Protein AF-A0A8J4R8Z8-F1 (afdb_monomer)

Mean predicted aligned error: 16.89 Å

Secondary structure (DSSP, 8-state):
----------------------------PPPP-----EEEE---TT---HHHHHHHHHHH--SEEEE-S--SSS-HHHHHHHHT--S-EEE---SGGGSS----SSSSPPHHHHHHHHHGGGB-BTSEEEETTTTEEEEE--TT--SSSS-TTHHHHHHHH---SHHHHHHHHHHHHHHS-TTSEEEEE-SSPBTTS-SSTTSTTB--SSTT--B-SBHHHHHHHHHHHHTT-----EEEE-SS-SB-GGG--B---EEE-TT--EEEE---SS------------------------------PPTT---S--STT--TTTTGGGS-TT-------TTS-HHHHHHHHHHHHH-EEEE--HHHHHHHTS-SEEEEESS-SS-TTTTTTT--

Organism: NCBI:txid60419

Sequence (392 aa):
MLRTLLHAPTLCCLSGSSPSNSTSSNLSRPSMATSARIAVIGDIHNDWNLQEDTKALQFLQPDLVLFTGDFGEENVELVQSVASLEFAKAAILGNHDAWYTQQFSGKRKDGVQLQLECLGEEHVAYQHLDFPLIKVSIVGGRPFSCGGEQLFRKKLLSARYGVQDMDGSARRICNAALGAPEDHFVILLAHNGPTGLGSNLNDICGKDWVFGGGDHGDPDLEQAISLLKETGKSCIPLVVFGHMHKELAYRKGLRKMIVVGDDSTIYLNGAIVPRVKRLNNEQGTGNRSFMNDKTPVLTPESEVHGIFGFGKGRLGGLSYFAGAEKKDERVLVPDLGSLTSIYDRARKLFYYLKGGQVDYGEEHSKACGHPQFGRVYEQGSSSPALLRALYS

pLDDT: mean 77.64, std 25.8, range [25.31, 98.94]

Radius of gyration: 31.51 Å; Cα contacts (8 Å, |Δi|>4): 646; chains: 1; bounding box: 99×65×109 Å

Structure (mmCIF, N/CA/C/O backbone):
data_AF-A0A8J4R8Z8-F1
#
_entry.id   AF-A0A8J4R8Z8-F1
#
loop_
_atom_site.group_PDB
_atom_site.id
_atom_site.type_symbol
_atom_site.label_atom_id
_atom_site.label_alt_id
_atom_site.label_comp_id
_atom_site.label_asym_id
_atom_site.label_entity_id
_atom_site.label_seq_id
_atom_site.pdbx_PDB_ins_code
_atom_site.Cartn_x
_atom_site.Cartn_y
_atom_site.Cartn_z
_atom_site.occupancy
_atom_site.B_iso_or_equiv
_atom_site.auth_seq_id
_atom_site.auth_comp_id
_atom_site.auth_asym_id
_atom_site.auth_atom_id
_atom_site.pdbx_PDB_model_num
ATOM 1 N N . MET A 1 1 ? -28.841 31.602 65.130 1.00 35.97 1 MET A N 1
ATOM 2 C CA . MET A 1 1 ? -29.283 30.196 65.303 1.00 35.97 1 MET A CA 1
ATOM 3 C C . MET A 1 1 ? -30.688 30.183 65.897 1.00 35.97 1 MET A C 1
ATOM 5 O O . MET A 1 1 ? -31.063 31.190 66.477 1.00 35.97 1 MET A O 1
ATOM 9 N N . LEU A 1 2 ? -31.426 29.076 65.734 1.00 32.38 2 LEU A N 1
ATOM 10 C CA . LEU A 1 2 ? -32.794 28.818 66.226 1.00 32.38 2 LEU A CA 1
ATOM 11 C C . LEU A 1 2 ? -33.864 29.893 65.930 1.00 32.38 2 LEU A C 1
ATOM 13 O O . LEU A 1 2 ? -34.024 30.860 66.668 1.00 32.38 2 LEU A O 1
ATOM 17 N N . ARG A 1 3 ? -34.718 29.601 64.941 1.00 26.55 3 ARG A N 1
ATOM 18 C CA . ARG A 1 3 ? -36.174 29.824 65.027 1.00 26.55 3 ARG A CA 1
ATOM 19 C C . ARG A 1 3 ? -36.893 28.909 64.031 1.00 26.55 3 ARG A C 1
ATOM 21 O O . ARG A 1 3 ? -37.071 29.249 62.870 1.00 26.55 3 ARG A O 1
ATOM 28 N N . THR A 1 4 ? -37.284 27.729 64.499 1.00 34.19 4 THR A N 1
ATOM 29 C CA . THR A 1 4 ? -38.300 26.890 63.851 1.00 34.19 4 THR A CA 1
ATOM 30 C C . THR A 1 4 ? -39.682 27.321 64.326 1.00 34.19 4 THR A C 1
ATOM 32 O O . THR A 1 4 ? -39.870 27.509 65.526 1.00 34.19 4 THR A O 1
ATOM 35 N N . LEU A 1 5 ? -40.654 27.406 63.420 1.00 33.06 5 LEU A N 1
ATOM 36 C CA . LEU A 1 5 ? -42.080 27.411 63.754 1.00 33.06 5 LEU A CA 1
ATOM 37 C C . LEU A 1 5 ? -42.862 26.839 62.565 1.00 33.06 5 LEU A C 1
ATOM 39 O O . LEU A 1 5 ? -42.790 27.369 61.460 1.00 33.06 5 LEU A O 1
ATOM 43 N N . LEU A 1 6 ? -43.576 25.738 62.796 1.00 29.50 6 LEU A N 1
ATOM 44 C CA . LEU A 1 6 ? -44.511 25.144 61.840 1.00 29.50 6 LEU A CA 1
ATOM 45 C C . LEU A 1 6 ? -45.879 25.813 61.987 1.00 29.50 6 LEU A C 1
ATOM 47 O O . LEU A 1 6 ? -46.334 25.989 63.117 1.00 29.50 6 LEU A O 1
ATOM 51 N N . HIS A 1 7 ? -46.561 26.087 60.874 1.00 32.84 7 HIS A N 1
ATOM 52 C CA . HIS A 1 7 ? -48.012 26.290 60.831 1.00 32.84 7 HIS A CA 1
ATOM 53 C C . HIS A 1 7 ? -48.603 25.684 59.546 1.00 32.84 7 HIS A C 1
ATOM 55 O O . HIS A 1 7 ? -48.004 25.745 58.476 1.00 32.84 7 HIS A O 1
ATOM 61 N N . ALA A 1 8 ? -49.772 25.073 59.710 1.00 26.75 8 ALA A N 1
ATOM 62 C CA . ALA A 1 8 ? -50.651 24.410 58.741 1.00 26.75 8 ALA A CA 1
ATOM 63 C C . ALA A 1 8 ? -52.034 24.279 59.439 1.00 26.75 8 ALA A C 1
ATOM 65 O O . ALA A 1 8 ? -52.110 24.633 60.622 1.00 26.75 8 ALA A O 1
ATOM 66 N N . PRO A 1 9 ? -53.101 23.706 58.840 1.00 45.72 9 PRO A N 1
ATOM 67 C CA . PRO A 1 9 ? -53.344 23.323 57.441 1.00 45.72 9 PRO A CA 1
ATOM 68 C C . PRO A 1 9 ? -54.359 24.324 56.796 1.00 45.72 9 PRO A C 1
ATOM 70 O O . PRO A 1 9 ? -54.106 25.512 56.946 1.00 45.72 9 PRO A O 1
ATOM 73 N N . THR A 1 10 ? -55.461 24.066 56.059 1.00 30.16 10 THR A N 1
ATOM 74 C CA . THR A 1 10 ? -56.236 22.864 55.646 1.00 30.16 10 THR A CA 1
ATOM 75 C C . THR A 1 10 ? -57.195 23.209 54.481 1.00 30.16 10 THR A C 1
ATOM 77 O O . THR A 1 10 ? -57.479 24.383 54.276 1.00 30.16 10 THR A O 1
ATOM 80 N N . LEU A 1 11 ? -57.798 22.177 53.856 1.00 29.11 11 LEU A N 1
ATOM 81 C CA . LEU A 1 11 ? -58.959 22.204 52.930 1.00 29.11 11 LEU A CA 1
ATOM 82 C C . LEU A 1 11 ? -58.725 22.820 51.519 1.00 29.11 11 LEU A C 1
ATOM 84 O O . LEU A 1 11 ? -58.063 23.837 51.382 1.00 29.11 11 LEU A O 1
ATOM 88 N N . CYS A 1 12 ? -59.276 22.272 50.420 1.00 27.45 12 CYS A N 1
ATOM 89 C CA . CYS A 1 12 ? -60.034 21.018 50.249 1.00 27.45 12 CYS A CA 1
ATOM 90 C C . CYS A 1 12 ? -60.020 20.521 48.780 1.00 27.45 12 CYS A C 1
ATOM 92 O O . CYS A 1 12 ? -60.129 21.359 47.899 1.00 27.45 12 CYS A O 1
ATOM 94 N N . CYS A 1 13 ? -59.976 19.189 48.574 1.00 29.30 13 CYS A N 1
ATOM 95 C CA . CYS A 1 13 ? -60.616 18.355 47.518 1.00 29.30 13 CYS A CA 1
ATOM 96 C C . CYS A 1 13 ? -60.661 18.802 46.021 1.00 29.30 13 CYS A C 1
ATOM 98 O O . CYS A 1 13 ? -60.892 19.957 45.710 1.00 29.30 13 CYS A O 1
ATOM 100 N N . LEU A 1 14 ? -60.610 17.923 45.003 1.00 30.80 14 LEU A N 1
ATOM 101 C CA . LEU A 1 14 ? -60.426 16.457 44.900 1.00 30.80 14 LEU A CA 1
ATOM 102 C C . LEU A 1 14 ? -60.073 16.074 43.431 1.00 30.80 14 LEU A C 1
ATOM 104 O O . LEU A 1 14 ? -60.176 16.913 42.540 1.00 30.80 14 LEU A O 1
ATOM 108 N N . SER A 1 15 ? -59.779 14.786 43.182 1.00 33.66 15 SER A N 1
ATOM 109 C CA . SER A 1 15 ? -59.343 14.149 41.909 1.00 33.66 15 SER A CA 1
ATOM 110 C C . SER A 1 15 ? -57.863 14.372 41.523 1.00 33.66 15 SER A C 1
ATOM 112 O O . SER A 1 15 ? -57.302 15.416 41.826 1.00 33.66 15 SER A O 1
ATOM 114 N N . GLY A 1 16 ? -57.149 13.423 40.896 1.00 32.06 16 GLY A N 1
ATOM 115 C CA . GLY A 1 16 ? -57.512 12.059 40.461 1.00 32.06 16 GLY A CA 1
ATOM 116 C C . GLY A 1 16 ? -56.564 10.963 40.991 1.00 32.06 16 GLY A C 1
ATOM 117 O O . GLY A 1 16 ? -55.666 11.230 41.783 1.00 32.06 16 GLY A O 1
ATOM 118 N N . SER A 1 17 ? -56.792 9.711 40.586 1.00 34.62 17 SER A N 1
ATOM 119 C CA . SER A 1 17 ? -56.136 8.506 41.125 1.00 34.62 17 SER A CA 1
ATOM 120 C C . SER A 1 17 ? -54.747 8.196 40.545 1.00 34.62 17 SER A C 1
ATOM 122 O O . SER A 1 17 ? -54.577 8.167 39.327 1.00 34.62 17 SER A O 1
ATOM 124 N N . SER A 1 18 ? -53.806 7.811 41.412 1.00 34.03 18 SER A N 1
ATOM 125 C CA . SER A 1 18 ? -52.598 7.036 41.062 1.00 34.03 18 SER A CA 1
ATOM 126 C C . SER A 1 18 ? -52.972 5.589 40.643 1.00 34.03 18 SER A C 1
ATOM 128 O O . SER A 1 18 ? -54.089 5.158 40.940 1.00 34.03 18 SER A O 1
ATOM 130 N N . PRO A 1 19 ? -52.086 4.818 39.972 1.00 46.25 19 PRO A N 1
ATOM 131 C CA . PRO A 1 19 ? -50.863 4.325 40.613 1.00 46.25 19 PRO A CA 1
ATOM 132 C C . PRO A 1 19 ? -49.568 4.579 39.822 1.00 46.25 19 PRO A C 1
ATOM 134 O O . PRO A 1 19 ? -49.558 4.785 38.613 1.00 46.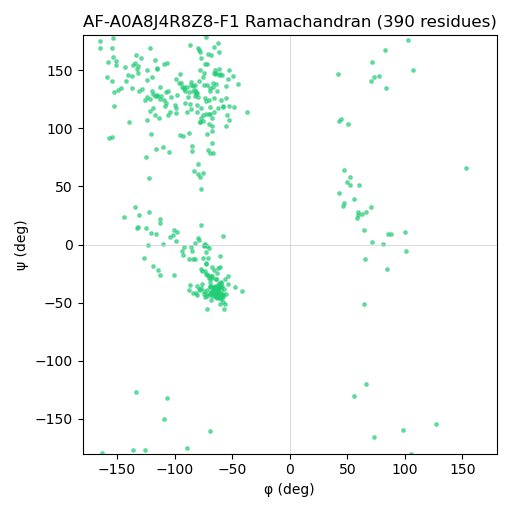25 19 PRO A O 1
ATOM 137 N N . SER A 1 20 ? -48.450 4.513 40.540 1.00 42.31 20 SER A N 1
ATOM 138 C CA . SER A 1 20 ? -47.091 4.462 39.996 1.00 42.31 20 SER A CA 1
ATOM 139 C C . SER A 1 20 ? -46.824 3.172 39.220 1.00 42.31 20 SER A C 1
ATOM 141 O O . SER A 1 20 ? -47.237 2.109 39.689 1.00 42.31 20 SER A O 1
ATOM 143 N N . ASN A 1 21 ? -45.990 3.213 38.173 1.00 32.03 21 ASN A N 1
ATOM 144 C CA . ASN A 1 21 ? -45.109 2.075 37.903 1.00 32.03 21 ASN A CA 1
ATOM 145 C C . ASN A 1 21 ? -43.860 2.398 37.068 1.00 32.03 21 ASN A C 1
ATOM 147 O O . ASN A 1 21 ? -43.839 3.357 36.305 1.00 32.03 21 ASN A O 1
ATOM 151 N N . SER A 1 22 ? -42.856 1.530 37.235 1.00 35.03 22 SER A N 1
ATOM 152 C CA . SER A 1 22 ? -41.712 1.268 36.345 1.00 35.03 22 SER A CA 1
ATOM 153 C C . SER A 1 22 ? -40.965 2.455 35.719 1.00 35.03 22 SER A C 1
ATOM 155 O O . SER A 1 22 ? -41.356 3.020 34.700 1.00 35.03 22 SER A O 1
ATOM 157 N N . THR A 1 23 ? -39.755 2.660 36.232 1.00 44.09 23 THR A N 1
ATOM 158 C CA . THR A 1 23 ? -38.582 3.113 35.475 1.00 44.09 23 THR A CA 1
ATOM 159 C C . THR A 1 23 ? -38.515 2.518 34.060 1.00 44.09 23 THR A C 1
ATOM 161 O O . THR A 1 23 ? -38.243 1.326 33.907 1.00 44.09 23 THR A O 1
ATOM 164 N N . SER A 1 24 ? -38.638 3.347 33.022 1.00 35.88 24 SER A N 1
ATOM 165 C CA . SER A 1 24 ? -38.078 3.027 31.707 1.00 35.88 24 SER A CA 1
ATOM 166 C C . SER A 1 24 ? -36.612 3.462 31.684 1.00 35.88 24 SER A C 1
ATOM 168 O O . SER A 1 24 ? -36.279 4.568 31.250 1.00 35.88 24 SER A O 1
ATOM 170 N N . SER A 1 25 ? -35.716 2.602 32.170 1.00 38.50 25 SER A N 1
ATOM 171 C CA . SER A 1 25 ? -34.323 2.699 31.746 1.00 38.50 25 SER A CA 1
ATOM 172 C C . SER A 1 25 ? -34.307 2.548 30.226 1.00 38.50 25 SER A C 1
ATOM 174 O O . SER A 1 25 ? -34.717 1.515 29.695 1.00 38.50 25 SER A O 1
ATOM 176 N N . ASN A 1 26 ? -33.837 3.576 29.516 1.00 39.06 26 ASN A N 1
ATOM 177 C CA . ASN A 1 26 ? -33.455 3.429 28.117 1.00 39.06 26 ASN A CA 1
ATOM 178 C C . ASN A 1 26 ? -32.197 2.558 28.080 1.00 39.06 26 ASN A C 1
ATOM 180 O O . ASN A 1 26 ? -31.079 3.056 27.977 1.00 39.06 26 ASN A O 1
ATOM 184 N N . LEU A 1 27 ? -32.405 1.246 28.217 1.00 41.94 27 LEU A N 1
ATOM 185 C CA . LEU A 1 27 ? -31.447 0.223 27.845 1.00 41.94 27 LEU A CA 1
ATOM 186 C C . LEU A 1 27 ? -31.055 0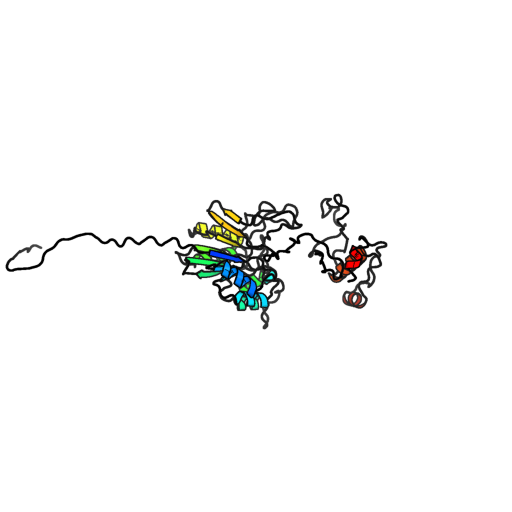.519 26.404 1.00 41.94 27 LEU A C 1
ATOM 188 O O . LEU A 1 27 ? -31.857 0.347 25.484 1.00 41.94 27 LEU A O 1
ATOM 192 N N . SER A 1 28 ? -29.834 1.020 26.233 1.00 47.41 28 SER A N 1
ATOM 193 C CA . SER A 1 28 ? -29.206 1.204 24.939 1.00 47.41 28 SER A CA 1
ATOM 194 C C . SER A 1 28 ? -29.227 -0.145 24.237 1.00 47.41 28 SER A C 1
ATOM 196 O O . SER A 1 28 ? -28.456 -1.049 24.558 1.00 47.41 28 SER A O 1
ATOM 198 N N . ARG A 1 29 ? -30.177 -0.294 23.304 1.00 39.84 29 ARG A N 1
ATOM 199 C CA . ARG A 1 29 ? -30.284 -1.453 22.420 1.00 39.84 29 ARG A CA 1
ATOM 200 C C . ARG A 1 29 ? -28.882 -1.666 21.847 1.00 39.84 29 ARG A C 1
ATOM 202 O O . ARG A 1 29 ? -28.387 -0.722 21.228 1.00 39.84 29 ARG A O 1
ATOM 209 N N . PRO A 1 30 ? -28.225 -2.814 22.102 1.00 40.72 30 PRO A N 1
ATOM 210 C CA . PRO A 1 30 ? -26.823 -2.978 21.752 1.00 40.72 30 PRO A CA 1
ATOM 211 C C . PRO A 1 30 ? -26.676 -2.680 20.266 1.00 40.72 30 PRO A C 1
ATOM 213 O O . PRO A 1 30 ? -27.431 -3.222 19.452 1.00 40.72 30 PRO A O 1
ATOM 216 N N . SER A 1 31 ? -25.768 -1.761 19.931 1.00 52.41 31 SER A N 1
ATOM 217 C CA . SER A 1 31 ? -25.469 -1.424 18.544 1.00 52.41 31 SER A CA 1
ATOM 218 C C . SER A 1 31 ? -25.148 -2.725 17.825 1.00 52.41 31 SER A C 1
ATOM 220 O O . SER A 1 31 ? -24.230 -3.435 18.245 1.00 52.41 31 SER A O 1
ATOM 222 N N . MET A 1 32 ? -25.930 -3.072 16.797 1.00 47.62 32 MET A N 1
ATOM 223 C CA . MET A 1 32 ? -25.655 -4.287 16.034 1.00 47.62 32 MET A CA 1
ATOM 224 C C . MET A 1 32 ? -24.218 -4.213 15.528 1.00 47.62 32 MET A C 1
ATOM 226 O O . MET A 1 32 ? -23.793 -3.142 15.096 1.00 47.62 32 MET A O 1
ATOM 230 N N . ALA A 1 33 ? -23.483 -5.321 15.623 1.00 53.00 33 ALA A N 1
ATOM 231 C CA . ALA A 1 33 ? -22.078 -5.358 15.246 1.00 53.00 33 ALA A CA 1
ATOM 232 C C . ALA A 1 33 ? -21.917 -4.847 13.806 1.00 53.00 33 ALA A C 1
ATOM 234 O O . ALA A 1 33 ? -22.383 -5.482 12.857 1.00 53.00 33 ALA A O 1
ATOM 235 N N . THR A 1 34 ? -21.300 -3.675 13.662 1.00 71.06 34 THR A N 1
ATOM 236 C CA . THR A 1 34 ? -21.057 -3.025 12.376 1.00 71.06 34 THR A CA 1
ATOM 237 C C . THR A 1 34 ? -19.969 -3.799 11.649 1.00 71.06 34 THR A C 1
ATOM 239 O O . THR A 1 34 ? -18.782 -3.614 11.903 1.00 71.06 34 THR A O 1
ATOM 242 N N . SER A 1 35 ? -20.385 -4.717 10.782 1.00 85.56 35 SER A N 1
ATOM 243 C CA . SER A 1 35 ? -19.488 -5.398 9.855 1.00 85.56 35 SER A CA 1
ATOM 244 C C . SER A 1 35 ? -19.228 -4.482 8.664 1.00 85.56 35 SER A C 1
ATOM 246 O O . SER A 1 35 ? -20.179 -3.966 8.084 1.00 85.56 35 SER A O 1
ATOM 248 N N . ALA A 1 36 ? -17.955 -4.303 8.314 1.00 90.88 36 ALA A N 1
ATOM 249 C CA . ALA A 1 36 ? -17.526 -3.620 7.100 1.00 90.88 36 ALA A CA 1
ATOM 250 C C . ALA A 1 36 ? -16.859 -4.631 6.160 1.00 90.88 36 ALA A C 1
ATOM 252 O O . ALA A 1 36 ? -16.036 -5.447 6.589 1.00 90.88 36 ALA A O 1
ATOM 253 N N . ARG A 1 37 ? -17.200 -4.581 4.874 1.00 95.50 37 ARG A N 1
ATOM 254 C CA . ARG A 1 37 ? -16.584 -5.376 3.814 1.00 95.50 37 ARG A CA 1
ATOM 255 C C . ARG A 1 37 ? -15.550 -4.534 3.082 1.00 95.50 37 ARG A C 1
ATOM 257 O O . ARG A 1 37 ? -15.894 -3.607 2.357 1.00 95.50 37 ARG A O 1
ATOM 264 N N . ILE A 1 38 ? -14.286 -4.909 3.225 1.00 97.31 38 ILE A N 1
ATOM 265 C CA . ILE A 1 38 ? -13.170 -4.233 2.566 1.00 97.31 38 ILE A CA 1
ATOM 266 C C . ILE A 1 38 ? -12.706 -5.077 1.376 1.00 97.31 38 ILE A C 1
ATOM 268 O O . ILE A 1 38 ? -12.417 -6.264 1.531 1.00 97.31 38 ILE A O 1
ATOM 272 N N . ALA A 1 39 ? -12.629 -4.470 0.194 1.00 98.06 39 ALA A N 1
ATOM 273 C CA . ALA A 1 39 ? -11.936 -5.042 -0.957 1.00 98.06 39 ALA A CA 1
ATOM 274 C C . ALA A 1 39 ? -10.483 -4.549 -0.973 1.00 98.06 39 ALA A C 1
ATOM 276 O O . ALA A 1 39 ? -10.233 -3.363 -0.782 1.00 98.06 39 ALA A O 1
ATOM 277 N N . VAL A 1 40 ? -9.526 -5.444 -1.223 1.00 98.19 40 VAL A N 1
ATOM 278 C CA . VAL A 1 40 ? -8.104 -5.098 -1.368 1.00 98.19 40 VAL A CA 1
ATOM 279 C C . VAL A 1 40 ? -7.666 -5.411 -2.793 1.00 98.19 40 VAL A C 1
ATOM 281 O O . VAL A 1 40 ? -7.896 -6.518 -3.283 1.00 98.19 40 VAL A O 1
ATOM 284 N N . ILE A 1 41 ? -7.039 -4.436 -3.445 1.00 97.75 41 ILE A N 1
ATOM 285 C CA . ILE A 1 41 ? -6.492 -4.536 -4.797 1.00 97.75 41 ILE A CA 1
ATOM 286 C C . ILE A 1 41 ? -5.014 -4.162 -4.705 1.00 97.75 41 ILE A C 1
ATOM 288 O O . ILE A 1 41 ? -4.676 -2.999 -4.489 1.00 97.75 41 ILE A O 1
ATOM 292 N N . GLY A 1 42 ? -4.136 -5.157 -4.820 1.00 95.19 42 GLY A N 1
ATOM 293 C CA . GLY A 1 42 ? -2.694 -4.943 -4.770 1.00 95.19 42 GLY A CA 1
ATOM 294 C C . GLY A 1 42 ? -2.002 -5.145 -6.107 1.00 95.19 42 GLY A C 1
ATOM 295 O O . GLY A 1 42 ? -2.497 -5.886 -6.955 1.00 95.19 42 GLY A O 1
ATOM 296 N N . ASP A 1 43 ? -0.854 -4.481 -6.233 1.00 96.56 43 ASP A N 1
ATOM 297 C CA . ASP A 1 43 ? 0.190 -4.682 -7.239 1.00 96.56 43 ASP A CA 1
ATOM 298 C C . ASP A 1 43 ? -0.373 -4.781 -8.661 1.00 96.56 43 ASP A C 1
ATOM 300 O O . ASP A 1 43 ? -0.331 -5.819 -9.321 1.00 96.56 43 ASP A O 1
ATOM 304 N N . ILE A 1 44 ? -0.976 -3.682 -9.113 1.00 96.25 44 ILE A N 1
ATOM 305 C CA . ILE A 1 44 ? -1.781 -3.662 -10.336 1.00 96.25 44 ILE A CA 1
ATOM 306 C C . ILE A 1 44 ? -0.933 -3.927 -11.588 1.00 96.25 44 ILE A C 1
ATOM 308 O O . ILE A 1 44 ? -1.382 -4.655 -12.467 1.00 96.25 44 ILE A O 1
ATOM 312 N N . HIS A 1 45 ? 0.270 -3.357 -11.697 1.00 95.88 45 HIS A N 1
ATOM 313 C CA . HIS A 1 45 ? 1.201 -3.504 -12.828 1.00 95.88 45 HIS A CA 1
ATOM 314 C C . HIS A 1 45 ? 0.533 -3.423 -14.220 1.00 95.88 45 HIS A C 1
ATOM 316 O O . HIS A 1 45 ? 0.853 -4.187 -15.131 1.00 95.88 45 HIS A O 1
ATOM 322 N N . ASN A 1 46 ? -0.370 -2.456 -14.408 1.00 95.06 46 ASN A N 1
ATOM 323 C CA . ASN A 1 46 ? -1.224 -2.267 -15.590 1.00 95.06 46 ASN A CA 1
ATOM 324 C C . ASN A 1 46 ? -2.383 -3.280 -15.811 1.00 95.06 46 ASN A C 1
ATOM 326 O O . ASN A 1 46 ? -3.141 -3.110 -16.765 1.00 95.06 46 ASN A O 1
ATOM 330 N N . ASP A 1 47 ? -2.612 -4.263 -14.929 1.00 93.94 47 ASP A N 1
ATOM 331 C CA . ASP A 1 47 ? -3.804 -5.143 -14.904 1.00 93.94 47 ASP A CA 1
ATOM 332 C C . ASP A 1 47 ? -5.010 -4.433 -14.244 1.00 93.94 47 ASP A C 1
ATOM 334 O O . ASP A 1 47 ? -5.531 -4.848 -13.203 1.00 93.94 47 ASP A O 1
ATOM 338 N N . TRP A 1 48 ? -5.432 -3.309 -14.836 1.00 95.00 48 TRP A N 1
ATOM 339 C CA . TRP A 1 48 ? -6.614 -2.530 -14.441 1.00 95.00 48 TRP A CA 1
ATOM 340 C C . TRP A 1 48 ? -7.517 -2.269 -15.642 1.00 95.00 48 TRP A C 1
ATOM 342 O O . TRP A 1 48 ? -7.072 -1.815 -16.698 1.00 95.00 48 TRP A O 1
ATOM 352 N N . ASN A 1 49 ? -8.816 -2.489 -15.465 1.00 95.38 49 ASN A N 1
ATOM 353 C CA . ASN A 1 49 ? -9.830 -2.037 -16.400 1.00 95.38 49 ASN A CA 1
ATOM 354 C C . ASN A 1 49 ? -11.039 -1.525 -15.620 1.00 95.38 49 ASN A C 1
ATOM 356 O O . ASN A 1 49 ? -11.838 -2.319 -15.132 1.00 95.38 49 ASN A O 1
ATOM 360 N N . LEU A 1 50 ? -11.213 -0.201 -15.565 1.00 96.12 50 LEU A N 1
ATOM 361 C CA . LEU A 1 50 ? -12.294 0.445 -14.814 1.00 96.12 50 LEU A CA 1
ATOM 362 C C . LEU A 1 50 ? -13.677 -0.176 -15.062 1.00 96.12 50 LEU A C 1
ATOM 364 O O . LEU A 1 50 ? -14.456 -0.275 -14.121 1.00 96.12 50 LEU A O 1
ATOM 368 N N . GLN A 1 51 ? -13.999 -0.619 -16.283 1.00 96.25 51 GLN A N 1
ATOM 369 C CA . GLN A 1 51 ? -15.312 -1.195 -16.581 1.00 96.25 51 GLN A CA 1
ATOM 370 C C . GLN A 1 51 ? -15.484 -2.607 -16.000 1.00 96.25 51 GLN A C 1
ATOM 372 O O . GLN A 1 51 ? -16.532 -2.897 -15.425 1.00 96.25 51 GLN A O 1
ATOM 377 N N . GLU A 1 52 ? -14.494 -3.491 -16.137 1.00 94.19 52 GLU A N 1
ATOM 378 C CA . GLU A 1 52 ? -14.574 -4.852 -15.586 1.00 94.19 52 GLU A CA 1
ATOM 379 C C . GLU A 1 52 ? -14.339 -4.878 -14.069 1.00 94.19 52 GLU A C 1
ATOM 381 O O . GLU A 1 52 ? -15.046 -5.581 -13.347 1.00 94.19 52 GLU A O 1
ATOM 386 N N . ASP A 1 53 ? -13.424 -4.052 -13.562 1.00 95.94 53 ASP A N 1
ATOM 387 C CA . ASP A 1 53 ? -13.148 -3.935 -12.130 1.00 95.94 53 ASP A CA 1
ATOM 388 C C . ASP A 1 53 ? -14.307 -3.269 -11.374 1.00 95.94 53 ASP A C 1
ATOM 390 O O . ASP A 1 53 ? -14.670 -3.729 -10.291 1.00 95.94 53 ASP A O 1
ATOM 394 N N . THR A 1 54 ? -15.000 -2.293 -11.977 1.00 97.50 54 THR A N 1
ATOM 395 C CA . THR A 1 54 ? -16.267 -1.772 -11.427 1.00 97.50 54 THR A CA 1
ATOM 396 C C . THR A 1 54 ? -17.329 -2.868 -11.330 1.00 97.50 54 THR A C 1
ATOM 398 O O . THR A 1 54 ? -17.987 -2.966 -10.298 1.00 97.50 54 THR A O 1
ATOM 401 N N . LYS A 1 55 ? -17.490 -3.741 -12.340 1.00 96.44 55 LYS A N 1
ATOM 402 C CA . LYS A 1 55 ? -18.440 -4.874 -12.254 1.00 96.44 55 LYS A CA 1
ATOM 403 C C . LYS A 1 55 ? -18.059 -5.848 -11.139 1.00 96.44 55 LYS A C 1
ATOM 405 O O . LYS A 1 55 ? -18.934 -6.311 -10.409 1.00 96.44 55 LYS A O 1
ATOM 410 N N . ALA A 1 56 ? -16.768 -6.154 -10.996 1.00 94.94 56 ALA A N 1
ATOM 411 C CA . ALA A 1 56 ? -16.272 -7.027 -9.936 1.00 94.94 56 ALA A CA 1
ATOM 412 C C . ALA A 1 56 ? -16.550 -6.434 -8.544 1.00 94.94 56 ALA A C 1
ATOM 414 O O . ALA A 1 56 ? -17.056 -7.134 -7.668 1.00 94.94 56 ALA A O 1
ATOM 415 N N . LEU A 1 57 ? -16.308 -5.135 -8.354 1.00 97.25 57 LEU A N 1
ATOM 416 C CA . LEU A 1 57 ? -16.600 -4.428 -7.106 1.00 97.25 57 LEU A CA 1
ATOM 417 C C . LEU A 1 57 ? -18.111 -4.310 -6.840 1.00 97.25 57 LEU A C 1
ATOM 419 O O . LEU A 1 57 ? -18.547 -4.565 -5.722 1.00 97.25 57 LEU A O 1
ATOM 423 N N . GLN A 1 58 ? -18.933 -4.040 -7.859 1.00 97.69 58 GLN A N 1
ATOM 424 C CA . GLN A 1 58 ? -20.402 -4.042 -7.751 1.00 97.69 58 GLN A CA 1
ATOM 425 C C . GLN A 1 58 ? -20.968 -5.419 -7.364 1.00 97.69 58 GLN A C 1
ATOM 427 O O . GLN A 1 58 ? -21.962 -5.490 -6.643 1.00 97.69 58 GLN A O 1
ATOM 432 N N . PHE A 1 59 ? -20.335 -6.512 -7.802 1.00 96.62 59 PHE A N 1
ATOM 433 C CA . PHE A 1 59 ? -20.678 -7.871 -7.373 1.00 96.62 59 PHE A CA 1
ATOM 434 C C . PHE A 1 59 ? -20.200 -8.174 -5.943 1.00 96.62 59 PHE A C 1
ATOM 436 O O . PHE A 1 59 ? -20.921 -8.803 -5.169 1.00 96.62 59 PHE A O 1
ATOM 443 N N . LEU A 1 60 ? -18.999 -7.717 -5.572 1.00 96.19 60 LEU A N 1
ATOM 444 C CA . LEU A 1 60 ? -18.440 -7.911 -4.231 1.00 96.19 60 LEU A CA 1
ATOM 445 C C . LEU A 1 60 ? -19.121 -7.052 -3.158 1.00 96.19 60 LEU A C 1
ATOM 447 O O . LEU A 1 60 ? -19.101 -7.453 -1.997 1.00 96.19 60 LEU A O 1
ATOM 451 N N . GLN A 1 61 ? -19.720 -5.916 -3.525 1.00 97.06 61 GLN A N 1
ATOM 452 C CA . GLN A 1 61 ? -20.399 -4.963 -2.633 1.00 97.06 61 GLN A CA 1
ATOM 453 C C . GLN A 1 61 ? -19.561 -4.543 -1.402 1.00 97.06 61 GLN A C 1
ATOM 455 O O . GLN A 1 61 ? -20.019 -4.725 -0.273 1.00 97.06 61 GLN A O 1
ATOM 460 N N . PRO A 1 62 ? -18.319 -4.046 -1.576 1.00 97.62 62 PRO A N 1
ATOM 461 C CA . PRO A 1 62 ? -17.522 -3.534 -0.469 1.00 97.62 62 PRO A CA 1
ATOM 462 C C . PRO A 1 62 ? -18.018 -2.160 0.002 1.00 97.62 62 PRO A C 1
ATOM 464 O O . PRO A 1 62 ? -18.432 -1.330 -0.805 1.00 97.62 62 PRO A O 1
ATOM 467 N N . ASP A 1 63 ? -17.882 -1.902 1.301 1.00 97.50 63 ASP A N 1
ATOM 468 C CA . ASP A 1 63 ? -18.044 -0.574 1.902 1.00 97.50 63 ASP A CA 1
ATOM 469 C C . ASP A 1 63 ? -16.809 0.316 1.661 1.00 97.50 63 ASP A C 1
ATOM 471 O O . ASP A 1 63 ? -16.896 1.538 1.759 1.00 97.50 63 ASP A O 1
ATOM 475 N N . LEU A 1 64 ? -15.651 -0.296 1.368 1.00 98.19 64 LEU A N 1
ATOM 476 C CA . LEU A 1 64 ? -14.361 0.376 1.186 1.00 98.19 64 LEU A CA 1
ATOM 477 C C . LEU A 1 64 ? -13.414 -0.431 0.276 1.00 98.19 64 LEU A C 1
ATOM 479 O O . LEU A 1 64 ? -13.325 -1.655 0.395 1.00 98.19 64 LEU A O 1
ATOM 483 N N . VAL A 1 65 ? -12.668 0.249 -0.600 1.00 98.75 65 VAL A N 1
ATOM 484 C CA . VAL A 1 65 ? -11.643 -0.345 -1.481 1.00 98.75 65 VAL A CA 1
ATOM 485 C C . VAL A 1 65 ? -10.249 0.184 -1.126 1.00 98.75 65 VAL A C 1
ATOM 487 O O . VAL A 1 65 ? -10.039 1.392 -1.067 1.00 98.75 65 VAL A O 1
ATOM 490 N N . LEU A 1 66 ? -9.280 -0.706 -0.906 1.00 98.88 66 LEU A N 1
ATOM 491 C CA . LEU A 1 66 ? -7.894 -0.351 -0.582 1.00 98.88 66 LEU A CA 1
ATOM 492 C C . LEU A 1 66 ? -6.946 -0.729 -1.722 1.00 98.88 66 LEU A C 1
ATOM 494 O O . LEU A 1 66 ? -6.923 -1.886 -2.145 1.00 98.88 66 LEU A O 1
ATOM 498 N N . PHE A 1 67 ? -6.138 0.232 -2.168 1.00 98.81 67 PHE A N 1
ATOM 499 C CA . PHE A 1 67 ? -5.126 0.052 -3.209 1.00 98.81 67 PHE A CA 1
ATOM 500 C C . PHE A 1 67 ? -3.715 0.092 -2.614 1.00 98.81 67 PHE A C 1
ATOM 502 O O . PHE A 1 67 ? -3.316 1.111 -2.051 1.00 98.81 67 PHE A O 1
ATOM 509 N N . THR A 1 68 ? -2.939 -0.990 -2.745 1.00 98.56 68 THR A N 1
ATOM 510 C CA . THR A 1 68 ? -1.579 -1.072 -2.159 1.00 98.56 68 THR A CA 1
ATOM 511 C C . THR A 1 68 ? -0.484 -0.488 -3.057 1.00 98.56 68 THR A C 1
ATOM 513 O O . THR A 1 68 ? 0.675 -0.452 -2.652 1.00 98.56 68 THR A O 1
ATOM 516 N N . GLY A 1 69 ? -0.833 -0.018 -4.257 1.00 97.75 69 GLY A N 1
ATOM 517 C CA . GLY A 1 69 ? 0.079 0.639 -5.195 1.00 97.75 69 GLY A CA 1
ATOM 518 C C . GLY A 1 69 ? 0.623 -0.272 -6.291 1.00 97.75 69 GLY A C 1
ATOM 519 O O . GLY A 1 69 ? 0.029 -1.300 -6.619 1.00 97.75 69 GLY A O 1
ATOM 520 N N . ASP A 1 70 ? 1.742 0.159 -6.873 1.00 98.12 70 ASP A N 1
ATOM 521 C CA . ASP A 1 70 ? 2.321 -0.358 -8.113 1.00 98.12 70 ASP A CA 1
ATOM 522 C C . ASP A 1 70 ? 1.289 -0.379 -9.246 1.00 98.12 70 ASP A C 1
ATOM 524 O O . ASP A 1 70 ? 0.988 -1.399 -9.860 1.00 98.12 70 ASP A O 1
ATOM 528 N N . PHE A 1 71 ? 0.741 0.801 -9.533 1.00 96.75 71 PHE A N 1
ATOM 529 C CA . PHE A 1 71 ? -0.234 1.037 -10.593 1.00 96.75 71 PHE A CA 1
ATOM 530 C C . PHE A 1 71 ? 0.341 0.723 -11.982 1.00 96.75 71 PHE A C 1
ATOM 532 O O . PHE A 1 71 ? -0.336 0.085 -12.793 1.00 96.75 71 PHE A O 1
ATOM 539 N N . GLY A 1 72 ? 1.605 1.085 -12.241 1.00 87.19 72 GLY A N 1
ATOM 540 C CA . GLY A 1 72 ? 2.312 0.638 -13.449 1.00 87.19 72 GLY A CA 1
ATOM 541 C C . GLY A 1 72 ? 3.418 1.560 -13.958 1.00 87.19 72 GLY A C 1
ATOM 542 O O . GLY A 1 72 ? 3.300 2.094 -15.051 1.00 87.19 72 GLY A O 1
ATOM 543 N N . GLU A 1 73 ? 4.505 1.724 -13.204 1.00 93.62 73 GLU A N 1
ATOM 544 C CA . GLU A 1 73 ? 5.676 2.534 -13.602 1.00 93.62 73 GLU A CA 1
ATOM 545 C C . GLU A 1 73 ? 5.377 4.026 -13.870 1.00 93.62 73 GLU A C 1
ATOM 547 O O . GLU A 1 73 ? 5.749 4.585 -14.900 1.00 93.62 73 GLU A O 1
ATOM 552 N N . GLU A 1 74 ? 4.716 4.689 -12.915 1.00 95.44 74 GLU A N 1
ATOM 553 C CA . GLU A 1 74 ? 4.233 6.081 -13.016 1.00 95.44 74 GLU A CA 1
ATOM 554 C C . GLU A 1 74 ? 3.126 6.309 -14.068 1.00 95.44 74 GLU A C 1
ATOM 556 O O . GLU A 1 74 ? 2.986 7.413 -14.602 1.00 95.44 74 GLU A O 1
ATOM 561 N N . ASN A 1 75 ? 2.310 5.288 -14.362 1.00 97.38 75 ASN A N 1
ATOM 562 C CA . ASN A 1 75 ? 1.174 5.391 -15.285 1.00 97.38 75 ASN A CA 1
ATOM 563 C C . ASN A 1 75 ? 0.048 6.296 -14.734 1.00 97.38 75 ASN A C 1
ATOM 565 O O . ASN A 1 75 ? -0.915 5.841 -14.115 1.00 97.38 75 ASN A O 1
ATOM 569 N N . VAL A 1 76 ? 0.169 7.598 -15.011 1.00 98.00 76 VAL A N 1
ATOM 570 C CA . VAL A 1 76 ? -0.798 8.642 -14.634 1.00 98.00 76 VAL A CA 1
ATOM 571 C C . VAL A 1 76 ? -2.205 8.358 -15.173 1.00 98.00 76 VAL A C 1
ATOM 573 O O . VAL A 1 76 ? -3.172 8.592 -14.457 1.00 98.00 76 VAL A O 1
ATOM 576 N N . GLU A 1 77 ? -2.345 7.834 -16.396 1.00 98.19 77 GLU A N 1
ATOM 577 C CA . GLU A 1 77 ? -3.661 7.552 -16.996 1.00 98.19 77 GLU A CA 1
ATOM 578 C C . GLU A 1 77 ? -4.395 6.433 -16.239 1.00 98.19 77 GLU A C 1
ATOM 580 O O . GLU A 1 77 ? -5.601 6.521 -16.001 1.00 98.19 77 GLU A O 1
ATOM 585 N N . LEU A 1 78 ? -3.662 5.413 -15.780 1.00 98.00 78 LEU A N 1
ATOM 586 C CA . LEU A 1 78 ? -4.213 4.355 -14.936 1.00 98.00 78 LEU A CA 1
ATOM 587 C C . LEU A 1 78 ? -4.569 4.874 -13.541 1.00 98.00 78 LEU A C 1
ATOM 589 O O . LEU A 1 78 ? -5.652 4.569 -13.049 1.00 98.00 78 LEU A O 1
ATOM 593 N N . VAL A 1 79 ? -3.720 5.695 -12.917 1.00 98.50 79 VAL A N 1
ATOM 594 C CA . VAL A 1 79 ? -4.031 6.292 -11.604 1.00 98.50 79 VAL A CA 1
ATOM 595 C C . VAL A 1 79 ? -5.233 7.241 -11.691 1.00 98.50 79 VAL A C 1
ATOM 597 O O . VAL A 1 79 ? -6.093 7.214 -10.814 1.00 98.50 79 VAL A O 1
ATOM 600 N N . GLN A 1 80 ? -5.375 8.005 -12.777 1.00 98.56 80 GLN A N 1
ATOM 601 C CA . GLN A 1 80 ? -6.579 8.792 -13.058 1.00 98.56 80 GLN A CA 1
ATOM 602 C C . GLN A 1 80 ? -7.816 7.894 -13.238 1.00 98.56 80 GLN A C 1
ATOM 604 O O . GLN A 1 80 ? -8.897 8.219 -12.745 1.00 98.56 80 GLN A O 1
ATOM 609 N N . SER A 1 81 ? -7.661 6.741 -13.898 1.00 98.38 81 SER A N 1
ATOM 610 C CA . SER A 1 81 ? -8.723 5.742 -14.035 1.00 98.38 81 SER A CA 1
ATOM 611 C C . SER A 1 81 ? -9.141 5.152 -12.681 1.00 98.38 81 SER A C 1
ATOM 613 O O . SER A 1 81 ? -10.338 5.042 -12.416 1.00 98.38 81 SER A O 1
ATOM 615 N N . VAL A 1 82 ? -8.191 4.844 -11.793 1.00 98.25 82 VAL A N 1
ATOM 616 C CA . VAL A 1 82 ? -8.468 4.390 -10.419 1.00 98.25 82 VAL A CA 1
ATOM 617 C C . VAL A 1 82 ? -9.156 5.483 -9.601 1.00 98.25 82 VAL A C 1
ATOM 619 O O . VAL A 1 82 ? -10.162 5.199 -8.960 1.00 98.25 82 VAL A O 1
ATOM 622 N N . ALA A 1 83 ? -8.697 6.736 -9.669 1.00 98.25 83 ALA A N 1
ATOM 623 C CA . ALA A 1 83 ? -9.335 7.862 -8.980 1.00 98.25 83 ALA A CA 1
ATOM 624 C C . ALA A 1 83 ? -10.802 8.066 -9.413 1.00 98.25 83 ALA A C 1
ATOM 626 O O . ALA A 1 83 ? -11.663 8.353 -8.580 1.00 98.25 83 ALA A O 1
ATOM 627 N N . SER A 1 84 ? -11.112 7.834 -10.697 1.00 98.12 84 SER A N 1
ATOM 628 C CA . SER A 1 84 ? -12.476 7.927 -11.248 1.00 98.12 84 SER A CA 1
ATOM 629 C C . SER A 1 84 ? -13.442 6.806 -10.822 1.00 98.12 84 SER A C 1
ATOM 631 O O . SER A 1 84 ? -14.609 6.825 -11.208 1.00 98.12 84 SER A O 1
ATOM 633 N N . LEU A 1 85 ? -12.990 5.832 -10.024 1.00 98.19 85 LEU A N 1
ATOM 634 C CA . LEU A 1 85 ? -13.836 4.778 -9.466 1.00 98.19 85 LEU A CA 1
ATOM 635 C C . LEU A 1 85 ? -14.807 5.343 -8.409 1.00 98.19 85 LEU A C 1
ATOM 637 O O . LEU A 1 85 ? -14.380 5.814 -7.353 1.00 98.19 85 LEU A O 1
ATOM 641 N N . GLU A 1 86 ? -16.114 5.219 -8.653 1.00 96.88 86 GLU A N 1
ATOM 642 C CA . GLU A 1 86 ? -17.200 5.695 -7.772 1.00 96.88 86 GLU A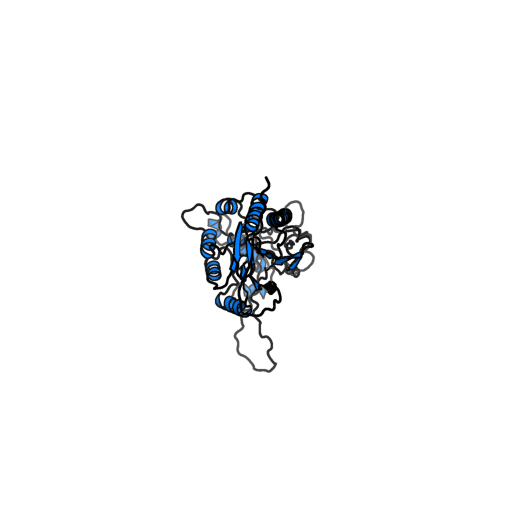 CA 1
ATOM 643 C C . GLU A 1 86 ? -17.444 4.785 -6.543 1.00 96.88 86 GLU A C 1
ATOM 645 O O . GLU A 1 86 ? -18.571 4.410 -6.226 1.00 96.88 86 GLU A O 1
ATOM 650 N N . PHE A 1 87 ? -16.373 4.418 -5.839 1.00 98.12 87 PHE A N 1
ATOM 651 C CA . PHE A 1 87 ? -16.406 3.718 -4.552 1.00 98.12 87 PHE A CA 1
ATOM 652 C C . PHE A 1 87 ? -15.626 4.518 -3.506 1.00 98.12 87 PHE A C 1
ATOM 654 O O . PHE A 1 87 ? -14.644 5.184 -3.835 1.00 98.12 87 PHE A O 1
ATOM 661 N N . ALA A 1 88 ? -16.024 4.402 -2.235 1.00 98.31 88 ALA A N 1
ATOM 662 C CA . ALA A 1 88 ? -15.196 4.843 -1.118 1.00 98.31 88 ALA A CA 1
ATOM 663 C C . ALA A 1 88 ? -13.868 4.072 -1.149 1.00 98.31 88 ALA A C 1
ATOM 665 O O . ALA A 1 88 ? -13.871 2.836 -1.200 1.00 98.31 88 ALA A O 1
ATOM 666 N N . LYS A 1 89 ? -12.740 4.787 -1.175 1.00 98.62 89 LYS A N 1
ATOM 667 C CA . LYS A 1 89 ? -11.429 4.180 -1.406 1.00 98.62 89 LYS A CA 1
ATOM 668 C C . LYS A 1 89 ? -10.279 4.933 -0.746 1.00 98.62 89 LYS A C 1
ATOM 670 O O . LYS A 1 89 ? -10.390 6.114 -0.439 1.00 98.62 89 LYS A O 1
ATOM 675 N N . ALA A 1 90 ? -9.182 4.214 -0.533 1.00 98.81 90 ALA A N 1
ATOM 676 C CA . ALA A 1 90 ? -7.899 4.753 -0.101 1.00 98.81 90 ALA A CA 1
ATOM 677 C C . ALA A 1 90 ? -6.764 4.039 -0.849 1.00 98.81 90 ALA A C 1
ATOM 679 O O . ALA A 1 90 ? -6.861 2.848 -1.157 1.00 98.81 90 ALA A O 1
ATOM 680 N N . ALA A 1 91 ? -5.689 4.761 -1.137 1.00 98.81 91 ALA A N 1
ATOM 681 C CA . ALA A 1 91 ? -4.574 4.302 -1.948 1.00 98.81 91 ALA A CA 1
ATOM 682 C C . ALA A 1 91 ? -3.223 4.678 -1.330 1.00 98.81 91 ALA A C 1
ATOM 684 O O . ALA A 1 91 ? -3.090 5.668 -0.610 1.00 98.81 91 ALA A O 1
ATOM 685 N N . ILE A 1 92 ? -2.196 3.904 -1.669 1.00 98.75 92 ILE A N 1
ATOM 686 C CA . ILE A 1 92 ? -0.795 4.282 -1.496 1.00 98.75 92 ILE A CA 1
ATOM 687 C C . ILE A 1 92 ? -0.026 3.979 -2.787 1.00 98.75 92 ILE A C 1
ATOM 689 O O . ILE A 1 92 ? -0.400 3.090 -3.544 1.00 98.75 92 ILE A O 1
ATOM 693 N N . LEU A 1 93 ? 1.034 4.742 -3.054 1.00 98.75 93 LEU A N 1
ATOM 694 C CA . LEU A 1 93 ? 1.909 4.577 -4.220 1.00 98.75 93 LEU A CA 1
ATOM 695 C C . LEU A 1 93 ? 3.077 3.634 -3.880 1.00 98.75 93 LEU A C 1
ATOM 697 O O . LEU A 1 93 ? 3.733 3.818 -2.849 1.00 98.75 93 LEU A O 1
ATOM 701 N N . GLY A 1 94 ? 3.344 2.660 -4.749 1.00 98.44 94 GLY A N 1
ATOM 702 C CA . GLY A 1 94 ? 4.415 1.660 -4.640 1.00 98.44 94 GLY A CA 1
ATOM 703 C C . GLY A 1 94 ? 5.744 2.086 -5.273 1.00 98.44 94 GLY A C 1
ATOM 704 O O . GLY A 1 94 ? 5.910 3.243 -5.674 1.00 98.44 94 GLY A O 1
ATOM 705 N N . ASN A 1 95 ? 6.749 1.202 -5.321 1.00 97.94 95 ASN A N 1
ATOM 706 C CA . ASN A 1 95 ? 8.061 1.570 -5.877 1.00 97.94 95 ASN A CA 1
ATOM 707 C C . ASN A 1 95 ? 8.065 1.770 -7.397 1.00 97.94 95 ASN A C 1
ATOM 709 O O . ASN A 1 95 ? 8.867 2.573 -7.885 1.00 97.94 95 ASN A O 1
ATOM 713 N N . HIS A 1 96 ? 7.198 1.088 -8.149 1.00 97.56 96 HIS A N 1
ATOM 714 C CA . HIS A 1 96 ? 7.018 1.373 -9.571 1.00 97.56 96 HIS A CA 1
ATOM 715 C C . HIS A 1 96 ? 6.329 2.736 -9.765 1.00 97.56 96 HIS A C 1
ATOM 717 O O . HIS A 1 96 ? 6.640 3.462 -10.705 1.00 97.56 96 HIS A O 1
ATOM 723 N N . ASP A 1 97 ? 5.507 3.190 -8.823 1.00 98.06 97 ASP A N 1
ATOM 724 C CA . ASP A 1 97 ? 4.839 4.498 -8.912 1.00 98.06 97 ASP A CA 1
ATOM 725 C C . ASP A 1 97 ? 5.773 5.701 -8.670 1.00 98.06 97 ASP A C 1
ATOM 727 O O . ASP A 1 97 ? 5.339 6.850 -8.757 1.00 98.06 97 ASP A O 1
ATOM 731 N N . ALA A 1 98 ? 7.064 5.447 -8.418 1.00 96.69 98 ALA A N 1
ATOM 732 C CA . ALA A 1 98 ? 8.154 6.425 -8.456 1.00 96.69 98 ALA A CA 1
ATOM 733 C C . ALA A 1 98 ? 9.399 5.900 -9.214 1.00 96.69 98 ALA A C 1
ATOM 735 O O . ALA A 1 98 ? 10.539 6.218 -8.851 1.00 96.69 98 ALA A O 1
ATOM 736 N N . TRP A 1 99 ? 9.211 5.056 -10.236 1.00 93.00 99 TRP A N 1
ATOM 737 C CA . TRP A 1 99 ? 10.289 4.380 -10.972 1.00 93.00 99 TRP A CA 1
ATOM 738 C C . TRP A 1 99 ? 11.190 5.325 -11.785 1.00 93.00 99 TRP A C 1
ATOM 740 O O . TRP A 1 99 ? 12.421 5.198 -11.772 1.00 93.00 99 TRP A O 1
ATOM 750 N N . TYR A 1 100 ? 10.617 6.336 -12.433 1.00 92.00 100 TYR A N 1
ATOM 751 C CA . TYR A 1 100 ? 11.306 7.234 -13.365 1.00 92.00 100 TYR A CA 1
ATOM 752 C C . TYR A 1 100 ? 11.682 8.586 -12.739 1.00 92.00 100 TYR A C 1
ATOM 754 O O . TYR A 1 100 ? 12.684 9.196 -13.120 1.00 92.00 100 TYR A O 1
ATOM 762 N N . THR A 1 101 ? 10.946 9.034 -11.724 1.00 92.69 101 THR A N 1
ATOM 763 C CA . THR A 1 101 ? 11.078 10.344 -11.087 1.00 92.69 101 THR A CA 1
ATOM 764 C C . THR A 1 101 ? 12.406 10.463 -10.327 1.00 92.69 101 THR A C 1
ATOM 766 O O . THR A 1 101 ? 12.598 9.938 -9.226 1.00 92.69 101 THR A O 1
ATOM 769 N N . GLN A 1 102 ? 13.355 11.170 -10.951 1.00 88.38 102 GLN A N 1
ATOM 770 C CA . GLN A 1 102 ? 14.663 11.540 -10.387 1.00 88.38 102 GLN A CA 1
ATOM 771 C C . GLN A 1 102 ? 14.828 13.058 -10.194 1.00 88.38 102 GLN A C 1
ATOM 773 O O . GLN A 1 102 ? 15.652 13.486 -9.385 1.00 88.38 102 GLN A O 1
ATOM 778 N N . GLN A 1 103 ? 14.051 13.873 -10.917 1.00 86.75 103 GLN A N 1
ATOM 779 C CA . GLN A 1 103 ? 14.049 15.335 -10.837 1.00 86.75 103 GLN A CA 1
ATOM 780 C C . GLN A 1 103 ? 12.623 15.826 -10.571 1.00 86.75 103 GLN A C 1
ATOM 782 O O . GLN A 1 103 ? 11.712 15.508 -11.323 1.00 86.75 103 GLN A O 1
ATOM 787 N N . PHE A 1 104 ? 12.451 16.595 -9.496 1.00 90.50 104 PHE A N 1
ATOM 788 C CA . PHE A 1 104 ? 11.151 17.012 -8.939 1.00 90.50 104 PHE A CA 1
ATOM 789 C C . PHE A 1 104 ? 11.217 18.449 -8.370 1.00 90.50 104 PHE A C 1
ATOM 791 O O . PHE A 1 104 ? 10.465 18.835 -7.482 1.00 90.50 104 PHE A O 1
ATOM 798 N N . SER A 1 105 ? 12.170 19.248 -8.863 1.00 82.56 105 SER A N 1
ATOM 799 C CA . SER A 1 105 ? 12.390 20.662 -8.507 1.00 82.56 105 SER A CA 1
ATOM 800 C C . SER A 1 105 ? 12.190 21.619 -9.694 1.00 82.56 105 SER A C 1
ATOM 802 O O . SER A 1 105 ? 12.532 22.800 -9.620 1.00 82.56 105 SER A O 1
ATOM 804 N N . GLY A 1 106 ? 11.675 21.108 -10.816 1.00 83.06 106 GLY A N 1
ATOM 805 C CA . GLY A 1 106 ? 11.417 21.875 -12.033 1.00 83.06 106 GLY A CA 1
ATOM 806 C C . GLY A 1 106 ? 10.040 22.548 -12.046 1.00 83.06 106 GLY A C 1
ATOM 807 O O . GLY A 1 106 ? 9.178 22.272 -11.221 1.00 83.06 106 GLY A O 1
ATOM 808 N N . LYS A 1 107 ? 9.801 23.408 -13.047 1.00 85.88 107 LYS A N 1
ATOM 809 C CA . LYS A 1 107 ? 8.478 24.026 -13.286 1.00 85.88 107 LYS A CA 1
ATOM 810 C C . LYS A 1 107 ? 7.447 23.079 -13.921 1.00 85.88 107 LYS A C 1
ATOM 812 O O . LYS A 1 107 ? 6.280 23.442 -14.026 1.00 85.88 107 LYS A O 1
ATOM 817 N N . ARG A 1 108 ? 7.877 21.911 -14.408 1.00 91.50 108 ARG A N 1
ATOM 818 C CA . ARG A 1 108 ? 6.995 20.848 -14.910 1.00 91.50 108 ARG A CA 1
ATOM 819 C C . ARG A 1 108 ? 6.775 19.834 -13.794 1.00 91.50 108 ARG A C 1
ATOM 821 O O . ARG A 1 108 ? 7.730 19.497 -13.101 1.00 91.50 108 ARG A O 1
ATOM 828 N N . LYS A 1 109 ? 5.538 19.360 -13.668 1.00 94.06 109 LYS A N 1
ATOM 829 C CA . LYS A 1 109 ? 5.150 18.292 -12.745 1.00 94.06 109 LYS A CA 1
ATOM 830 C C . LYS A 1 109 ? 5.760 16.968 -13.215 1.00 94.06 109 LYS A C 1
ATOM 832 O O . LYS A 1 109 ? 5.703 16.661 -14.404 1.00 94.06 109 LYS A O 1
ATOM 837 N N . ASP A 1 110 ? 6.371 16.236 -12.294 1.00 95.94 110 ASP A N 1
ATOM 838 C CA . ASP A 1 110 ? 6.849 14.862 -12.475 1.00 95.94 110 ASP A CA 1
ATOM 839 C C . ASP A 1 110 ? 5.699 13.838 -12.381 1.00 95.94 110 ASP A C 1
ATOM 841 O O . ASP A 1 110 ? 4.593 14.180 -11.958 1.00 95.94 110 ASP A O 1
ATOM 845 N N . GLY A 1 111 ? 5.944 12.582 -12.772 1.00 96.00 111 GLY A N 1
ATOM 846 C CA . GLY A 1 111 ? 4.913 11.535 -12.776 1.00 96.00 111 GLY A CA 1
ATOM 847 C C . GLY A 1 111 ? 4.345 11.265 -11.383 1.00 96.00 111 GLY A C 1
ATOM 848 O O . GLY A 1 111 ? 3.137 11.096 -11.226 1.00 96.00 111 GLY A O 1
ATOM 849 N N . VAL A 1 112 ? 5.175 11.338 -10.338 1.00 97.75 112 VAL A N 1
ATOM 850 C CA . VAL A 1 112 ? 4.715 11.253 -8.942 1.00 97.75 112 VAL A CA 1
ATOM 851 C C . VAL A 1 112 ? 3.808 12.436 -8.583 1.00 97.75 112 VAL A C 1
ATOM 853 O O . VAL A 1 112 ? 2.759 12.222 -7.984 1.00 97.75 112 VAL A O 1
ATOM 856 N N . GLN A 1 113 ? 4.144 13.674 -8.972 1.00 97.69 113 GLN A N 1
ATOM 857 C CA . GLN A 1 113 ? 3.254 14.828 -8.750 1.00 97.69 113 GLN A CA 1
ATOM 858 C C . GLN A 1 113 ? 1.883 14.636 -9.409 1.00 97.69 113 GLN A C 1
ATOM 860 O O . GLN A 1 113 ? 0.870 14.968 -8.803 1.00 97.69 113 GLN A O 1
ATOM 865 N N . LEU A 1 114 ? 1.851 14.125 -10.641 1.00 98.00 114 LEU A N 1
ATOM 866 C CA . LEU A 1 114 ? 0.608 13.951 -11.392 1.00 98.00 114 LEU A CA 1
ATOM 867 C C . LEU A 1 114 ? -0.273 12.844 -10.795 1.00 98.00 114 LEU A C 1
ATOM 869 O O . LEU A 1 114 ? -1.466 13.062 -10.621 1.00 98.00 114 LEU A O 1
ATOM 873 N N . GLN A 1 115 ? 0.307 11.709 -10.393 1.00 98.50 115 GLN A N 1
ATOM 874 C CA . GLN A 1 115 ? -0.424 10.640 -9.692 1.00 98.50 115 GLN A CA 1
ATOM 875 C C . GLN A 1 115 ? -1.023 11.129 -8.360 1.00 98.50 115 GLN A C 1
ATOM 877 O O . GLN A 1 115 ? -2.186 10.858 -8.069 1.00 98.50 115 GLN A O 1
ATOM 882 N N . LEU A 1 116 ? -0.258 11.904 -7.579 1.00 98.25 116 LEU A N 1
ATOM 883 C CA . LEU A 1 116 ? -0.736 12.511 -6.329 1.00 98.25 116 LEU A CA 1
ATOM 884 C C . LEU A 1 116 ? -1.889 13.499 -6.558 1.00 98.25 116 LEU A C 1
ATOM 886 O O . LEU A 1 116 ? -2.799 13.575 -5.742 1.00 98.25 116 LEU A O 1
ATOM 890 N N . GLU A 1 117 ? -1.880 14.237 -7.669 1.00 98.25 117 GLU A N 1
ATOM 891 C CA . GLU A 1 117 ? -2.973 15.145 -8.039 1.00 98.25 117 GLU A CA 1
ATOM 892 C C . GLU A 1 117 ? -4.212 14.428 -8.586 1.00 98.25 117 GLU A C 1
ATOM 894 O O . GLU A 1 117 ? -5.303 14.988 -8.517 1.00 98.25 117 GLU A O 1
ATOM 899 N N . CYS A 1 118 ? -4.070 13.206 -9.107 1.00 98.31 118 CYS A N 1
ATOM 900 C CA . CYS A 1 118 ? -5.208 12.364 -9.473 1.00 98.31 118 CYS A CA 1
ATOM 901 C C . CYS A 1 118 ? -5.904 11.768 -8.242 1.00 98.31 118 CYS A C 1
ATOM 903 O O . CYS A 1 118 ? -7.129 11.760 -8.202 1.00 98.31 118 CYS A O 1
ATOM 905 N N . LEU A 1 119 ? -5.141 11.287 -7.252 1.00 98.44 119 LEU A N 1
ATOM 906 C CA . LEU A 1 119 ? -5.683 10.664 -6.034 1.00 98.44 119 LEU A CA 1
ATOM 907 C C . LEU A 1 119 ? -6.152 11.690 -4.986 1.00 98.44 119 LEU A C 1
ATOM 909 O O . LEU A 1 119 ? -7.130 11.452 -4.283 1.00 98.44 119 LEU A O 1
ATOM 913 N N . GLY A 1 120 ? -5.465 12.829 -4.859 1.00 98.38 120 GLY A N 1
ATOM 914 C CA . GLY A 1 120 ? -5.779 13.841 -3.847 1.00 98.38 120 GLY A CA 1
ATOM 915 C C . GLY A 1 120 ? -5.765 13.271 -2.423 1.00 98.38 120 GLY A C 1
ATOM 916 O O . GLY A 1 120 ? -4.825 12.576 -2.038 1.00 98.38 120 GLY A O 1
ATOM 917 N N . GLU A 1 121 ? -6.829 13.546 -1.664 1.00 97.44 121 GLU A N 1
ATOM 918 C CA . GLU A 1 121 ? -7.042 13.060 -0.287 1.00 97.44 121 GLU A CA 1
ATOM 919 C C . GLU A 1 121 ? -7.102 11.519 -0.186 1.00 97.44 121 GLU A C 1
ATOM 921 O O . GLU A 1 121 ? -6.909 10.966 0.893 1.00 97.44 121 GLU A O 1
ATOM 926 N N . GLU A 1 122 ? -7.349 10.800 -1.291 1.00 98.56 122 GLU A N 1
ATOM 927 C CA . GLU A 1 122 ? -7.395 9.330 -1.288 1.00 98.56 122 GLU A CA 1
ATOM 928 C C . GLU A 1 122 ? -6.000 8.696 -1.146 1.00 98.56 122 GLU A C 1
ATOM 930 O O . GLU A 1 122 ? -5.899 7.516 -0.806 1.00 98.56 122 GLU A O 1
ATOM 935 N N . HIS A 1 123 ? -4.915 9.449 -1.373 1.00 98.75 123 HIS A N 1
ATOM 936 C CA . HIS A 1 123 ? -3.544 8.969 -1.179 1.00 98.75 123 HIS A CA 1
ATOM 937 C C . HIS A 1 123 ? -3.068 9.182 0.265 1.00 98.75 123 HIS A C 1
ATOM 939 O O . HIS A 1 123 ? -2.542 10.234 0.630 1.00 98.75 123 HIS A O 1
ATOM 945 N N . VAL A 1 124 ? -3.198 8.146 1.093 1.00 98.62 124 VAL A N 1
ATOM 946 C CA . VAL A 1 124 ? -3.092 8.247 2.562 1.00 98.62 124 VAL A CA 1
ATOM 947 C C . VAL A 1 124 ? -1.665 8.329 3.130 1.00 98.62 124 VAL A C 1
ATOM 949 O O . VAL A 1 124 ? -1.495 8.309 4.345 1.00 98.62 124 VAL A O 1
ATOM 952 N N . ALA A 1 125 ? -0.611 8.379 2.311 1.00 98.62 125 ALA A N 1
ATOM 953 C CA . ALA A 1 125 ? 0.773 8.204 2.779 1.00 98.62 125 ALA A CA 1
ATOM 954 C C . ALA A 1 125 ? 1.208 9.214 3.865 1.00 98.62 125 ALA A C 1
ATOM 956 O O . ALA A 1 125 ? 1.280 10.419 3.613 1.00 98.62 125 ALA A O 1
ATOM 957 N N . TYR A 1 126 ? 1.574 8.709 5.052 1.00 98.69 126 TYR A N 1
ATOM 958 C CA . TYR A 1 126 ? 1.856 9.497 6.265 1.00 98.69 126 TYR A CA 1
ATOM 959 C C . TYR A 1 126 ? 0.692 10.380 6.758 1.00 98.69 126 TYR A C 1
ATOM 961 O O . TYR A 1 126 ? 0.916 11.374 7.455 1.00 98.69 126 TYR A O 1
ATOM 969 N N . GLN A 1 127 ? -0.535 10.025 6.389 1.00 97.81 127 GLN A N 1
ATOM 970 C CA . GLN A 1 127 ? -1.791 10.677 6.754 1.00 97.81 127 GLN A CA 1
ATOM 971 C C . GLN A 1 127 ? -2.829 9.603 7.129 1.00 97.81 127 GLN A C 1
ATOM 973 O O . GLN A 1 127 ? -2.515 8.409 7.168 1.00 97.81 127 GLN A O 1
ATOM 978 N N . HIS A 1 128 ? -4.059 10.017 7.430 1.00 97.50 128 HIS A N 1
ATOM 979 C CA . HIS A 1 128 ? -5.192 9.105 7.549 1.00 97.50 128 HIS A CA 1
ATOM 980 C C . HIS A 1 128 ? -6.397 9.625 6.767 1.00 97.50 128 HIS A C 1
ATOM 982 O O . HIS A 1 128 ? -6.544 10.832 6.592 1.00 97.50 128 HIS A O 1
ATOM 988 N N . LEU A 1 129 ? -7.264 8.709 6.336 1.00 98.44 129 LEU A N 1
ATOM 989 C CA . LEU A 1 129 ? -8.564 9.012 5.747 1.00 98.44 129 LEU A CA 1
ATOM 990 C C . LEU A 1 129 ? -9.661 8.288 6.536 1.00 98.44 129 LEU A C 1
ATOM 992 O O . LEU A 1 129 ? -9.589 7.074 6.752 1.00 98.44 129 LEU A O 1
ATOM 996 N N . ASP A 1 130 ? -10.655 9.054 6.979 1.00 97.62 130 ASP A N 1
ATOM 997 C CA . ASP A 1 130 ? -11.721 8.598 7.868 1.00 97.62 130 ASP A CA 1
ATOM 998 C C . ASP A 1 130 ? -12.976 8.161 7.106 1.00 97.62 130 ASP A C 1
ATOM 1000 O O . ASP A 1 130 ? -13.465 8.852 6.212 1.00 97.62 130 ASP A O 1
ATOM 1004 N N . PHE A 1 131 ? -13.575 7.059 7.557 1.00 96.69 131 PHE A N 1
ATOM 1005 C CA . PHE A 1 131 ? -14.835 6.513 7.054 1.00 96.69 131 PHE A CA 1
ATOM 1006 C C . PHE A 1 131 ? -15.843 6.348 8.213 1.00 96.69 131 PHE A C 1
ATOM 1008 O O . PHE A 1 131 ? -16.093 5.227 8.671 1.00 96.69 131 PHE A O 1
ATOM 1015 N N . PRO A 1 132 ? -16.456 7.445 8.718 1.00 94.44 132 PRO A N 1
ATOM 1016 C CA . PRO A 1 132 ? -17.232 7.424 9.966 1.00 94.44 132 PRO A CA 1
ATOM 1017 C C . PRO A 1 132 ? -18.473 6.523 9.950 1.00 94.44 132 PRO A C 1
ATOM 1019 O O . PRO A 1 132 ? -18.897 6.042 10.998 1.00 94.44 132 PRO A O 1
ATOM 1022 N N . LEU A 1 133 ? -19.043 6.248 8.770 1.00 92.62 133 LEU A N 1
ATOM 1023 C CA . LEU A 1 133 ? -20.201 5.354 8.619 1.00 92.62 133 LEU A CA 1
ATOM 1024 C C . LEU A 1 133 ? -19.895 3.903 9.028 1.00 92.62 133 LEU A C 1
ATOM 1026 O O . LEU A 1 133 ? -20.788 3.207 9.506 1.00 92.62 133 LEU A O 1
ATOM 1030 N N . ILE A 1 134 ? -18.640 3.470 8.868 1.00 93.00 134 ILE A N 1
ATOM 1031 C CA . ILE A 1 134 ? -18.150 2.138 9.255 1.00 93.00 134 ILE A CA 1
ATOM 1032 C C . ILE A 1 134 ? -17.189 2.175 10.454 1.00 93.00 134 ILE A C 1
ATOM 1034 O O . ILE A 1 134 ? -16.727 1.121 10.883 1.00 93.00 134 ILE A O 1
ATOM 1038 N N . LYS A 1 135 ? -16.908 3.367 11.011 1.00 93.69 135 LYS A N 1
ATOM 1039 C CA . LYS A 1 135 ? -15.933 3.603 12.094 1.00 93.69 135 LYS A CA 1
ATOM 1040 C C . LYS A 1 135 ? -14.549 3.023 11.782 1.00 93.69 135 LYS A C 1
ATOM 1042 O O . LYS A 1 135 ? -13.976 2.277 12.575 1.00 93.69 135 LYS A O 1
ATOM 1047 N N . VAL A 1 136 ? -14.018 3.352 10.608 1.00 94.81 136 VAL A N 1
ATOM 1048 C CA . VAL A 1 136 ? -12.675 2.945 10.166 1.00 94.81 136 VAL A CA 1
ATOM 1049 C C . VAL A 1 136 ? -11.866 4.181 9.798 1.00 94.81 136 VAL A C 1
ATOM 1051 O O . VAL A 1 136 ? -12.392 5.093 9.164 1.00 94.81 136 VAL A O 1
ATOM 1054 N N . SER A 1 137 ? -10.580 4.178 10.137 1.00 97.19 137 SER A N 1
ATOM 1055 C CA . SER A 1 137 ? -9.590 5.119 9.609 1.00 97.19 137 SER A CA 1
ATOM 1056 C C . SER A 1 137 ? -8.477 4.343 8.919 1.00 97.19 137 SER A C 1
ATOM 1058 O O . SER A 1 137 ? -7.858 3.463 9.525 1.00 97.19 137 SER A O 1
ATOM 1060 N N . ILE A 1 138 ? -8.215 4.667 7.654 1.00 98.56 138 ILE A N 1
ATOM 1061 C CA . ILE A 1 138 ? -7.100 4.094 6.896 1.00 98.56 138 ILE A CA 1
ATOM 1062 C C . ILE A 1 138 ? -5.887 4.995 7.070 1.00 98.56 138 ILE A C 1
ATOM 1064 O O . ILE A 1 138 ? -5.951 6.166 6.716 1.00 98.56 138 ILE A O 1
ATOM 1068 N N . VAL A 1 139 ? -4.787 4.454 7.587 1.00 98.62 139 VAL A N 1
ATOM 1069 C CA . VAL A 1 139 ? -3.539 5.191 7.831 1.00 98.62 139 VAL A CA 1
ATOM 1070 C C . VAL A 1 139 ? -2.480 4.734 6.839 1.00 98.62 139 VAL A C 1
ATOM 1072 O O . VAL A 1 139 ? -2.166 3.545 6.779 1.00 98.62 139 VAL A O 1
ATOM 1075 N N . GLY A 1 140 ? -1.899 5.660 6.079 1.00 98.75 140 GLY A N 1
ATOM 1076 C CA . GLY A 1 140 ? -0.884 5.310 5.092 1.00 98.75 140 GLY A CA 1
ATOM 1077 C C . GLY A 1 140 ? 0.507 5.129 5.688 1.00 98.75 140 GLY A C 1
ATOM 1078 O O . GLY A 1 140 ? 1.032 6.012 6.372 1.00 98.75 140 GLY A O 1
ATOM 1079 N N . GLY A 1 141 ? 1.133 4.003 5.350 1.00 98.69 141 GLY A N 1
ATOM 1080 C CA . GLY A 1 141 ? 2.547 3.734 5.588 1.00 98.69 141 GLY A CA 1
ATOM 1081 C C . GLY A 1 141 ? 3.482 4.592 4.722 1.00 98.69 141 GLY A C 1
ATOM 1082 O O . GLY A 1 141 ? 3.100 5.619 4.153 1.00 98.69 141 GLY A O 1
ATOM 1083 N N . ARG A 1 142 ? 4.732 4.139 4.583 1.00 98.62 142 ARG A N 1
ATOM 1084 C CA . ARG A 1 142 ? 5.714 4.756 3.685 1.00 98.62 142 ARG A CA 1
ATOM 1085 C C . ARG A 1 142 ? 5.351 4.507 2.210 1.00 98.62 142 ARG A C 1
ATOM 1087 O O . ARG A 1 142 ? 5.255 3.348 1.804 1.00 98.62 142 ARG A O 1
ATOM 1094 N N . PRO A 1 143 ? 5.212 5.558 1.378 1.00 98.44 143 PRO A N 1
ATOM 1095 C CA . PRO A 1 143 ? 5.031 5.406 -0.057 1.00 98.44 143 PRO A CA 1
ATOM 1096 C C . PRO A 1 143 ? 6.368 5.069 -0.724 1.00 98.44 143 PRO A C 1
ATOM 1098 O O . PRO A 1 143 ? 7.445 5.341 -0.181 1.00 98.44 143 PRO A O 1
ATOM 1101 N N . PHE A 1 144 ? 6.296 4.523 -1.933 1.00 98.25 144 PHE A N 1
ATOM 1102 C CA . PHE A 1 144 ? 7.442 4.122 -2.748 1.00 98.25 144 PHE A CA 1
ATOM 1103 C C . PHE A 1 144 ? 8.338 3.068 -2.084 1.00 98.25 144 PHE A C 1
ATOM 1105 O O . PHE A 1 144 ? 9.532 3.015 -2.370 1.00 98.25 144 PHE A O 1
ATOM 1112 N N . SER A 1 145 ? 7.815 2.257 -1.162 1.00 97.94 145 SER A N 1
ATOM 1113 C CA . SER A 1 145 ? 8.638 1.228 -0.523 1.00 97.94 145 SER A CA 1
ATOM 1114 C C . SER A 1 145 ? 9.106 0.180 -1.529 1.00 97.94 145 SER A C 1
ATOM 1116 O O . SER A 1 145 ? 8.316 -0.244 -2.354 1.00 97.94 145 SER A O 1
ATOM 1118 N N . CYS A 1 146 ? 10.369 -0.244 -1.445 1.00 96.06 146 CYS A N 1
ATOM 1119 C CA . CYS A 1 146 ? 10.894 -1.416 -2.157 1.00 96.06 146 CYS A CA 1
ATOM 1120 C C . CYS A 1 146 ? 11.492 -2.446 -1.177 1.00 96.06 146 CYS A C 1
ATOM 1122 O O . CYS A 1 146 ? 12.475 -3.111 -1.500 1.00 96.06 146 CYS A O 1
ATOM 1124 N N . GLY A 1 147 ? 10.968 -2.463 0.053 1.00 96.31 147 GLY A N 1
ATOM 1125 C CA . GLY A 1 147 ? 11.336 -3.379 1.127 1.00 96.31 147 GLY A CA 1
ATOM 1126 C C . GLY A 1 147 ? 12.703 -3.198 1.794 1.00 96.31 147 GLY A C 1
ATOM 1127 O O . GLY A 1 147 ? 13.673 -2.673 1.236 1.00 96.31 147 GLY A O 1
ATOM 1128 N N . GLY A 1 148 ? 12.793 -3.707 3.023 1.00 94.25 148 GLY A N 1
ATOM 1129 C CA . GLY A 1 148 ? 14.014 -3.758 3.820 1.00 94.25 148 GLY A CA 1
ATOM 1130 C C . GLY A 1 148 ? 14.489 -2.418 4.390 1.00 94.25 148 GLY A C 1
ATOM 1131 O O . GLY A 1 148 ? 13.792 -1.409 4.431 1.00 94.25 148 GLY A O 1
ATOM 1132 N N . GLU A 1 149 ? 15.738 -2.423 4.852 1.00 94.06 149 GLU A N 1
ATOM 1133 C CA . GLU A 1 149 ? 16.336 -1.387 5.709 1.00 94.06 149 GLU A CA 1
ATOM 1134 C C . GLU A 1 149 ? 16.601 -0.023 5.038 1.00 94.06 149 GLU A C 1
ATOM 1136 O O . GLU A 1 149 ? 17.081 0.900 5.699 1.00 94.06 149 GLU A O 1
ATOM 1141 N N . GLN A 1 150 ? 16.341 0.141 3.735 1.00 94.44 150 GLN A N 1
ATOM 1142 C CA . GLN A 1 150 ? 16.766 1.327 2.980 1.00 94.44 150 GLN A CA 1
ATOM 1143 C C . GLN A 1 150 ? 15.599 2.127 2.394 1.00 94.44 150 GLN A C 1
ATOM 1145 O O . GLN A 1 150 ? 14.762 1.612 1.660 1.00 94.44 150 GLN A O 1
ATOM 1150 N N . LEU A 1 151 ? 1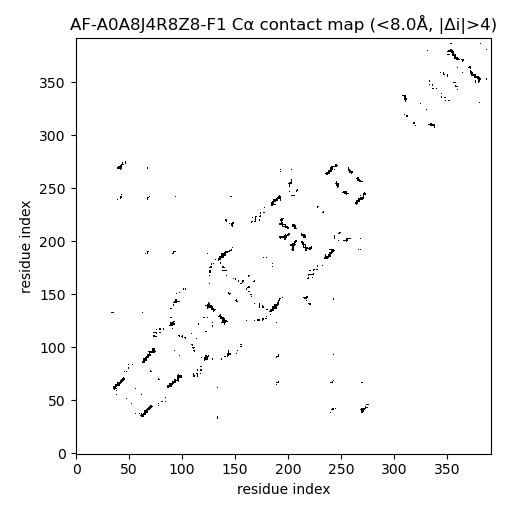5.605 3.441 2.643 1.00 96.19 151 LEU A N 1
ATOM 1151 C CA . LEU A 1 151 ? 14.651 4.377 2.046 1.00 96.19 151 LEU A CA 1
ATOM 1152 C C . LEU A 1 151 ? 14.868 4.520 0.529 1.00 96.19 151 LEU A C 1
ATOM 1154 O O . LEU A 1 151 ? 15.688 5.334 0.076 1.00 96.19 151 LEU A O 1
ATOM 1158 N N . PHE A 1 152 ? 14.076 3.794 -0.263 1.00 95.44 152 PHE A N 1
ATOM 1159 C CA . PHE A 1 152 ? 13.936 4.060 -1.695 1.00 95.44 152 PHE A CA 1
ATOM 1160 C C . PHE A 1 152 ? 13.552 5.526 -1.928 1.00 95.44 152 PHE A C 1
ATOM 1162 O O . PHE A 1 152 ? 12.822 6.137 -1.148 1.00 95.44 152 PHE A O 1
ATOM 1169 N N . ARG A 1 153 ? 14.100 6.125 -2.992 1.00 95.19 153 ARG A N 1
ATOM 1170 C CA . ARG A 1 153 ? 13.878 7.536 -3.362 1.00 95.19 153 ARG A CA 1
ATOM 1171 C C . ARG A 1 153 ? 14.015 8.518 -2.177 1.00 95.19 153 ARG A C 1
ATOM 1173 O O . ARG A 1 153 ? 13.335 9.536 -2.167 1.00 95.19 153 ARG A O 1
ATOM 1180 N N . LYS A 1 154 ? 14.931 8.298 -1.215 1.00 96.25 154 LYS A N 1
ATOM 1181 C CA . LYS A 1 154 ? 15.136 9.163 -0.021 1.00 96.25 154 LYS A CA 1
ATOM 1182 C C . LYS A 1 154 ? 15.072 10.681 -0.285 1.00 96.25 154 LYS A C 1
ATOM 1184 O O . LYS A 1 154 ? 14.475 11.406 0.501 1.00 96.25 154 LYS A O 1
ATOM 1189 N N . LYS A 1 155 ? 15.622 11.183 -1.401 1.00 96.75 155 LYS A N 1
ATOM 1190 C CA . LYS A 1 155 ? 15.527 12.614 -1.773 1.00 96.75 155 LYS A CA 1
ATOM 1191 C C . LYS A 1 155 ? 14.091 13.078 -2.087 1.00 96.75 155 LYS A C 1
ATOM 1193 O O . LYS A 1 155 ? 13.737 14.203 -1.753 1.00 96.75 155 LYS A O 1
ATOM 1198 N N . LEU A 1 156 ? 13.279 12.221 -2.706 1.00 96.75 156 LEU A N 1
ATOM 1199 C CA . LEU A 1 156 ? 11.861 12.448 -3.003 1.00 96.75 156 LEU A CA 1
ATOM 1200 C C . LEU A 1 156 ? 11.017 12.381 -1.722 1.00 96.75 156 LEU A C 1
ATOM 1202 O O . LEU A 1 156 ? 10.202 13.268 -1.493 1.00 96.75 156 LEU A O 1
ATOM 1206 N N . LEU A 1 157 ? 11.260 11.388 -0.855 1.00 97.69 157 LEU A N 1
ATOM 1207 C CA . LEU A 1 157 ? 10.622 11.290 0.468 1.00 97.69 157 LEU A CA 1
ATOM 1208 C C . LEU A 1 157 ? 10.939 12.512 1.346 1.00 97.69 157 LEU A C 1
ATOM 1210 O O . LEU A 1 157 ? 10.040 13.087 1.958 1.00 97.69 157 LEU A O 1
ATOM 1214 N N . SER A 1 158 ? 12.193 12.968 1.331 1.00 97.44 158 SER A N 1
ATOM 1215 C CA . SER A 1 158 ? 12.625 14.204 1.987 1.00 97.44 158 SER A CA 1
ATOM 1216 C C . SER A 1 158 ? 11.903 15.437 1.438 1.00 97.44 158 SER A C 1
ATOM 1218 O O . SER A 1 158 ? 11.504 16.295 2.217 1.00 97.44 158 SER A O 1
ATOM 1220 N N . ALA A 1 159 ? 11.740 15.556 0.116 1.00 96.25 159 ALA A N 1
ATOM 1221 C CA . ALA A 1 159 ? 11.147 16.740 -0.509 1.00 96.25 159 ALA A CA 1
ATOM 1222 C C . ALA A 1 159 ? 9.610 16.782 -0.437 1.00 96.25 159 ALA A C 1
ATOM 1224 O O . ALA A 1 159 ? 9.048 17.856 -0.248 1.00 96.25 159 ALA A O 1
ATOM 1225 N N . ARG A 1 160 ? 8.935 15.634 -0.585 1.00 95.62 160 ARG A N 1
ATOM 1226 C CA . ARG A 1 160 ? 7.464 15.529 -0.590 1.00 95.62 160 ARG A CA 1
ATOM 1227 C C . ARG A 1 160 ? 6.866 15.370 0.804 1.00 95.62 160 ARG A C 1
ATOM 1229 O O . ARG A 1 160 ? 5.825 15.947 1.085 1.00 95.62 160 ARG A O 1
ATOM 1236 N N . TYR A 1 161 ? 7.525 14.596 1.666 1.00 97.25 161 TYR A N 1
ATOM 1237 C CA . TYR A 1 161 ? 6.987 14.181 2.966 1.00 97.25 161 TYR A CA 1
ATOM 1238 C C . TYR A 1 161 ? 7.877 14.581 4.149 1.00 97.25 161 TYR A C 1
ATOM 1240 O O . TYR A 1 161 ? 7.534 14.292 5.289 1.00 97.25 161 TYR A O 1
ATOM 1248 N N . GLY A 1 162 ? 9.023 15.234 3.926 1.00 97.62 162 GLY A N 1
ATOM 1249 C CA . GLY A 1 162 ? 9.928 15.638 5.006 1.00 97.62 162 GLY A CA 1
ATOM 1250 C C . GLY A 1 162 ? 10.525 14.466 5.797 1.00 97.62 162 GLY A C 1
ATOM 1251 O O . GLY A 1 162 ? 10.829 14.637 6.976 1.00 97.62 162 GLY A O 1
ATOM 1252 N N . VAL A 1 163 ? 10.653 13.282 5.186 1.00 98.12 163 VAL A N 1
ATOM 1253 C CA . VAL A 1 163 ? 11.213 12.067 5.809 1.00 98.12 163 VAL A CA 1
ATOM 1254 C C . VAL A 1 163 ? 12.679 11.894 5.421 1.00 98.12 163 VAL A C 1
ATOM 1256 O O . VAL A 1 163 ? 13.019 11.924 4.240 1.00 98.12 163 VAL A O 1
ATOM 1259 N N . GLN A 1 164 ? 13.544 11.700 6.421 1.00 97.44 164 GLN A N 1
ATOM 1260 C CA . GLN A 1 164 ? 14.997 11.575 6.243 1.00 97.44 164 GLN A CA 1
ATOM 1261 C C . GLN A 1 164 ? 15.528 10.169 6.560 1.00 97.44 164 GLN A C 1
ATOM 1263 O O . GLN A 1 164 ? 16.560 9.764 6.026 1.00 97.44 164 GLN A O 1
ATOM 1268 N N . ASP A 1 165 ? 14.842 9.415 7.411 1.00 98.12 165 ASP A N 1
ATOM 1269 C CA . ASP A 1 165 ? 15.292 8.161 8.022 1.00 98.12 165 ASP A CA 1
ATOM 1270 C C . ASP A 1 165 ? 14.083 7.287 8.392 1.00 98.12 165 ASP A C 1
ATOM 1272 O O . ASP A 1 165 ? 12.938 7.742 8.314 1.00 98.12 165 ASP A O 1
ATOM 1276 N N . MET A 1 166 ? 14.335 6.023 8.751 1.00 97.69 166 MET A N 1
ATOM 1277 C CA . MET A 1 166 ? 13.273 5.085 9.133 1.00 97.69 166 MET A CA 1
ATOM 1278 C C . MET A 1 166 ? 12.542 5.553 10.396 1.00 97.69 166 MET A C 1
ATOM 1280 O O . MET A 1 166 ? 11.316 5.555 10.400 1.00 97.69 166 MET A O 1
ATOM 1284 N N . ASP A 1 167 ? 13.244 6.073 11.409 1.00 98.12 167 ASP A N 1
ATOM 1285 C CA . ASP A 1 167 ? 12.578 6.551 12.629 1.00 98.12 167 ASP A CA 1
ATOM 1286 C C . ASP A 1 167 ? 11.658 7.758 12.358 1.00 98.12 167 ASP A C 1
ATOM 1288 O O . ASP A 1 167 ? 10.594 7.907 12.959 1.00 98.12 167 ASP A O 1
ATOM 1292 N N . GLY A 1 168 ? 12.044 8.649 11.439 1.00 98.38 168 GLY A N 1
ATOM 1293 C CA . GLY A 1 168 ? 11.219 9.765 10.975 1.00 98.38 168 GLY A CA 1
ATOM 1294 C C . GLY A 1 168 ? 10.037 9.333 10.106 1.00 98.38 168 GLY A C 1
ATOM 1295 O O . GLY A 1 168 ? 9.026 10.035 10.080 1.00 98.38 168 GLY A O 1
ATOM 1296 N N . SER A 1 169 ? 10.148 8.184 9.437 1.00 98.69 169 SER A N 1
ATOM 1297 C CA . SER A 1 169 ? 9.049 7.517 8.736 1.00 98.69 169 SER A CA 1
ATOM 1298 C C . SER A 1 169 ? 8.059 6.914 9.741 1.00 98.69 169 SER A C 1
ATOM 1300 O O . SER A 1 169 ? 6.894 7.313 9.780 1.00 98.69 169 SER A O 1
ATOM 1302 N N . ALA A 1 170 ? 8.540 6.067 10.656 1.00 98.62 170 ALA A N 1
ATOM 1303 C CA . ALA A 1 170 ? 7.740 5.395 11.676 1.00 98.62 170 ALA A CA 1
ATOM 1304 C C . ALA A 1 170 ? 6.978 6.373 12.578 1.00 98.62 170 ALA A C 1
ATOM 1306 O O . ALA A 1 170 ? 5.774 6.222 12.793 1.00 98.62 170 ALA A O 1
ATOM 1307 N N . ARG A 1 171 ? 7.645 7.440 13.046 1.00 98.00 171 ARG A N 1
ATOM 1308 C CA . ARG A 1 171 ? 6.994 8.509 13.823 1.00 98.00 171 ARG A CA 1
ATOM 1309 C C . ARG A 1 171 ? 5.869 9.196 13.053 1.00 98.00 171 ARG A C 1
ATOM 1311 O O . ARG A 1 171 ? 4.897 9.607 13.675 1.00 98.00 171 ARG A O 1
ATOM 1318 N N . ARG A 1 172 ? 5.959 9.331 11.724 1.00 98.38 172 ARG A N 1
ATOM 1319 C CA . ARG A 1 172 ? 4.863 9.896 10.920 1.00 98.38 172 ARG A CA 1
ATOM 1320 C C . ARG A 1 172 ? 3.690 8.935 10.780 1.00 98.38 172 ARG A C 1
ATOM 1322 O O . ARG A 1 172 ? 2.564 9.385 10.939 1.00 98.38 172 ARG A O 1
ATOM 1329 N N . ILE A 1 173 ? 3.945 7.648 10.544 1.00 98.50 173 ILE A N 1
ATOM 1330 C CA . ILE A 1 173 ? 2.896 6.614 10.488 1.00 98.50 173 ILE A CA 1
ATOM 1331 C C . ILE A 1 173 ? 2.168 6.541 11.843 1.00 98.50 173 ILE A C 1
ATOM 1333 O O . ILE A 1 173 ? 0.942 6.600 11.896 1.00 98.50 173 ILE A O 1
ATOM 1337 N N . CYS A 1 174 ? 2.921 6.522 12.949 1.00 97.00 174 CYS A N 1
ATOM 1338 C CA . CYS A 1 174 ? 2.377 6.561 14.306 1.00 97.00 174 CYS A CA 1
ATOM 1339 C C . CYS A 1 174 ? 1.566 7.846 14.567 1.00 97.00 174 CYS A C 1
ATOM 1341 O O . CYS A 1 174 ? 0.402 7.760 14.946 1.00 97.00 174 CYS A O 1
ATOM 1343 N N . ASN A 1 175 ? 2.109 9.036 14.281 1.00 96.88 175 ASN A N 1
ATOM 1344 C CA . ASN A 1 175 ? 1.382 10.302 14.456 1.00 96.88 175 ASN A CA 1
ATOM 1345 C C . ASN A 1 175 ? 0.095 10.374 13.614 1.00 96.88 175 ASN A C 1
ATOM 1347 O O . ASN A 1 175 ? -0.919 10.880 14.094 1.00 96.88 175 ASN A O 1
ATOM 1351 N N . ALA A 1 176 ? 0.119 9.861 12.381 1.00 97.31 176 ALA A N 1
ATOM 1352 C CA . ALA A 1 176 ? -1.059 9.790 11.525 1.00 97.31 176 ALA A CA 1
ATOM 1353 C C . ALA A 1 176 ? -2.135 8.876 12.133 1.00 97.31 176 ALA A C 1
ATOM 1355 O O . ALA A 1 176 ? -3.294 9.277 12.212 1.00 97.31 176 ALA A O 1
ATOM 1356 N N . ALA A 1 177 ? -1.756 7.703 12.649 1.00 96.56 177 ALA A N 1
ATOM 1357 C CA . ALA A 1 177 ? -2.687 6.800 13.321 1.00 96.56 177 ALA A CA 1
ATOM 1358 C C . ALA A 1 177 ? -3.200 7.342 14.664 1.00 96.56 177 ALA A C 1
ATOM 1360 O O . ALA A 1 177 ? -4.366 7.141 15.003 1.00 96.56 177 ALA A O 1
ATOM 1361 N N . LEU A 1 178 ? -2.369 8.060 15.426 1.00 94.88 178 LEU A N 1
ATOM 1362 C CA . LEU A 1 178 ? -2.785 8.730 16.660 1.00 94.88 178 LEU A CA 1
ATOM 1363 C C . LEU A 1 178 ? -3.857 9.793 16.389 1.00 94.88 178 LEU A C 1
ATOM 1365 O O . LEU A 1 178 ? -4.801 9.878 17.168 1.00 94.88 178 LEU A O 1
ATOM 1369 N N . GLY A 1 179 ? -3.758 10.522 15.271 1.00 94.69 179 GLY A N 1
ATOM 1370 C CA . GLY A 1 179 ? -4.727 11.549 14.873 1.00 94.69 179 GLY A CA 1
ATOM 1371 C C . GLY A 1 179 ? -6.125 11.043 14.491 1.00 94.69 179 GLY A C 1
ATOM 1372 O O . GLY A 1 179 ? -7.058 11.839 14.518 1.00 94.69 179 GLY A O 1
ATOM 1373 N N . ALA A 1 180 ? -6.284 9.758 14.154 1.00 94.12 180 ALA A N 1
ATOM 1374 C CA . ALA A 1 180 ? -7.589 9.166 13.841 1.00 94.12 180 ALA A CA 1
ATOM 1375 C C . ALA A 1 180 ? -8.539 9.163 15.067 1.00 94.12 180 ALA A C 1
ATOM 1377 O O . ALA A 1 180 ? -8.044 9.013 16.191 1.00 94.12 180 ALA A O 1
ATOM 1378 N N . PRO A 1 181 ? -9.875 9.246 14.898 1.00 93.62 181 PRO A N 1
ATOM 1379 C CA . PRO A 1 181 ? -10.842 9.256 16.004 1.00 93.62 181 PRO A CA 1
ATOM 1380 C C . PRO A 1 181 ? -10.691 8.096 17.006 1.00 93.62 181 PRO A C 1
ATOM 1382 O O . PRO A 1 181 ? -10.266 6.99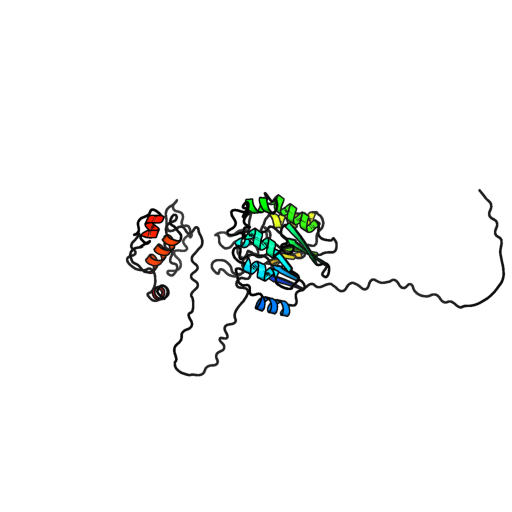5 16.655 1.00 93.62 181 PRO A O 1
ATOM 1385 N N . GLU A 1 182 ? -11.049 8.334 18.273 1.00 89.75 182 GLU A N 1
ATOM 1386 C CA . GLU A 1 182 ? -10.896 7.346 19.359 1.00 89.75 182 GLU A CA 1
ATOM 1387 C C . GLU A 1 182 ? -11.815 6.122 19.214 1.00 89.75 182 GLU A C 1
ATOM 1389 O O . GLU A 1 182 ? -11.483 5.043 19.702 1.00 89.75 182 GLU A O 1
ATOM 1394 N N . ASP A 1 183 ? -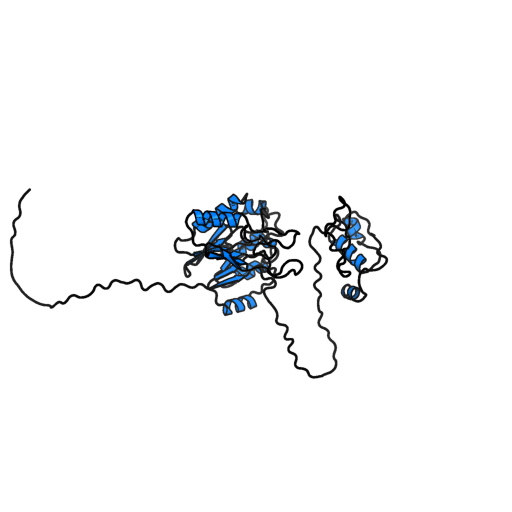12.961 6.271 18.547 1.00 90.44 183 ASP A N 1
ATOM 1395 C CA . ASP A 1 183 ? -13.960 5.219 18.339 1.00 90.44 183 ASP A CA 1
ATOM 1396 C C . ASP A 1 183 ? -13.889 4.565 16.946 1.00 90.44 183 ASP A C 1
ATOM 1398 O O . ASP A 1 183 ? -14.807 3.831 16.565 1.00 90.44 183 ASP A O 1
ATOM 1402 N N . HIS A 1 184 ? -12.810 4.823 16.198 1.00 92.19 184 HIS A N 1
ATOM 1403 C CA . HIS A 1 184 ? -12.508 4.206 14.907 1.00 92.19 184 HIS A CA 1
ATOM 1404 C C . HIS A 1 184 ? -11.503 3.051 15.037 1.00 92.19 184 HIS A C 1
ATOM 1406 O O . HIS A 1 184 ? -10.510 3.132 15.761 1.00 92.19 184 HIS A O 1
ATOM 1412 N N . PHE A 1 185 ? -11.706 1.994 14.249 1.00 91.81 185 PHE A N 1
ATOM 1413 C CA . PHE A 1 185 ? -10.684 0.982 13.996 1.00 91.81 185 PHE A CA 1
ATOM 1414 C C . PHE A 1 185 ? -9.604 1.544 13.066 1.00 91.81 185 PHE A C 1
ATOM 1416 O O . PHE A 1 185 ? -9.903 2.008 11.964 1.00 91.81 185 PHE A O 1
ATOM 1423 N N . VAL A 1 186 ? -8.341 1.458 13.486 1.00 94.69 186 VAL A N 1
ATOM 1424 C CA . VAL A 1 186 ? -7.188 1.855 12.669 1.00 94.69 186 VAL A CA 1
ATOM 1425 C C . VAL A 1 186 ? -6.750 0.685 11.795 1.00 94.69 186 VAL A C 1
ATOM 1427 O O . VAL A 1 186 ? -6.357 -0.363 12.303 1.00 94.69 186 VAL A O 1
ATOM 1430 N N . ILE A 1 187 ? -6.765 0.876 10.479 1.00 97.69 187 ILE A N 1
ATOM 1431 C CA . ILE A 1 187 ? -6.207 -0.073 9.512 1.00 97.69 187 ILE A CA 1
ATOM 1432 C C . ILE A 1 187 ? -4.996 0.585 8.861 1.00 97.69 187 ILE A C 1
ATOM 1434 O O . ILE A 1 187 ? -5.104 1.684 8.315 1.00 97.69 187 ILE A O 1
ATOM 1438 N N . LEU A 1 188 ? -3.840 -0.077 8.905 1.00 98.69 188 LEU A N 1
ATOM 1439 C CA . LEU A 1 188 ? -2.653 0.421 8.210 1.00 98.69 188 LEU A CA 1
ATOM 1440 C C . LEU A 1 188 ? -2.689 -0.032 6.745 1.00 98.69 188 LEU A C 1
ATOM 1442 O O . LEU A 1 188 ? -2.912 -1.212 6.478 1.00 98.69 188 LEU A O 1
ATOM 1446 N N . LEU A 1 189 ? -2.439 0.886 5.812 1.00 98.94 189 LEU A N 1
ATOM 1447 C CA . LEU A 1 189 ? -2.279 0.616 4.383 1.00 98.94 189 LEU A CA 1
ATOM 1448 C C . LEU A 1 189 ? -0.861 1.004 3.954 1.00 98.94 189 LEU A C 1
ATOM 1450 O O . LEU A 1 189 ? -0.507 2.181 3.928 1.00 98.94 189 LEU A O 1
ATOM 1454 N N . ALA A 1 190 ? -0.041 0.017 3.616 1.00 98.81 190 ALA A N 1
ATOM 1455 C CA . ALA A 1 190 ? 1.328 0.206 3.146 1.00 98.81 190 ALA A CA 1
ATOM 1456 C C . ALA A 1 190 ? 1.511 -0.398 1.746 1.00 98.81 190 ALA A C 1
ATOM 1458 O O . ALA A 1 190 ? 0.647 -1.126 1.262 1.00 98.81 190 ALA A O 1
ATOM 1459 N N . HIS A 1 191 ? 2.635 -0.109 1.085 1.00 98.75 191 HIS A N 1
ATOM 1460 C CA . HIS A 1 191 ? 2.989 -0.850 -0.127 1.00 98.75 191 HIS A CA 1
ATOM 1461 C C . HIS A 1 191 ? 3.647 -2.194 0.209 1.00 98.75 191 HIS A C 1
ATOM 1463 O O . HIS A 1 191 ? 3.285 -3.203 -0.377 1.00 98.75 191 HIS A O 1
ATOM 1469 N N . ASN A 1 192 ? 4.538 -2.240 1.202 1.00 98.69 192 ASN A N 1
ATOM 1470 C CA . ASN A 1 192 ? 5.183 -3.464 1.684 1.00 98.69 192 ASN A CA 1
ATOM 1471 C C . ASN A 1 192 ? 4.809 -3.741 3.155 1.00 98.69 192 ASN A C 1
ATOM 1473 O O . ASN A 1 192 ? 4.378 -2.838 3.872 1.00 98.69 192 ASN A O 1
ATOM 1477 N N . GLY A 1 193 ? 4.939 -4.993 3.596 1.00 98.50 193 GLY A N 1
ATOM 1478 C CA . GLY A 1 193 ? 4.623 -5.409 4.966 1.00 98.50 193 GLY A CA 1
ATOM 1479 C C . GLY A 1 193 ? 5.733 -5.078 5.965 1.00 98.50 193 GLY A C 1
ATOM 1480 O O . GLY A 1 193 ? 6.831 -4.723 5.551 1.00 98.50 193 GLY A O 1
ATOM 1481 N N . PRO A 1 194 ? 5.492 -5.191 7.283 1.00 98.50 194 PRO A N 1
ATOM 1482 C CA . PRO A 1 194 ? 6.497 -4.888 8.301 1.00 98.50 194 PRO A CA 1
ATOM 1483 C C . PRO A 1 194 ? 7.589 -5.963 8.389 1.00 98.50 194 PRO A C 1
ATOM 1485 O O . PRO A 1 194 ? 7.365 -7.131 8.057 1.00 98.50 194 PRO A O 1
ATOM 1488 N N . THR A 1 195 ? 8.768 -5.568 8.871 1.00 98.56 195 THR A N 1
ATOM 1489 C CA . THR A 1 195 ? 9.861 -6.491 9.227 1.00 98.56 195 THR A CA 1
ATOM 1490 C C . THR A 1 195 ? 9.442 -7.453 10.342 1.00 98.56 195 THR A C 1
ATOM 1492 O O . THR A 1 195 ? 8.609 -7.124 11.182 1.00 98.56 195 THR A O 1
ATOM 1495 N N . GLY A 1 196 ? 10.034 -8.650 10.364 1.00 97.44 196 GLY A N 1
ATOM 1496 C CA . GLY A 1 196 ? 9.766 -9.702 11.351 1.00 97.44 196 GLY A CA 1
ATOM 1497 C C . GLY A 1 196 ? 8.834 -10.800 10.832 1.00 97.44 196 GLY A C 1
ATOM 1498 O O . GLY A 1 196 ? 8.644 -11.812 11.503 1.00 97.44 196 GLY A O 1
ATOM 1499 N N . LEU A 1 197 ? 8.283 -10.630 9.626 1.00 97.44 197 LEU A N 1
ATOM 1500 C CA . LEU A 1 197 ? 7.351 -11.558 8.980 1.00 97.44 197 LEU A CA 1
ATOM 1501 C C . LEU A 1 197 ? 7.952 -12.240 7.732 1.00 97.44 197 LEU A C 1
ATOM 1503 O O . LEU A 1 197 ? 7.214 -12.689 6.851 1.00 97.44 197 LEU A O 1
ATOM 1507 N N . GLY A 1 198 ? 9.284 -12.292 7.623 1.00 96.94 198 GLY A N 1
ATOM 1508 C CA . GLY A 1 198 ? 10.017 -12.785 6.453 1.00 96.94 198 GLY A CA 1
ATOM 1509 C C . GLY A 1 198 ? 11.126 -13.804 6.739 1.00 96.94 198 GLY A C 1
ATOM 1510 O O . GLY A 1 198 ? 12.067 -13.908 5.956 1.00 96.94 198 GLY A O 1
ATOM 1511 N N . SER A 1 199 ? 11.062 -14.555 7.845 1.00 94.56 199 SER A N 1
ATOM 1512 C CA . SER A 1 199 ? 12.133 -15.490 8.246 1.00 94.56 199 SER A CA 1
ATOM 1513 C C . SER A 1 199 ? 12.429 -16.596 7.220 1.00 94.56 199 SER A C 1
ATOM 1515 O O . SER A 1 199 ? 13.575 -17.027 7.100 1.00 94.56 199 SER A O 1
ATOM 1517 N N . ASN A 1 200 ? 11.420 -17.055 6.477 1.00 95.00 200 ASN A N 1
ATOM 1518 C CA . ASN A 1 200 ? 11.536 -18.041 5.404 1.00 95.00 200 ASN A CA 1
ATOM 1519 C C . ASN A 1 200 ? 11.165 -17.410 4.057 1.00 95.00 200 ASN A C 1
ATOM 1521 O O . ASN A 1 200 ? 10.304 -16.539 3.983 1.00 95.00 200 ASN A O 1
ATOM 1525 N N . LEU A 1 201 ? 11.732 -17.932 2.966 1.00 94.19 201 LEU A N 1
ATOM 1526 C CA . LEU A 1 201 ? 11.509 -17.447 1.594 1.00 94.19 201 LEU A CA 1
ATOM 1527 C C . LEU A 1 201 ? 10.029 -17.351 1.163 1.00 94.19 201 LEU A C 1
ATOM 1529 O O . LEU A 1 201 ? 9.701 -16.558 0.291 1.00 94.19 201 LEU A O 1
ATOM 1533 N N . ASN A 1 202 ? 9.136 -18.157 1.746 1.00 95.38 202 ASN A N 1
ATOM 1534 C CA . ASN A 1 202 ? 7.704 -18.171 1.432 1.00 95.38 202 ASN A CA 1
ATOM 1535 C C . ASN A 1 202 ? 6.825 -17.489 2.495 1.00 95.38 202 ASN A C 1
ATOM 1537 O O . ASN A 1 202 ? 5.596 -17.554 2.398 1.00 95.38 202 ASN A O 1
ATOM 1541 N N . ASP A 1 203 ? 7.425 -16.850 3.501 1.00 97.44 203 ASP A N 1
ATOM 1542 C CA . ASP A 1 203 ? 6.696 -16.003 4.441 1.00 97.44 203 ASP A CA 1
ATOM 1543 C C . ASP A 1 203 ? 6.234 -14.696 3.769 1.00 97.44 203 ASP A C 1
ATOM 1545 O O . ASP A 1 203 ? 6.675 -14.333 2.671 1.00 97.44 203 ASP A O 1
ATOM 1549 N N . ILE A 1 204 ? 5.293 -14.005 4.414 1.00 98.38 204 ILE A N 1
ATOM 1550 C CA . ILE A 1 204 ? 4.550 -12.882 3.826 1.00 98.38 204 ILE A CA 1
ATOM 1551 C C . ILE A 1 204 ? 5.450 -11.681 3.477 1.00 98.38 204 ILE A C 1
ATOM 1553 O O . ILE A 1 204 ? 5.188 -11.020 2.476 1.00 98.38 204 ILE A O 1
ATOM 1557 N N . CYS A 1 205 ? 6.551 -11.490 4.216 1.00 98.38 205 CYS A N 1
ATOM 1558 C CA . CYS A 1 205 ? 7.632 -10.537 3.923 1.00 98.38 205 CYS A CA 1
ATOM 1559 C C . CYS A 1 205 ? 8.964 -11.237 3.559 1.00 98.38 205 CYS A C 1
ATOM 1561 O O . CYS A 1 205 ? 10.036 -10.647 3.679 1.00 98.38 205 CYS A O 1
ATOM 1563 N N . GLY A 1 206 ? 8.930 -12.518 3.173 1.00 97.31 206 GLY A N 1
ATOM 1564 C CA . GLY A 1 206 ? 10.119 -13.357 2.978 1.00 97.31 206 GLY A CA 1
ATOM 1565 C C . GLY A 1 206 ? 10.818 -13.167 1.632 1.00 97.31 206 GLY A C 1
ATOM 1566 O O . GLY A 1 206 ? 10.189 -13.227 0.581 1.00 97.31 206 GLY A O 1
ATOM 1567 N N . LYS A 1 207 ? 12.137 -12.984 1.628 1.00 95.19 207 LYS A N 1
ATOM 1568 C CA . LYS A 1 207 ? 12.913 -12.749 0.405 1.00 95.19 207 LYS A CA 1
ATOM 1569 C C . LYS A 1 207 ? 13.247 -14.054 -0.321 1.00 95.19 207 LYS A C 1
ATOM 1571 O O . LYS A 1 207 ? 13.832 -14.964 0.261 1.00 95.19 207 LYS A O 1
ATOM 1576 N N . ASP A 1 208 ? 12.939 -14.132 -1.613 1.00 93.62 208 ASP A N 1
ATOM 1577 C CA . ASP A 1 208 ? 13.024 -15.372 -2.407 1.00 93.62 208 ASP A CA 1
ATOM 1578 C C . ASP A 1 208 ? 13.856 -15.267 -3.703 1.00 93.62 208 ASP A C 1
ATOM 1580 O O . ASP A 1 208 ? 14.248 -16.289 -4.286 1.00 93.62 208 ASP A O 1
ATOM 1584 N N . TRP A 1 209 ? 14.224 -14.049 -4.117 1.00 90.69 209 TRP A N 1
ATOM 1585 C CA . TRP A 1 209 ? 15.089 -13.804 -5.280 1.00 90.69 209 TRP A CA 1
ATOM 1586 C C . TRP A 1 209 ? 16.595 -13.941 -5.004 1.00 90.69 209 TRP A C 1
ATOM 1588 O O . TRP A 1 209 ? 17.371 -14.023 -5.958 1.00 90.69 209 TRP A O 1
ATOM 1598 N N . VAL A 1 210 ? 17.021 -14.015 -3.735 1.00 86.12 210 VAL A N 1
ATOM 1599 C CA . VAL A 1 210 ? 18.434 -14.164 -3.327 1.00 86.12 210 VAL A CA 1
ATOM 1600 C C . VAL A 1 210 ? 18.698 -15.491 -2.611 1.00 86.12 210 VAL A C 1
ATOM 1602 O O . VAL A 1 210 ? 17.827 -16.043 -1.941 1.00 86.12 210 VAL A O 1
ATOM 1605 N N . PHE A 1 211 ? 19.923 -16.010 -2.727 1.00 79.00 211 PHE A N 1
ATOM 1606 C CA . PHE A 1 211 ? 20.341 -17.198 -1.978 1.00 79.00 211 PHE A CA 1
ATOM 1607 C C . PHE A 1 211 ? 20.391 -16.899 -0.471 1.00 79.00 211 PHE A C 1
ATOM 1609 O O . PHE A 1 211 ? 20.897 -15.856 -0.065 1.00 79.00 211 PHE A O 1
ATOM 1616 N N . GLY A 1 212 ? 19.863 -17.811 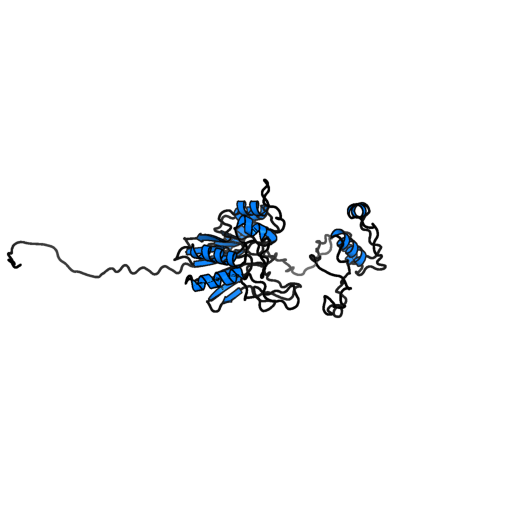0.350 1.00 78.81 212 GLY A N 1
ATOM 1617 C CA . GLY A 1 212 ? 19.696 -17.624 1.798 1.00 78.81 212 GLY A CA 1
ATOM 1618 C C . GLY A 1 212 ? 18.411 -16.888 2.206 1.00 78.81 212 GLY A C 1
ATOM 1619 O O . GLY A 1 212 ? 17.955 -17.075 3.328 1.00 78.81 212 GLY A O 1
ATOM 1620 N N . GLY A 1 213 ? 17.788 -16.129 1.299 1.00 87.38 213 GLY A N 1
ATOM 1621 C CA . GLY A 1 213 ? 16.552 -15.390 1.564 1.00 87.38 213 GLY A CA 1
ATOM 1622 C C . GLY A 1 213 ? 16.728 -14.265 2.587 1.00 87.38 213 GLY A C 1
ATOM 1623 O O . GLY A 1 213 ? 17.512 -13.344 2.352 1.00 87.38 213 GLY A O 1
ATOM 1624 N N . GLY A 1 214 ? 15.990 -14.342 3.698 1.00 93.69 214 GLY A N 1
ATOM 1625 C CA . GLY A 1 214 ? 15.948 -13.337 4.766 1.00 93.69 214 GLY A CA 1
ATOM 1626 C C . GLY A 1 214 ? 14.694 -12.461 4.723 1.00 93.69 214 GLY A C 1
ATOM 1627 O O . GLY A 1 214 ? 13.880 -12.572 3.809 1.00 93.69 214 GLY A O 1
ATOM 1628 N N . ASP A 1 215 ? 14.545 -11.585 5.714 1.00 97.50 215 ASP A N 1
ATOM 1629 C CA . ASP A 1 215 ? 13.399 -10.678 5.811 1.00 97.50 215 ASP A CA 1
ATOM 1630 C C . ASP A 1 215 ? 13.509 -9.521 4.798 1.00 97.50 215 ASP A C 1
ATOM 1632 O O . ASP A 1 215 ? 14.607 -9.039 4.492 1.00 97.50 215 ASP A O 1
ATOM 1636 N N . HIS A 1 216 ? 12.374 -9.087 4.253 1.00 97.88 216 HIS A N 1
ATOM 1637 C CA . HIS A 1 216 ? 12.281 -7.938 3.355 1.00 97.88 216 HIS A CA 1
ATOM 1638 C C . HIS A 1 216 ? 11.154 -6.959 3.712 1.00 97.88 216 HIS A C 1
ATOM 1640 O O . HIS A 1 216 ? 10.823 -6.079 2.919 1.00 97.88 216 HIS A O 1
ATOM 1646 N N . GLY A 1 217 ? 10.583 -7.078 4.908 1.00 98.38 217 GLY A N 1
ATOM 1647 C CA . GLY A 1 217 ? 9.632 -6.110 5.429 1.00 98.38 217 GLY A CA 1
ATOM 1648 C C . GLY A 1 217 ? 10.249 -4.729 5.683 1.00 98.38 217 GLY A C 1
ATOM 1649 O O . GLY A 1 217 ? 11.464 -4.533 5.608 1.00 98.38 217 GLY A O 1
ATOM 1650 N N . ASP A 1 218 ? 9.377 -3.767 5.959 1.00 98.75 218 ASP A N 1
ATOM 1651 C CA . ASP A 1 218 ? 9.671 -2.371 6.256 1.00 98.75 218 ASP A CA 1
ATOM 1652 C C . ASP A 1 218 ? 9.884 -2.172 7.772 1.00 98.75 218 ASP A C 1
ATOM 1654 O O . ASP A 1 218 ? 8.924 -2.314 8.544 1.00 98.75 218 ASP A O 1
ATOM 1658 N N . PRO A 1 219 ? 11.103 -1.812 8.235 1.00 98.62 219 PRO A N 1
ATOM 1659 C CA . PRO A 1 219 ? 11.375 -1.645 9.666 1.00 98.62 219 PRO A CA 1
ATOM 1660 C C . PRO A 1 219 ? 10.643 -0.449 10.273 1.00 98.62 219 PRO A C 1
ATOM 1662 O O . PRO A 1 219 ? 10.296 -0.454 11.445 1.00 98.62 219 PRO A O 1
ATOM 1665 N N . ASP A 1 220 ? 10.374 0.580 9.473 1.00 98.75 220 ASP A N 1
ATOM 1666 C CA . ASP A 1 220 ? 9.602 1.745 9.890 1.00 98.75 220 ASP A CA 1
ATOM 1667 C C . ASP A 1 220 ? 8.108 1.445 10.071 1.00 98.75 220 ASP A C 1
ATOM 1669 O O . ASP A 1 220 ? 7.452 2.105 10.877 1.00 98.75 220 ASP A O 1
ATOM 1673 N N . LEU A 1 221 ? 7.570 0.436 9.378 1.00 98.69 221 LEU A N 1
ATOM 1674 C CA . LEU A 1 221 ? 6.205 -0.034 9.609 1.00 98.69 221 LEU A CA 1
ATOM 1675 C C . LEU A 1 221 ? 6.123 -0.922 10.860 1.00 98.69 221 LEU A C 1
ATOM 1677 O O . LEU A 1 221 ? 5.185 -0.771 11.637 1.00 98.69 221 LEU A O 1
ATOM 1681 N N . GLU A 1 222 ? 7.119 -1.787 11.093 1.00 98.12 222 GLU A N 1
ATOM 1682 C CA . GLU A 1 222 ? 7.258 -2.535 12.354 1.00 98.12 222 GLU A CA 1
ATOM 1683 C C . GLU A 1 222 ? 7.342 -1.570 13.544 1.00 98.12 222 GLU A C 1
ATOM 1685 O O . GLU A 1 222 ? 6.480 -1.596 14.423 1.00 98.12 222 GLU A O 1
ATOM 1690 N N . GLN A 1 223 ? 8.298 -0.638 13.514 1.00 98.25 223 GLN A N 1
ATOM 1691 C CA . GLN A 1 223 ? 8.505 0.333 14.585 1.00 98.25 223 GLN A CA 1
ATOM 1692 C C . GLN A 1 223 ? 7.258 1.207 14.822 1.00 98.25 223 GLN A C 1
ATOM 1694 O O . GLN A 1 223 ? 6.931 1.508 15.970 1.00 98.25 223 GLN A O 1
ATOM 1699 N N . ALA A 1 224 ? 6.514 1.586 13.774 1.00 97.75 224 ALA A N 1
ATOM 1700 C CA . ALA A 1 224 ? 5.250 2.311 13.921 1.00 97.75 224 ALA A CA 1
ATOM 1701 C C . ALA A 1 224 ? 4.161 1.480 14.621 1.00 97.75 224 ALA A C 1
ATOM 1703 O O . ALA A 1 224 ? 3.472 1.999 15.500 1.00 97.75 224 ALA A O 1
ATOM 1704 N N . ILE A 1 225 ? 4.018 0.198 14.268 1.00 96.44 225 ILE A N 1
ATOM 1705 C CA . ILE A 1 225 ? 3.085 -0.735 14.920 1.00 96.44 225 ILE A CA 1
ATOM 1706 C C . ILE A 1 225 ? 3.458 -0.916 16.399 1.00 96.44 225 ILE A C 1
ATOM 1708 O O . ILE A 1 225 ? 2.582 -0.875 17.264 1.00 96.44 225 ILE A O 1
ATOM 1712 N N . SER A 1 226 ? 4.748 -1.070 16.700 1.00 94.62 226 SER A N 1
ATOM 1713 C CA . SER A 1 226 ? 5.261 -1.212 18.066 1.00 94.62 226 SER A CA 1
ATOM 1714 C C . SER A 1 226 ? 5.012 0.051 18.911 1.00 94.62 226 SER A C 1
ATOM 1716 O O . SER A 1 226 ? 4.439 -0.048 19.997 1.00 94.62 226 SER A O 1
ATOM 1718 N N . LEU A 1 227 ? 5.279 1.253 18.381 1.00 94.56 227 LEU A N 1
ATOM 1719 C CA . LEU A 1 227 ? 4.958 2.530 19.047 1.00 94.56 227 LEU A CA 1
ATOM 1720 C C . LEU A 1 227 ? 3.445 2.727 19.291 1.00 94.56 227 LEU A C 1
ATOM 1722 O O . LEU A 1 227 ? 3.035 3.279 20.315 1.00 94.56 227 LEU A O 1
ATOM 1726 N N . LEU A 1 228 ? 2.585 2.281 18.370 1.00 93.00 228 LEU A N 1
ATOM 1727 C CA . LEU A 1 228 ? 1.130 2.392 18.536 1.00 93.00 228 LEU A CA 1
ATOM 1728 C C . LEU A 1 228 ? 0.585 1.474 19.640 1.00 93.00 228 LEU A C 1
ATOM 1730 O O . LEU A 1 228 ? -0.343 1.852 20.357 1.00 93.00 228 LEU A O 1
ATOM 1734 N N . LYS A 1 229 ? 1.212 0.311 19.842 1.00 88.94 229 LYS A N 1
ATOM 1735 C CA . LYS A 1 229 ? 0.929 -0.576 20.979 1.00 88.94 229 LYS A CA 1
ATOM 1736 C C . LYS A 1 229 ? 1.362 0.061 22.303 1.00 88.94 229 LYS A C 1
ATOM 1738 O O . LYS A 1 229 ? 0.583 0.067 23.252 1.00 88.94 229 LYS A O 1
ATOM 1743 N N . GLU A 1 230 ? 2.554 0.661 22.356 1.00 89.12 230 GLU A N 1
ATOM 1744 C CA . GLU A 1 230 ? 3.063 1.359 23.551 1.00 89.12 230 GLU A CA 1
ATOM 1745 C C . GLU A 1 230 ? 2.202 2.563 23.965 1.00 89.12 230 GLU A C 1
ATOM 1747 O O . GLU A 1 230 ? 1.977 2.786 25.154 1.00 89.12 230 GLU A O 1
ATOM 1752 N N . THR A 1 231 ? 1.672 3.322 23.001 1.00 84.25 231 THR A N 1
ATOM 1753 C CA . THR A 1 231 ? 0.779 4.473 23.264 1.00 84.25 231 THR A CA 1
ATOM 1754 C C . THR A 1 231 ? -0.639 4.080 23.692 1.00 84.25 231 THR A C 1
ATOM 1756 O O . THR A 1 231 ? -1.462 4.952 23.968 1.00 84.25 231 THR A O 1
ATOM 1759 N N . GLY A 1 232 ? -0.951 2.783 23.766 1.00 76.44 232 GLY A N 1
ATOM 1760 C CA . GLY A 1 232 ? -2.260 2.283 24.176 1.00 76.44 232 GLY A CA 1
ATOM 1761 C C . GLY A 1 232 ? -3.323 2.291 23.074 1.00 76.44 232 GLY A C 1
ATOM 1762 O O . GLY A 1 232 ? -4.432 1.810 23.327 1.00 76.44 232 GLY A O 1
ATOM 1763 N N . LYS A 1 233 ? -3.007 2.722 21.839 1.00 70.56 233 LYS A N 1
ATOM 1764 C CA . LYS A 1 233 ? -3.901 2.609 20.666 1.00 70.56 233 LYS A CA 1
ATOM 1765 C C . LYS A 1 233 ? -3.877 1.175 20.115 1.00 70.56 233 LYS A C 1
ATOM 1767 O O . LYS A 1 233 ? -3.544 0.903 18.968 1.00 70.56 233 LYS A O 1
ATOM 1772 N N . SER A 1 234 ? -4.239 0.245 20.997 1.00 60.19 234 SER A N 1
ATOM 1773 C CA . SER A 1 234 ? -3.926 -1.190 20.942 1.00 60.19 234 SER A CA 1
ATOM 1774 C C . SER A 1 234 ? -4.727 -1.992 19.909 1.00 60.19 234 SER A C 1
ATOM 1776 O O . SER A 1 234 ? -4.551 -3.202 19.814 1.00 60.19 234 SER A O 1
ATOM 1778 N N . CYS A 1 235 ? -5.634 -1.356 19.161 1.00 69.38 235 CYS A N 1
ATOM 1779 C CA . CYS A 1 235 ? -6.485 -2.022 18.178 1.00 69.38 235 CYS A CA 1
ATOM 1780 C C . CYS A 1 235 ? -6.082 -1.622 16.753 1.00 69.38 235 CYS A C 1
ATOM 1782 O O . CYS A 1 235 ? -6.685 -0.739 16.143 1.00 69.38 235 CYS A O 1
ATOM 1784 N N . ILE A 1 236 ? -5.067 -2.315 16.232 1.00 85.62 236 ILE A N 1
ATOM 1785 C CA . ILE A 1 236 ? -4.747 -2.371 14.802 1.00 85.62 236 ILE A CA 1
ATOM 1786 C C . ILE A 1 236 ? -5.214 -3.749 14.303 1.00 85.62 236 ILE A C 1
ATOM 1788 O O . ILE A 1 236 ? -4.409 -4.671 14.218 1.00 85.62 236 ILE A O 1
ATOM 1792 N N . PRO A 1 237 ? -6.516 -3.969 14.035 1.00 92.25 237 PRO A N 1
ATOM 1793 C CA . PRO A 1 237 ? -7.012 -5.296 13.665 1.00 92.25 237 PRO A CA 1
ATOM 1794 C C . PRO A 1 237 ? -6.477 -5.782 12.310 1.00 92.25 237 PRO A C 1
ATOM 1796 O O . PRO A 1 237 ? -6.490 -6.985 12.049 1.00 92.25 237 PRO A O 1
ATOM 1799 N N . LEU A 1 238 ? -6.033 -4.868 11.438 1.00 96.81 238 LEU A N 1
ATOM 1800 C CA . LEU A 1 238 ? -5.609 -5.181 10.078 1.00 96.81 238 LEU A CA 1
ATOM 1801 C C . LEU A 1 238 ? -4.462 -4.271 9.604 1.00 96.81 238 LEU A C 1
ATOM 1803 O O . LEU A 1 238 ? -4.520 -3.046 9.726 1.00 96.81 238 LEU A O 1
ATOM 1807 N N . VAL A 1 239 ? -3.452 -4.887 8.995 1.00 98.56 239 VAL A N 1
ATOM 1808 C CA . VAL A 1 239 ? -2.359 -4.251 8.250 1.00 98.56 239 VAL A CA 1
ATOM 1809 C C . VAL A 1 239 ? -2.400 -4.802 6.826 1.00 98.56 239 VAL A C 1
ATOM 1811 O O . VAL A 1 239 ? -2.211 -6.001 6.615 1.00 98.56 239 VAL A O 1
ATOM 1814 N N . VAL A 1 240 ? -2.677 -3.936 5.853 1.00 98.81 240 VAL A N 1
ATOM 1815 C CA . VAL A 1 240 ? -2.840 -4.272 4.433 1.00 98.81 240 VAL A CA 1
ATOM 1816 C C . VAL A 1 240 ? -1.636 -3.778 3.640 1.00 98.81 240 VAL A C 1
ATOM 1818 O O . VAL A 1 240 ? -1.236 -2.622 3.775 1.00 98.81 240 VAL A O 1
ATOM 1821 N N . PHE A 1 241 ? -1.068 -4.642 2.803 1.00 98.88 241 PHE A N 1
ATOM 1822 C CA . PHE A 1 241 ? 0.068 -4.312 1.943 1.00 98.88 241 PHE A CA 1
ATOM 1823 C C . PHE A 1 241 ? 0.120 -5.170 0.677 1.00 98.88 241 PHE A C 1
ATOM 1825 O O . PHE A 1 241 ? -0.729 -6.033 0.472 1.00 98.88 241 PHE A O 1
ATOM 1832 N N . GLY A 1 242 ? 1.096 -4.913 -0.186 1.00 98.12 242 GLY A N 1
ATOM 1833 C CA . GLY A 1 242 ? 1.389 -5.655 -1.407 1.00 98.12 242 GLY A CA 1
ATOM 1834 C C . GLY A 1 242 ? 2.889 -5.942 -1.516 1.00 98.12 242 GLY A C 1
ATOM 1835 O O . GLY A 1 242 ? 3.467 -6.474 -0.566 1.00 98.12 242 GLY A O 1
ATOM 1836 N N . HIS A 1 243 ? 3.511 -5.581 -2.642 1.00 98.06 243 HIS A N 1
ATOM 1837 C CA . HIS A 1 243 ? 4.939 -5.706 -2.989 1.00 98.06 243 HIS A CA 1
ATOM 1838 C C . HIS A 1 243 ? 5.473 -7.144 -3.099 1.00 98.06 243 HIS A C 1
ATOM 1840 O O . HIS A 1 243 ? 6.112 -7.547 -4.071 1.00 98.06 243 HIS A O 1
ATOM 1846 N N . MET A 1 244 ? 5.227 -7.956 -2.076 1.00 97.31 244 MET A N 1
ATOM 1847 C CA . MET A 1 244 ? 5.743 -9.310 -1.949 1.00 97.31 244 MET A CA 1
ATOM 1848 C C . MET A 1 244 ? 4.821 -10.274 -2.703 1.00 97.31 244 MET A C 1
ATOM 1850 O O . MET A 1 244 ? 3.964 -10.925 -2.106 1.00 97.31 244 MET A O 1
ATOM 1854 N N . HIS A 1 245 ? 4.986 -10.346 -4.028 1.00 96.81 245 HIS A N 1
ATOM 1855 C CA . HIS A 1 245 ? 4.120 -11.097 -4.954 1.00 96.81 245 HIS A CA 1
ATOM 1856 C C . HIS A 1 245 ? 3.841 -12.547 -4.519 1.00 96.81 245 HIS A C 1
ATOM 1858 O O . HIS A 1 245 ? 4.698 -13.233 -3.951 1.00 96.81 245 HIS A O 1
ATOM 1864 N N . LYS A 1 246 ? 2.623 -13.023 -4.812 1.00 96.31 246 LYS A N 1
ATOM 1865 C CA . LYS A 1 246 ? 2.109 -14.340 -4.398 1.00 96.31 246 LYS A CA 1
ATOM 1866 C C . LYS A 1 246 ? 2.845 -15.547 -4.981 1.00 96.31 246 LYS A C 1
ATOM 1868 O O . LYS A 1 246 ? 2.954 -16.563 -4.290 1.00 96.31 246 LYS A O 1
ATOM 1873 N N . GLU A 1 247 ? 3.275 -15.485 -6.238 1.00 95.50 247 GLU A N 1
ATOM 1874 C CA . GLU A 1 247 ? 4.110 -16.534 -6.834 1.00 95.50 247 GLU A CA 1
ATOM 1875 C C . GLU A 1 247 ? 5.581 -16.230 -6.553 1.00 95.50 247 GLU A C 1
ATOM 1877 O O . GLU A 1 247 ? 6.037 -15.103 -6.731 1.00 95.50 247 GLU A O 1
ATOM 1882 N N . LEU A 1 248 ? 6.313 -17.235 -6.073 1.00 93.94 248 LEU A N 1
ATOM 1883 C CA . LEU A 1 248 ? 7.707 -17.072 -5.676 1.00 93.94 248 LEU A CA 1
ATOM 1884 C C . LEU A 1 248 ? 8.624 -17.060 -6.899 1.00 93.94 248 LEU A C 1
ATOM 1886 O O . LEU A 1 248 ? 8.472 -17.880 -7.811 1.00 93.94 248 LEU A O 1
ATOM 1890 N N . ALA A 1 249 ? 9.632 -16.191 -6.867 1.00 88.94 249 ALA A N 1
ATOM 1891 C CA . ALA A 1 249 ? 10.650 -16.013 -7.888 1.00 88.94 249 ALA A CA 1
ATOM 1892 C C . ALA A 1 249 ? 11.210 -17.357 -8.381 1.00 88.94 249 ALA A C 1
ATOM 1894 O O . ALA A 1 249 ? 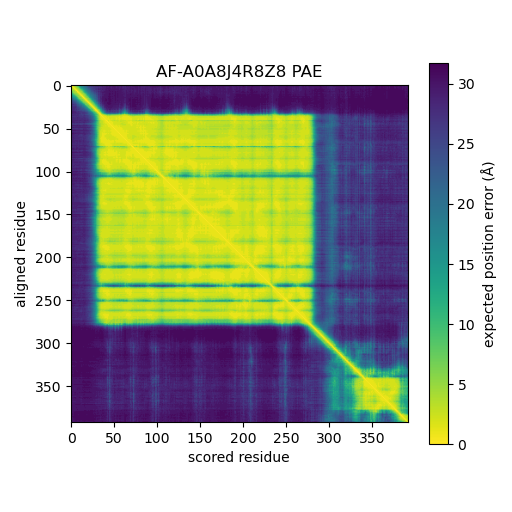11.491 -18.277 -7.602 1.00 88.94 249 ALA A O 1
ATOM 1895 N N . TYR A 1 250 ? 11.405 -17.457 -9.698 1.00 86.06 250 TYR A N 1
ATOM 1896 C CA . TYR A 1 250 ? 11.788 -18.694 -10.390 1.00 86.06 250 TYR A CA 1
ATOM 1897 C C . TYR A 1 250 ? 10.769 -19.847 -10.211 1.00 86.06 250 TYR A C 1
ATOM 1899 O O . TYR A 1 250 ? 11.148 -21.019 -10.238 1.00 86.06 250 TYR A O 1
ATOM 1907 N N . ARG A 1 251 ? 9.484 -19.508 -10.010 1.00 79.94 251 ARG A N 1
ATOM 1908 C CA . ARG A 1 251 ? 8.320 -20.411 -9.871 1.00 79.94 251 ARG A CA 1
ATOM 1909 C C . ARG A 1 251 ? 8.484 -21.454 -8.754 1.00 79.94 251 ARG A C 1
ATOM 1911 O O . ARG A 1 251 ? 8.100 -22.615 -8.885 1.00 79.94 251 ARG A O 1
ATOM 1918 N N . LYS A 1 252 ? 9.073 -21.039 -7.624 1.00 85.25 252 LYS A N 1
ATOM 1919 C CA . LYS A 1 252 ? 9.439 -21.911 -6.481 1.00 85.25 252 LYS A CA 1
ATOM 1920 C C . LYS A 1 252 ? 8.280 -22.275 -5.540 1.00 85.25 252 LYS A C 1
ATOM 1922 O O . LYS A 1 252 ? 8.510 -22.904 -4.509 1.00 85.25 252 LYS A O 1
ATOM 1927 N N . GLY A 1 253 ? 7.048 -21.894 -5.872 1.00 93.69 253 GLY A N 1
ATOM 1928 C CA . GLY A 1 253 ? 5.850 -22.150 -5.072 1.00 93.69 253 GLY A CA 1
ATOM 1929 C C . GLY A 1 253 ? 5.058 -20.875 -4.797 1.00 93.69 253 GLY A C 1
ATOM 1930 O O . GLY A 1 253 ? 5.129 -19.916 -5.564 1.00 93.69 253 GLY A O 1
ATOM 1931 N N . LEU A 1 254 ? 4.300 -20.874 -3.699 1.00 96.44 254 LEU A N 1
ATOM 1932 C CA . LEU A 1 254 ? 3.423 -19.770 -3.307 1.00 96.44 254 LEU A CA 1
ATOM 1933 C C . LEU A 1 254 ? 3.810 -19.194 -1.942 1.00 96.44 254 LEU A C 1
ATOM 1935 O O . LEU A 1 254 ? 4.184 -19.930 -1.024 1.00 96.44 254 LEU A O 1
ATOM 1939 N N . ARG A 1 255 ? 3.652 -17.878 -1.812 1.00 96.94 255 ARG A N 1
ATOM 1940 C CA . ARG A 1 255 ? 3.817 -17.119 -0.572 1.00 96.94 255 ARG A CA 1
ATOM 1941 C C . ARG A 1 255 ? 2.601 -17.256 0.354 1.00 96.94 255 ARG A C 1
ATOM 1943 O O . ARG A 1 255 ? 1.463 -17.396 -0.103 1.00 96.94 255 ARG A O 1
ATOM 1950 N N . LYS A 1 256 ? 2.826 -17.164 1.668 1.00 97.75 256 LYS A N 1
ATOM 1951 C CA . LYS A 1 256 ? 1.768 -16.907 2.659 1.00 97.75 256 LYS A CA 1
ATOM 1952 C C . LYS A 1 256 ? 1.210 -15.496 2.438 1.00 97.75 256 LYS A C 1
ATOM 1954 O O . LYS A 1 256 ? 1.929 -14.534 2.656 1.00 97.75 256 LYS A O 1
ATOM 1959 N N . MET A 1 257 ? -0.057 -15.366 2.041 1.00 97.94 257 MET A N 1
ATOM 1960 C CA . MET A 1 257 ? -0.686 -14.047 1.808 1.00 97.94 257 MET A CA 1
ATOM 1961 C C . MET A 1 257 ? -1.430 -13.487 3.029 1.00 97.94 257 MET A C 1
ATOM 1963 O O . MET A 1 257 ? -1.872 -12.344 3.003 1.00 97.94 257 MET A O 1
ATOM 1967 N N . ILE A 1 258 ? -1.600 -14.293 4.080 1.00 98.44 258 ILE A N 1
ATOM 1968 C CA . ILE A 1 258 ? -2.225 -13.892 5.344 1.00 98.44 258 ILE A CA 1
ATOM 1969 C C . ILE A 1 258 ? -1.392 -14.460 6.493 1.00 98.44 258 ILE A C 1
ATOM 1971 O O . ILE A 1 258 ? -1.021 -15.636 6.465 1.00 98.44 258 ILE A O 1
ATOM 1975 N N . VAL A 1 259 ? -1.129 -13.633 7.502 1.00 98.12 259 VAL A N 1
ATOM 1976 C CA . VAL A 1 259 ? -0.570 -14.017 8.807 1.00 98.12 259 VAL A CA 1
ATOM 1977 C C . VAL A 1 259 ? -1.425 -13.364 9.896 1.00 98.12 259 VAL A C 1
ATOM 1979 O O . VAL A 1 259 ? -1.960 -12.279 9.691 1.00 98.12 259 VAL A O 1
ATOM 1982 N N . VAL A 1 260 ? -1.569 -14.014 11.049 1.00 97.31 260 VAL A N 1
ATOM 1983 C CA . VAL A 1 260 ? -2.167 -13.417 12.254 1.00 97.31 260 VAL A CA 1
ATOM 1984 C C . VAL A 1 260 ? -1.084 -13.400 13.326 1.00 97.31 260 VAL A C 1
ATOM 1986 O O . VAL A 1 260 ? -0.438 -14.427 13.535 1.00 97.31 260 VAL A O 1
ATOM 1989 N N . GLY A 1 261 ? -0.840 -12.243 13.938 1.00 92.62 261 GLY A N 1
ATOM 1990 C CA . GLY A 1 261 ? 0.127 -12.098 15.027 1.00 92.62 261 GLY A CA 1
ATOM 1991 C C . GLY A 1 261 ? -0.410 -12.597 16.370 1.00 92.62 261 GLY A C 1
ATOM 1992 O O . GLY A 1 261 ? -1.616 -12.777 16.544 1.00 92.62 261 GLY A O 1
ATOM 1993 N N . ASP A 1 262 ? 0.483 -12.771 17.347 1.00 89.19 262 ASP A N 1
ATOM 1994 C CA . ASP A 1 262 ? 0.127 -13.163 18.725 1.00 89.19 262 ASP A CA 1
ATOM 1995 C C . ASP A 1 262 ? -0.769 -12.118 19.430 1.00 89.19 262 ASP A C 1
ATOM 1997 O O . ASP A 1 262 ? -1.487 -12.419 20.381 1.00 89.19 262 ASP A O 1
ATOM 2001 N N . ASP A 1 263 ? -0.752 -10.884 18.925 1.00 87.19 263 ASP A N 1
ATOM 2002 C CA . ASP A 1 263 ? -1.599 -9.747 19.293 1.00 87.19 263 ASP A CA 1
ATOM 2003 C C . ASP A 1 263 ? -2.980 -9.747 18.606 1.00 87.19 263 ASP A C 1
ATOM 2005 O O . ASP A 1 263 ? -3.774 -8.834 18.817 1.00 87.19 263 ASP A O 1
ATOM 2009 N N . SER A 1 264 ? -3.277 -10.761 17.787 1.00 91.19 264 SER A N 1
ATOM 2010 C CA . SER A 1 264 ? -4.435 -10.839 16.882 1.00 91.19 264 SER A CA 1
ATOM 2011 C C . SER A 1 264 ? -4.471 -9.795 15.751 1.00 91.19 264 SER A C 1
ATOM 2013 O O . SER A 1 264 ? -5.490 -9.693 15.067 1.00 91.19 264 SER A O 1
ATOM 2015 N N . THR A 1 265 ? -3.375 -9.071 15.484 1.00 94.44 265 THR A N 1
ATOM 2016 C CA . THR A 1 265 ? -3.255 -8.229 14.280 1.00 94.44 265 THR A CA 1
ATOM 2017 C C . THR A 1 265 ? -3.245 -9.124 13.042 1.00 94.44 265 THR A C 1
ATOM 2019 O O . THR A 1 265 ? -2.423 -10.040 12.938 1.00 94.44 265 THR A O 1
ATOM 2022 N N . ILE A 1 266 ? -4.131 -8.864 12.078 1.00 97.88 266 ILE A N 1
ATOM 2023 C CA . ILE A 1 266 ? -4.136 -9.564 10.790 1.00 97.88 266 ILE A CA 1
ATOM 2024 C C . ILE A 1 266 ? -3.217 -8.822 9.815 1.00 97.88 266 ILE A C 1
ATOM 2026 O O . ILE A 1 266 ? -3.392 -7.636 9.559 1.00 97.88 266 ILE A O 1
ATOM 2030 N N . TYR A 1 267 ? -2.271 -9.536 9.218 1.00 98.69 267 TYR A N 1
ATOM 2031 C CA . TYR A 1 267 ? -1.394 -9.051 8.156 1.00 98.69 267 TYR A CA 1
ATOM 2032 C C . TYR A 1 267 ? -1.876 -9.642 6.830 1.00 98.69 267 TYR A C 1
ATOM 2034 O O . TYR A 1 267 ? -1.839 -10.862 6.649 1.00 98.69 267 TYR A O 1
ATOM 2042 N N . LEU A 1 268 ? -2.358 -8.792 5.923 1.00 98.75 268 LEU A N 1
ATOM 2043 C CA . LEU A 1 268 ? -2.965 -9.173 4.646 1.00 98.75 268 LEU A CA 1
ATOM 2044 C C . LEU A 1 268 ? -2.159 -8.598 3.479 1.00 98.75 268 LEU A C 1
ATOM 2046 O O . LEU A 1 268 ? -2.099 -7.386 3.289 1.00 98.75 268 LEU A O 1
ATOM 2050 N N . ASN A 1 269 ? -1.603 -9.489 2.664 1.00 98.62 269 ASN A N 1
ATOM 2051 C CA . ASN A 1 269 ? -0.888 -9.148 1.445 1.00 98.62 269 ASN A CA 1
ATOM 2052 C C . ASN A 1 269 ? -1.806 -9.343 0.218 1.00 98.62 269 ASN A C 1
ATOM 2054 O O . ASN A 1 269 ? -2.308 -10.442 -0.036 1.00 98.62 269 ASN A O 1
ATOM 2058 N N . GLY A 1 270 ? -2.036 -8.262 -0.529 1.00 97.38 270 GLY A N 1
ATOM 2059 C CA . GLY A 1 270 ? -2.880 -8.189 -1.721 1.00 97.38 270 GLY A CA 1
ATOM 2060 C C . GLY A 1 270 ? -2.160 -8.422 -3.055 1.00 97.38 270 GLY A C 1
ATOM 2061 O O . GLY A 1 270 ? -2.834 -8.427 -4.083 1.00 97.38 270 GLY A O 1
ATOM 2062 N N . ALA A 1 271 ? -0.837 -8.630 -3.064 1.00 96.81 271 ALA A N 1
ATOM 2063 C CA . ALA A 1 271 ? -0.011 -8.737 -4.270 1.00 96.81 271 ALA A CA 1
ATOM 2064 C C . ALA A 1 271 ? -0.258 -10.041 -5.057 1.00 96.81 271 ALA A C 1
ATOM 2066 O O . ALA A 1 271 ? 0.469 -11.035 -4.935 1.00 96.81 271 ALA A O 1
ATOM 2067 N N . ILE A 1 272 ? -1.319 -10.059 -5.865 1.00 94.31 272 ILE A N 1
ATOM 2068 C CA . ILE A 1 272 ? -1.736 -11.208 -6.677 1.00 94.31 272 ILE A CA 1
ATOM 2069 C C . ILE A 1 272 ? -1.732 -10.796 -8.147 1.00 94.31 272 ILE A C 1
ATOM 2071 O O . ILE A 1 272 ? -2.718 -10.269 -8.650 1.00 94.31 272 ILE A O 1
ATOM 2075 N N . VAL A 1 273 ? -0.626 -11.091 -8.830 1.00 87.62 273 VAL A N 1
ATOM 2076 C CA . VAL A 1 273 ? -0.357 -10.665 -10.209 1.00 87.62 273 VAL A CA 1
ATOM 2077 C C . VAL A 1 273 ? -0.179 -11.899 -11.114 1.00 87.62 273 VAL A C 1
ATOM 2079 O O . VAL A 1 273 ? 0.545 -12.817 -10.722 1.00 87.62 273 VAL A O 1
ATOM 2082 N N . PRO A 1 274 ? -0.823 -11.977 -12.297 1.00 87.06 274 PRO A N 1
ATOM 2083 C CA . PRO A 1 274 ? -1.991 -11.193 -12.692 1.00 87.06 274 PRO A CA 1
ATOM 2084 C C . PRO A 1 274 ? -3.202 -11.530 -11.810 1.00 87.06 274 PRO A C 1
ATOM 2086 O O . PRO A 1 274 ? -3.405 -12.679 -11.386 1.00 87.06 274 PRO A O 1
ATOM 2089 N N . ARG A 1 275 ? -4.030 -10.517 -11.569 1.00 86.94 275 ARG A N 1
ATOM 2090 C CA . ARG A 1 275 ? -5.233 -10.601 -10.740 1.00 86.94 275 ARG A CA 1
ATOM 2091 C C . ARG A 1 275 ? -6.404 -11.118 -11.566 1.00 86.94 275 ARG A C 1
ATOM 2093 O O . ARG A 1 275 ? -7.150 -11.988 -11.110 1.00 86.94 275 ARG A O 1
ATOM 2100 N N . VAL A 1 276 ? -6.536 -10.633 -12.802 1.00 82.25 276 VAL A N 1
ATOM 2101 C CA . VAL A 1 276 ? -7.556 -11.088 -13.749 1.00 82.25 276 VAL A CA 1
ATOM 2102 C C . VAL A 1 276 ? -7.113 -12.397 -14.404 1.00 82.25 276 VAL A C 1
ATOM 2104 O O . VAL A 1 276 ? -6.176 -12.442 -15.199 1.00 82.25 276 VAL A O 1
ATOM 2107 N N . LYS A 1 277 ? -7.829 -13.491 -14.122 1.00 84.00 277 LYS A N 1
ATOM 2108 C CA . LYS A 1 277 ? -7.591 -14.796 -14.758 1.00 84.00 277 LYS A CA 1
ATOM 2109 C C . LYS A 1 277 ? -8.674 -15.100 -15.785 1.00 84.00 277 LYS A C 1
ATOM 2111 O O . LYS A 1 277 ? -9.825 -15.349 -15.434 1.00 84.00 277 LYS A O 1
ATOM 2116 N N . ARG A 1 278 ? -8.296 -15.098 -17.066 1.00 78.00 278 ARG A N 1
ATOM 2117 C CA . ARG A 1 278 ? -9.180 -15.507 -18.166 1.00 78.00 278 ARG A CA 1
ATOM 2118 C C . ARG A 1 278 ? -9.358 -17.026 -18.127 1.00 78.00 278 ARG A C 1
ATOM 2120 O O . ARG A 1 278 ? -8.378 -17.764 -18.173 1.00 78.00 278 ARG A O 1
ATOM 2127 N N . LEU A 1 279 ? -10.603 -17.489 -18.040 1.00 77.06 279 LEU A N 1
ATOM 2128 C CA . LEU A 1 279 ? -10.926 -18.910 -18.159 1.00 77.06 279 LEU A CA 1
ATOM 2129 C C . LEU A 1 279 ? -10.882 -19.316 -19.636 1.00 77.06 279 LEU A C 1
ATOM 2131 O O . LEU A 1 279 ? -11.766 -18.955 -20.413 1.00 77.06 279 LEU A O 1
ATOM 2135 N N . ASN A 1 280 ? -9.867 -20.089 -20.019 1.00 55.75 280 ASN A N 1
ATOM 2136 C CA . ASN A 1 280 ? -9.861 -20.775 -21.307 1.00 55.75 280 ASN A CA 1
ATOM 2137 C C . ASN A 1 280 ? -10.908 -21.900 -21.258 1.00 55.75 280 ASN A C 1
ATOM 2139 O O . ASN A 1 280 ? -10.739 -22.874 -20.526 1.00 55.75 280 ASN A O 1
ATOM 2143 N N . ASN A 1 281 ? -11.988 -21.770 -22.033 1.00 44.41 281 ASN A N 1
ATOM 2144 C CA . ASN A 1 281 ? -13.074 -22.756 -22.105 1.00 44.41 281 ASN A CA 1
ATOM 2145 C C . ASN A 1 281 ? -12.679 -24.011 -22.913 1.00 44.41 281 ASN A C 1
ATOM 2147 O O . ASN A 1 281 ? -13.312 -24.357 -23.910 1.00 44.41 281 ASN A O 1
ATOM 2151 N N . GLU A 1 282 ? -11.658 -24.739 -22.460 1.00 47.00 282 GLU A N 1
ATOM 2152 C CA . GLU A 1 282 ? -11.297 -26.058 -22.994 1.00 47.00 282 GLU A CA 1
ATOM 2153 C C . GLU A 1 282 ? -12.153 -27.175 -22.370 1.00 47.00 282 GLU A C 1
ATOM 2155 O O . GLU A 1 282 ? -11.671 -28.094 -21.713 1.00 47.00 282 GLU A O 1
ATOM 2160 N N . GLN A 1 283 ? -13.463 -27.108 -22.621 1.00 40.59 283 GLN A N 1
ATOM 2161 C CA . GLN A 1 283 ? -14.374 -28.256 -22.522 1.00 40.59 283 GLN A CA 1
ATOM 2162 C C . GLN A 1 283 ? -15.072 -28.492 -23.868 1.00 40.59 283 GLN A C 1
ATOM 2164 O O . GLN A 1 283 ? -16.297 -28.492 -23.990 1.00 40.59 283 GLN A O 1
ATOM 2169 N N . GLY A 1 284 ? -14.257 -28.689 -24.907 1.00 34.84 284 GLY A N 1
ATOM 2170 C CA . GLY A 1 284 ? -14.719 -29.124 -26.221 1.00 34.84 284 GLY A CA 1
ATOM 2171 C C . GLY A 1 284 ? -15.131 -30.596 -26.195 1.00 34.84 284 GLY A C 1
ATOM 2172 O O . GLY A 1 284 ? -14.290 -31.481 -26.047 1.00 34.84 284 GLY A O 1
ATOM 2173 N N . THR A 1 285 ? -16.426 -30.871 -26.357 1.00 32.06 285 THR A N 1
ATOM 2174 C CA . THR A 1 285 ? -16.922 -32.240 -26.544 1.00 32.06 285 THR A CA 1
ATOM 2175 C C . THR A 1 285 ? -16.438 -32.809 -27.879 1.00 32.06 285 THR A C 1
ATOM 2177 O O . THR A 1 285 ? -16.396 -32.123 -28.900 1.00 32.06 285 THR A O 1
ATOM 2180 N N . GLY A 1 286 ? -16.044 -34.083 -27.883 1.00 34.59 286 GLY A N 1
ATOM 2181 C CA . GLY A 1 286 ? -15.436 -34.697 -29.058 1.00 34.59 286 GLY A CA 1
ATOM 2182 C C . GLY A 1 286 ? -16.442 -35.025 -30.161 1.00 34.59 286 GLY A C 1
ATOM 2183 O O . GLY A 1 286 ? -17.189 -35.995 -30.041 1.00 34.59 286 GLY A O 1
ATOM 2184 N N . ASN A 1 287 ? -16.375 -34.319 -31.293 1.00 28.64 287 ASN A N 1
ATOM 2185 C CA . ASN A 1 287 ? -16.631 -34.947 -32.590 1.00 28.64 287 ASN A CA 1
ATOM 2186 C C . ASN A 1 287 ? -15.915 -34.250 -33.757 1.00 28.64 287 ASN A C 1
ATOM 2188 O O . ASN A 1 287 ? -15.437 -33.126 -33.644 1.00 28.64 287 ASN A O 1
ATOM 2192 N N . ARG A 1 288 ? -15.783 -34.975 -34.871 1.00 33.81 288 ARG A N 1
ATOM 2193 C CA . ARG A 1 288 ? -14.896 -34.627 -35.994 1.00 33.81 288 ARG A CA 1
ATOM 2194 C C . ARG A 1 288 ? -15.529 -33.636 -36.974 1.00 33.81 288 ARG A C 1
ATOM 2196 O O . ARG A 1 288 ? -16.624 -33.882 -37.468 1.00 33.81 288 ARG A O 1
ATOM 2203 N N . SER A 1 289 ? -14.749 -32.641 -37.390 1.00 26.17 289 SER A N 1
ATOM 2204 C CA . SER A 1 289 ? -14.803 -32.072 -38.743 1.00 26.17 289 SER A CA 1
ATOM 2205 C C . SER A 1 289 ? -13.385 -31.701 -39.194 1.00 26.17 289 SER A C 1
ATOM 2207 O O . SER A 1 289 ? -12.513 -31.472 -38.356 1.00 26.17 289 SER A O 1
ATOM 2209 N N . PHE A 1 290 ? -13.130 -31.705 -40.502 1.00 28.70 290 PHE A N 1
ATOM 2210 C CA . PHE A 1 290 ? -11.801 -31.478 -41.078 1.00 28.70 290 PHE A CA 1
ATOM 2211 C C . PHE A 1 290 ? -11.591 -30.014 -41.490 1.00 28.70 290 PHE A C 1
ATOM 2213 O O . PHE A 1 290 ? -12.508 -29.375 -41.991 1.00 28.70 290 PHE A O 1
ATOM 2220 N N . MET A 1 291 ? -10.341 -29.558 -41.352 1.00 27.44 291 MET A N 1
ATOM 2221 C CA . MET A 1 291 ? -9.689 -28.484 -42.119 1.00 27.44 291 MET A CA 1
ATOM 2222 C C . MET A 1 291 ? -10.491 -27.198 -42.405 1.00 27.44 291 MET A C 1
ATOM 2224 O O . MET A 1 291 ? -11.198 -27.094 -43.404 1.00 27.44 291 MET A O 1
ATOM 2228 N N . ASN A 1 292 ? -10.138 -26.124 -41.695 1.00 26.94 292 ASN A N 1
ATOM 2229 C CA . ASN A 1 292 ? -9.418 -25.053 -42.391 1.00 26.94 292 ASN A CA 1
ATOM 2230 C C . ASN A 1 292 ? -8.487 -24.276 -41.450 1.00 26.94 292 ASN A C 1
ATOM 2232 O O . ASN A 1 292 ? -8.678 -24.281 -40.236 1.00 26.94 292 ASN A O 1
ATOM 2236 N N . ASP A 1 293 ? -7.445 -23.672 -42.018 1.00 32.78 293 ASP A N 1
ATOM 2237 C CA . ASP A 1 293 ? -6.249 -23.250 -41.281 1.00 32.78 293 ASP A CA 1
ATOM 2238 C C . ASP A 1 293 ? -6.243 -21.753 -40.920 1.00 32.78 293 ASP A C 1
ATOM 2240 O O . ASP A 1 293 ? -6.222 -20.901 -41.810 1.00 32.78 293 ASP A O 1
ATOM 2244 N N . LYS A 1 294 ? -6.239 -21.456 -39.610 1.00 29.73 294 LYS A N 1
ATOM 2245 C CA . LYS A 1 294 ? -5.761 -20.203 -38.988 1.00 29.73 294 LYS A CA 1
ATOM 2246 C C . LYS A 1 294 ? -5.324 -20.477 -37.544 1.00 29.73 294 LYS A C 1
ATOM 2248 O O . LYS A 1 294 ? -6.140 -20.424 -36.624 1.00 29.73 294 LYS A O 1
ATOM 2253 N N . THR A 1 295 ? -4.043 -20.761 -37.333 1.00 29.09 295 THR A N 1
ATOM 2254 C CA . THR A 1 295 ? -3.455 -20.952 -35.997 1.00 29.09 295 THR A CA 1
ATOM 2255 C C . THR A 1 295 ? -3.534 -19.678 -35.140 1.00 29.09 295 THR A C 1
ATOM 2257 O O . THR A 1 295 ? -3.124 -18.612 -35.605 1.00 29.09 295 THR A O 1
ATOM 2260 N N . PRO A 1 296 ? -3.989 -19.750 -33.873 1.00 28.50 296 PRO A N 1
ATOM 2261 C CA . PRO A 1 296 ? -3.780 -18.669 -32.917 1.00 28.50 296 PRO A CA 1
ATOM 2262 C C . PRO A 1 296 ? -2.300 -18.618 -32.506 1.00 28.50 296 PRO A C 1
ATOM 2264 O O . PRO A 1 296 ? -1.677 -19.652 -32.257 1.00 28.50 296 PRO A O 1
ATOM 2267 N N . VAL A 1 297 ? -1.731 -17.414 -32.424 1.00 28.02 297 VAL A N 1
ATOM 2268 C CA . VAL A 1 297 ? -0.333 -17.220 -32.010 1.00 28.02 297 VAL A CA 1
ATOM 2269 C C . VAL A 1 297 ? -0.215 -17.421 -30.499 1.00 28.02 297 VAL A C 1
ATOM 2271 O O . VAL A 1 297 ? -0.618 -16.565 -29.716 1.00 28.02 297 VAL A O 1
ATOM 2274 N N . LEU A 1 298 ? 0.360 -18.553 -30.093 1.00 27.56 298 LEU A N 1
ATOM 2275 C CA . LEU A 1 298 ? 0.819 -18.780 -28.724 1.00 27.56 298 LEU A CA 1
ATOM 2276 C C . LEU A 1 298 ? 2.155 -18.057 -28.523 1.00 27.56 298 LEU A C 1
ATOM 2278 O O . LEU A 1 298 ? 3.183 -18.512 -29.018 1.00 27.56 298 LEU A O 1
ATOM 2282 N N . THR A 1 299 ? 2.141 -16.939 -27.799 1.00 25.31 299 THR A N 1
ATOM 2283 C CA . THR A 1 299 ? 3.346 -16.204 -27.388 1.00 25.31 299 THR A CA 1
ATOM 2284 C C . THR A 1 299 ? 4.039 -16.908 -26.214 1.00 25.31 299 THR A C 1
ATOM 2286 O O . THR A 1 299 ? 3.439 -16.985 -25.140 1.00 25.31 299 THR A O 1
ATOM 2289 N N . PRO A 1 300 ? 5.288 -17.392 -26.350 1.00 29.34 300 PRO A N 1
ATOM 2290 C CA . PRO A 1 300 ? 6.068 -17.873 -25.216 1.00 29.34 300 PRO A CA 1
ATOM 2291 C C . PRO A 1 300 ? 6.671 -16.682 -24.461 1.00 29.34 300 PRO A C 1
ATOM 2293 O O . PRO A 1 300 ? 7.357 -15.850 -25.053 1.00 29.34 300 PRO A O 1
ATOM 2296 N N . GLU A 1 301 ? 6.448 -16.612 -23.152 1.00 27.72 301 GLU A N 1
ATOM 2297 C CA . GLU A 1 301 ? 7.001 -15.567 -22.284 1.00 27.72 301 GLU A CA 1
ATOM 2298 C C . GLU A 1 301 ? 8.521 -15.748 -22.120 1.00 27.72 301 GLU A C 1
ATOM 2300 O O . GLU A 1 301 ? 8.987 -16.628 -21.397 1.00 27.72 301 GLU A O 1
ATOM 2305 N N . SER A 1 302 ? 9.321 -14.923 -22.800 1.00 27.52 302 SER A N 1
ATOM 2306 C CA . SER A 1 302 ? 10.779 -14.912 -22.639 1.00 27.52 302 SER A CA 1
ATOM 2307 C C . SER A 1 302 ? 11.208 -13.887 -21.580 1.00 27.52 302 SER A C 1
ATOM 2309 O O . SER A 1 302 ? 11.412 -12.714 -21.898 1.00 27.52 302 SER A O 1
ATOM 2311 N N . GLU A 1 303 ? 11.367 -14.327 -20.328 1.00 28.06 303 GLU A N 1
ATOM 2312 C CA . GLU A 1 303 ? 11.814 -13.505 -19.187 1.00 28.06 303 GLU A CA 1
ATOM 2313 C C . GLU A 1 303 ? 13.287 -13.038 -19.329 1.00 28.06 303 GLU A C 1
ATOM 2315 O O . GLU A 1 303 ? 14.217 -13.580 -18.720 1.00 28.06 303 GLU A O 1
ATOM 2320 N N . VAL A 1 304 ? 13.526 -12.001 -20.141 1.00 31.62 304 VAL A N 1
ATOM 2321 C CA . VAL A 1 304 ? 14.841 -11.345 -20.255 1.00 31.62 304 VAL A CA 1
ATOM 2322 C C . VAL A 1 304 ? 15.142 -10.592 -18.956 1.00 31.62 304 VAL A C 1
ATOM 2324 O O . VAL A 1 304 ? 14.487 -9.610 -18.621 1.00 31.62 304 VAL A O 1
ATOM 2327 N N . HIS A 1 305 ? 16.142 -11.071 -18.216 1.00 36.00 305 HIS A N 1
ATOM 2328 C CA . HIS A 1 305 ? 16.415 -10.632 -16.848 1.00 36.00 305 HIS A CA 1
ATOM 2329 C C . HIS A 1 305 ? 16.825 -9.156 -16.709 1.00 36.00 305 HIS A C 1
ATOM 2331 O O . HIS A 1 305 ? 17.555 -8.594 -17.533 1.00 36.00 305 HIS A O 1
ATOM 2337 N N . GLY A 1 306 ? 16.433 -8.581 -15.567 1.00 27.33 306 GLY A N 1
ATOM 2338 C CA . GLY A 1 306 ? 16.919 -7.298 -15.068 1.00 27.33 306 GLY A CA 1
ATOM 2339 C C . GLY A 1 306 ? 18.427 -7.267 -14.769 1.00 27.33 306 GLY A C 1
ATOM 2340 O O . GLY A 1 306 ? 19.154 -8.257 -14.857 1.00 27.33 306 GLY A O 1
ATOM 2341 N N . ILE A 1 307 ? 18.911 -6.068 -14.447 1.00 33.53 307 ILE A N 1
ATOM 2342 C CA . ILE A 1 307 ? 20.335 -5.716 -14.326 1.00 33.53 307 ILE A CA 1
ATOM 2343 C C . ILE A 1 307 ? 21.050 -6.544 -13.227 1.00 33.53 307 ILE A C 1
ATOM 2345 O O . ILE A 1 307 ? 20.467 -6.804 -12.182 1.00 33.53 307 ILE A O 1
ATOM 2349 N N . PHE A 1 308 ? 22.338 -6.868 -13.460 1.00 31.75 308 PHE A N 1
ATOM 2350 C CA . PHE A 1 308 ? 23.315 -7.594 -12.603 1.00 31.75 308 PHE A CA 1
ATOM 2351 C C . PHE A 1 308 ? 23.595 -9.093 -12.857 1.00 31.75 308 PHE A C 1
ATOM 2353 O O . PHE A 1 308 ? 24.364 -9.701 -12.111 1.00 31.75 308 PHE A O 1
ATOM 2360 N N . GLY A 1 309 ? 23.138 -9.678 -13.968 1.00 32.62 309 GLY A N 1
ATOM 2361 C CA . GLY A 1 309 ? 23.667 -10.972 -14.431 1.00 32.62 309 GLY A CA 1
ATOM 2362 C C . GLY A 1 309 ? 25.131 -10.891 -14.909 1.00 32.62 309 GLY A C 1
ATOM 2363 O O . GLY A 1 309 ? 25.396 -10.351 -15.983 1.00 32.62 309 GLY A O 1
ATOM 2364 N N . PHE A 1 310 ? 26.081 -11.450 -14.147 1.00 36.62 310 PHE A N 1
ATOM 2365 C CA . PHE A 1 310 ? 27.481 -11.621 -14.572 1.00 36.62 310 PHE A CA 1
ATOM 2366 C C . PHE A 1 310 ? 27.706 -12.992 -15.228 1.00 36.62 310 PHE A C 1
ATOM 2368 O O . PHE A 1 310 ? 27.300 -14.024 -14.695 1.00 36.62 310 PHE A O 1
ATOM 2375 N N . GLY A 1 311 ? 28.401 -12.999 -16.369 1.00 34.59 311 GLY A N 1
ATOM 2376 C CA . GLY A 1 311 ? 28.805 -14.217 -17.072 1.00 34.59 311 GLY A CA 1
ATOM 2377 C C . GLY A 1 311 ? 29.941 -14.995 -16.394 1.00 34.59 311 GLY A C 1
ATOM 2378 O O . GLY A 1 311 ? 30.462 -14.626 -15.338 1.00 34.59 311 GLY A O 1
ATOM 2379 N N . LYS A 1 312 ? 30.316 -16.124 -17.003 1.00 32.88 312 LYS A N 1
ATOM 2380 C CA . LYS A 1 312 ? 31.078 -17.211 -16.365 1.00 32.88 312 LYS A CA 1
ATOM 2381 C C . LYS A 1 312 ? 32.596 -16.954 -16.265 1.00 32.88 312 LYS A C 1
ATOM 2383 O O . LYS A 1 312 ? 33.404 -17.651 -16.874 1.00 32.88 312 LYS A O 1
ATOM 2388 N N . GLY A 1 313 ? 32.969 -16.000 -15.409 1.00 29.55 313 GLY A N 1
ATOM 2389 C CA . GLY A 1 313 ? 34.344 -15.692 -14.987 1.00 29.55 313 GLY A CA 1
ATOM 2390 C C . GLY A 1 313 ? 34.895 -14.385 -15.581 1.00 29.55 313 GLY A C 1
ATOM 2391 O O . GLY A 1 313 ? 34.520 -13.991 -16.673 1.00 29.55 313 GLY A O 1
ATOM 2392 N N . ARG A 1 314 ? 35.800 -13.651 -14.918 1.00 30.78 314 ARG A N 1
ATOM 2393 C CA . ARG A 1 314 ? 36.575 -13.947 -13.696 1.00 30.78 314 ARG A CA 1
ATOM 2394 C C . ARG A 1 314 ? 36.501 -12.799 -12.677 1.00 30.78 314 ARG A C 1
ATOM 2396 O O . ARG A 1 314 ? 36.894 -11.683 -12.996 1.00 30.78 314 ARG A O 1
ATOM 2403 N N . LEU A 1 315 ? 36.221 -13.130 -11.416 1.00 31.11 315 LEU A N 1
ATOM 2404 C CA . LEU A 1 315 ? 36.840 -12.476 -10.257 1.00 31.11 315 LEU A CA 1
ATOM 2405 C C . LEU A 1 315 ? 36.938 -13.497 -9.109 1.00 31.11 315 LEU A C 1
ATOM 2407 O O . LEU A 1 315 ? 35.985 -14.230 -8.864 1.00 31.11 315 LEU A O 1
ATOM 2411 N N . GLY A 1 316 ? 38.092 -13.606 -8.445 1.00 32.88 316 GLY A N 1
ATOM 2412 C CA . GLY A 1 316 ? 38.271 -14.385 -7.203 1.00 32.88 316 GLY A CA 1
ATOM 2413 C C . GLY A 1 316 ? 38.110 -15.919 -7.246 1.00 32.88 316 GLY A C 1
ATOM 2414 O O . GLY A 1 316 ? 38.508 -16.575 -6.293 1.00 32.88 316 GLY A O 1
ATOM 2415 N N . GLY A 1 317 ? 37.567 -16.514 -8.314 1.00 33.66 317 GLY A N 1
ATOM 2416 C CA . GLY A 1 317 ? 37.388 -17.973 -8.433 1.00 33.66 317 GLY A CA 1
ATOM 2417 C C . GLY A 1 317 ? 36.106 -18.539 -7.800 1.00 33.66 317 GLY A C 1
ATOM 2418 O O . GLY A 1 317 ? 35.953 -19.756 -7.738 1.00 33.66 317 GLY A O 1
ATOM 2419 N N . LEU A 1 318 ? 35.174 -17.684 -7.368 1.00 31.55 318 LEU A N 1
ATOM 2420 C CA . LEU A 1 318 ? 33.859 -18.084 -6.853 1.00 31.55 318 LEU A CA 1
ATOM 2421 C C . LEU A 1 318 ? 32.816 -18.184 -7.983 1.00 31.55 318 LEU A C 1
ATOM 2423 O O . LEU A 1 318 ? 32.720 -17.300 -8.835 1.00 31.55 318 LEU A O 1
ATOM 2427 N N . SER A 1 319 ? 32.010 -19.250 -7.988 1.00 33.69 319 SER A N 1
ATOM 2428 C CA . SER A 1 319 ? 30.907 -19.441 -8.942 1.00 33.69 319 SER A CA 1
ATOM 2429 C C . SER A 1 319 ? 29.629 -18.750 -8.454 1.00 33.69 319 SER A C 1
ATOM 2431 O O . SER A 1 319 ? 29.056 -19.182 -7.453 1.00 33.69 319 SER A O 1
ATOM 2433 N N . TYR A 1 320 ? 29.136 -17.749 -9.191 1.00 37.47 320 TYR A N 1
ATOM 2434 C CA . TYR A 1 320 ? 27.905 -17.007 -8.861 1.00 37.47 320 TYR A CA 1
ATOM 2435 C C . TYR A 1 320 ? 26.671 -17.915 -8.646 1.00 37.47 320 TYR A C 1
ATOM 2437 O O . TYR A 1 320 ? 25.851 -17.648 -7.777 1.00 37.47 320 TYR A O 1
ATOM 2445 N N . PHE A 1 321 ? 26.578 -19.032 -9.380 1.00 37.09 321 PHE A N 1
ATOM 2446 C CA . PHE A 1 321 ? 25.451 -19.977 -9.329 1.00 37.09 321 PHE A CA 1
ATOM 2447 C C . PHE A 1 321 ? 25.669 -21.222 -8.444 1.00 37.09 321 PHE A C 1
ATOM 2449 O O . PHE A 1 321 ? 24.893 -22.172 -8.541 1.00 37.09 321 PHE A O 1
ATOM 2456 N N . ALA A 1 322 ? 26.729 -21.263 -7.625 1.00 40.94 322 ALA A N 1
ATOM 2457 C CA . ALA A 1 322 ? 27.031 -22.370 -6.699 1.00 40.94 322 ALA A CA 1
ATOM 2458 C C . ALA A 1 322 ? 26.913 -23.801 -7.299 1.00 40.94 322 ALA A C 1
ATOM 2460 O O . ALA A 1 322 ? 26.539 -24.748 -6.606 1.00 40.94 322 ALA A O 1
ATOM 2461 N N . GLY A 1 323 ? 27.223 -23.978 -8.591 1.00 41.03 323 GLY A N 1
ATOM 2462 C CA . GLY A 1 323 ? 27.164 -25.274 -9.278 1.00 41.03 323 GLY A CA 1
ATOM 2463 C C . GLY A 1 323 ? 25.820 -25.666 -9.911 1.00 41.03 323 GLY A C 1
ATOM 2464 O O . GLY A 1 323 ? 25.707 -26.801 -10.376 1.00 41.03 323 GLY A O 1
ATOM 2465 N N . ALA A 1 324 ? 24.817 -24.778 -9.989 1.00 41.00 324 ALA A N 1
ATOM 2466 C CA . ALA A 1 324 ? 23.537 -25.063 -10.669 1.00 41.00 324 ALA A CA 1
ATOM 2467 C C . ALA A 1 324 ? 23.712 -25.497 -12.144 1.00 41.00 324 ALA A C 1
ATOM 2469 O O . ALA A 1 324 ? 22.978 -26.344 -12.649 1.00 41.00 324 ALA A O 1
ATOM 2470 N N . GLU A 1 325 ? 24.773 -25.003 -12.782 1.00 42.41 325 GLU A N 1
ATOM 2471 C CA . GLU A 1 325 ? 25.294 -25.345 -14.118 1.00 42.41 325 GLU A CA 1
ATOM 2472 C C . GLU A 1 325 ? 25.680 -26.826 -14.351 1.00 42.41 325 GLU A C 1
ATOM 2474 O O . GLU A 1 325 ? 26.298 -27.143 -15.365 1.00 42.41 325 GLU A O 1
ATOM 2479 N N . LYS A 1 326 ? 25.378 -27.725 -13.405 1.00 41.97 326 LYS A N 1
ATOM 2480 C CA . LYS A 1 326 ? 25.637 -29.173 -13.473 1.00 41.97 326 LYS A CA 1
ATOM 2481 C C . LYS A 1 326 ? 24.371 -30.040 -13.361 1.00 41.97 326 LYS A C 1
ATOM 2483 O O . LYS A 1 326 ? 24.505 -31.244 -13.152 1.00 41.97 326 LYS A O 1
ATOM 2488 N N . LYS A 1 327 ? 23.160 -29.462 -13.419 1.00 41.16 327 LYS A N 1
ATOM 2489 C CA . LYS A 1 327 ? 21.906 -30.197 -13.129 1.00 41.16 327 LYS A CA 1
ATOM 2490 C C . LYS A 1 327 ? 20.864 -30.306 -14.247 1.00 41.16 327 LYS A C 1
ATOM 2492 O O . LYS A 1 327 ? 20.031 -31.199 -14.142 1.00 41.16 327 LYS A O 1
ATOM 2497 N N . ASP A 1 328 ? 20.894 -29.477 -15.289 1.00 37.50 328 ASP A N 1
ATOM 2498 C CA . ASP A 1 328 ? 20.008 -29.641 -16.454 1.00 37.50 328 ASP A CA 1
ATOM 2499 C C . ASP A 1 328 ? 20.663 -29.051 -17.714 1.00 37.50 328 ASP A C 1
ATOM 2501 O O . ASP A 1 328 ? 21.155 -27.923 -17.688 1.00 37.50 328 ASP A O 1
ATOM 2505 N N . GLU A 1 329 ? 20.671 -29.805 -18.815 1.00 41.53 329 GLU A N 1
ATOM 2506 C CA . GLU A 1 329 ? 21.261 -29.389 -20.099 1.00 41.53 329 GLU A CA 1
ATOM 2507 C C . GLU A 1 329 ? 20.443 -28.296 -20.811 1.00 41.53 329 GLU A C 1
ATOM 2509 O O . GLU A 1 329 ? 20.924 -27.677 -21.759 1.00 41.53 329 GLU A O 1
ATOM 2514 N N . ARG A 1 330 ? 19.216 -28.018 -20.351 1.00 41.50 330 ARG A N 1
ATOM 2515 C CA . ARG A 1 330 ? 18.314 -27.012 -20.939 1.00 41.50 330 ARG A CA 1
ATOM 2516 C C . ARG A 1 330 ? 18.550 -25.584 -20.432 1.00 41.50 330 ARG A C 1
ATOM 2518 O O . ARG A 1 330 ? 17.921 -24.657 -20.939 1.00 41.50 330 ARG A O 1
ATOM 2525 N N . VAL A 1 331 ? 19.440 -25.378 -19.457 1.00 40.56 331 VAL A N 1
ATOM 2526 C CA . VAL A 1 331 ? 19.719 -24.053 -18.873 1.00 40.56 331 VAL A CA 1
ATOM 2527 C C . VAL A 1 331 ? 20.926 -23.401 -19.554 1.00 40.56 331 VAL A C 1
ATOM 2529 O O . VAL A 1 331 ? 22.078 -23.605 -19.171 1.00 40.56 331 VAL A O 1
ATOM 2532 N N . LEU A 1 332 ? 20.655 -22.576 -20.568 1.00 48.91 332 LEU A N 1
ATOM 2533 C CA . LEU A 1 332 ? 21.674 -21.785 -21.261 1.00 48.91 332 LEU A CA 1
ATOM 2534 C C . LEU A 1 332 ? 22.021 -20.520 -20.462 1.00 48.91 332 LEU A C 1
ATOM 2536 O O . LEU A 1 332 ? 21.172 -19.655 -20.261 1.00 48.91 332 LEU A O 1
ATOM 2540 N N . VAL A 1 333 ? 23.288 -20.380 -20.061 1.00 50.06 333 VAL A N 1
ATOM 2541 C CA . VAL A 1 333 ? 23.809 -19.191 -19.357 1.00 50.06 333 VAL A CA 1
ATOM 2542 C C . VAL A 1 333 ? 24.878 -18.505 -20.223 1.00 50.06 333 VAL A C 1
ATOM 2544 O O . VAL A 1 333 ? 26.073 -18.767 -20.049 1.00 50.06 333 VAL A O 1
ATOM 2547 N N . PRO A 1 334 ? 24.485 -17.663 -21.199 1.00 54.06 334 PRO A N 1
ATOM 2548 C CA . PRO A 1 334 ? 25.433 -16.947 -22.046 1.00 54.06 334 PRO A CA 1
ATOM 2549 C C . PRO A 1 334 ? 26.193 -15.871 -21.267 1.00 54.06 334 PRO A C 1
ATOM 2551 O O . PRO A 1 334 ? 25.602 -15.056 -20.559 1.00 54.06 334 PRO A O 1
ATOM 2554 N N . ASP A 1 335 ? 27.510 -15.805 -21.461 1.00 57.19 335 ASP A N 1
ATOM 2555 C CA . ASP A 1 335 ? 28.289 -14.643 -21.034 1.00 57.19 335 ASP A CA 1
ATOM 2556 C C . ASP A 1 335 ? 28.105 -13.492 -22.032 1.00 57.19 335 ASP A C 1
ATOM 2558 O O . ASP A 1 335 ? 28.644 -13.501 -23.141 1.00 57.19 335 ASP A O 1
ATOM 2562 N N . LEU A 1 336 ? 27.318 -12.497 -21.621 1.00 58.69 336 LEU A N 1
ATOM 2563 C CA . LEU A 1 336 ? 27.051 -11.285 -22.393 1.00 58.69 336 LEU A CA 1
ATOM 2564 C C . LEU A 1 336 ? 28.007 -10.128 -22.031 1.00 58.69 336 LEU A C 1
ATOM 2566 O O . LEU A 1 336 ? 27.986 -9.099 -22.707 1.00 58.69 336 LEU A O 1
ATOM 2570 N N . GLY A 1 337 ? 28.876 -10.283 -21.026 1.00 49.84 337 GLY A N 1
ATOM 2571 C CA . GLY A 1 337 ? 29.778 -9.240 -20.525 1.00 49.84 337 GLY A CA 1
ATOM 2572 C C . GLY A 1 337 ? 29.089 -8.138 -19.702 1.00 49.84 337 GLY A C 1
ATOM 2573 O O . GLY A 1 337 ? 27.972 -7.711 -19.985 1.00 49.84 337 GLY A O 1
ATOM 2574 N N . SER A 1 338 ? 29.784 -7.644 -18.676 1.00 45.19 338 SER A N 1
ATOM 2575 C CA . SER A 1 338 ? 29.217 -6.799 -17.610 1.00 45.19 338 SER A CA 1
ATOM 2576 C C . SER A 1 338 ? 29.104 -5.297 -17.911 1.00 45.19 338 SER A C 1
ATOM 2578 O O . SER A 1 338 ? 28.454 -4.587 -17.148 1.00 45.19 338 SER A O 1
ATOM 2580 N N . LEU A 1 339 ? 29.729 -4.797 -18.985 1.00 41.47 339 LEU A N 1
ATOM 2581 C CA . LEU A 1 339 ? 29.908 -3.353 -19.237 1.00 41.47 339 LEU A CA 1
ATOM 2582 C C . LEU A 1 339 ? 29.370 -2.859 -20.595 1.00 41.47 339 LEU A C 1
ATOM 2584 O O . LEU A 1 339 ? 29.704 -1.757 -21.015 1.00 41.47 339 LEU A O 1
ATOM 2588 N N . THR A 1 340 ? 28.547 -3.644 -21.299 1.00 56.97 340 THR A N 1
ATOM 2589 C CA . THR A 1 340 ? 27.931 -3.214 -22.573 1.00 56.97 340 THR A CA 1
ATOM 2590 C C . THR A 1 340 ? 26.441 -2.909 -22.420 1.00 56.97 340 THR A C 1
ATOM 2592 O O . THR A 1 340 ? 25.792 -3.426 -21.504 1.00 56.97 340 THR A O 1
ATOM 2595 N N . SER A 1 341 ? 25.891 -2.085 -23.315 1.00 69.31 341 SER A N 1
ATOM 2596 C CA . SER A 1 341 ? 24.511 -1.585 -23.252 1.00 69.31 341 SER A CA 1
ATOM 2597 C C . SER A 1 341 ? 23.461 -2.704 -23.322 1.00 69.31 341 SER A C 1
ATOM 2599 O O . SER A 1 341 ? 23.762 -3.840 -23.696 1.00 69.31 341 SER A O 1
ATOM 2601 N N . ILE A 1 342 ? 22.202 -2.394 -22.980 1.00 70.12 342 ILE A N 1
ATOM 2602 C CA . ILE A 1 342 ? 21.074 -3.338 -23.129 1.00 70.12 342 ILE A CA 1
ATOM 2603 C C . ILE A 1 342 ? 20.983 -3.835 -24.580 1.00 70.12 342 ILE A C 1
ATOM 2605 O O . ILE A 1 342 ? 20.846 -5.036 -24.811 1.00 70.12 342 ILE A O 1
ATOM 2609 N N . TYR A 1 343 ? 21.156 -2.926 -25.541 1.00 73.69 343 TYR A N 1
ATOM 2610 C CA . TYR A 1 343 ? 21.186 -3.226 -26.968 1.00 73.69 343 TYR A CA 1
ATOM 2611 C C . TYR A 1 343 ? 22.313 -4.213 -27.331 1.00 73.69 343 TYR A C 1
ATOM 2613 O O . TYR A 1 343 ? 22.062 -5.226 -27.984 1.00 73.69 343 TYR A O 1
ATOM 2621 N N . ASP A 1 344 ? 23.536 -4.000 -26.832 1.00 75.81 344 ASP A N 1
ATOM 2622 C CA . ASP A 1 344 ? 24.664 -4.913 -27.084 1.00 75.81 344 ASP A CA 1
ATOM 2623 C C . ASP A 1 344 ? 24.436 -6.299 -26.474 1.00 75.81 344 ASP A C 1
ATOM 2625 O O . ASP A 1 344 ? 24.817 -7.311 -27.063 1.00 75.81 344 ASP A O 1
ATOM 2629 N N . ARG A 1 345 ? 23.816 -6.361 -25.287 1.00 74.25 345 ARG A N 1
ATOM 2630 C CA . ARG A 1 345 ? 23.468 -7.629 -24.629 1.00 74.25 345 ARG A CA 1
ATOM 2631 C C . ARG A 1 345 ? 22.395 -8.380 -25.421 1.00 74.25 345 ARG A C 1
ATOM 2633 O O . ARG A 1 345 ? 22.553 -9.581 -25.626 1.00 74.25 345 ARG A O 1
ATOM 2640 N N . ALA A 1 346 ? 21.386 -7.685 -25.950 1.00 72.94 346 ALA A N 1
ATOM 2641 C CA . ALA A 1 346 ? 20.383 -8.267 -26.843 1.00 72.94 346 ALA A CA 1
ATOM 2642 C C . ALA A 1 346 ? 21.005 -8.785 -28.157 1.00 72.94 346 ALA A C 1
ATOM 2644 O O . ALA A 1 346 ? 20.766 -9.930 -28.540 1.00 72.94 346 ALA A O 1
ATOM 2645 N N . ARG A 1 347 ? 21.883 -7.999 -28.804 1.00 80.50 347 ARG A N 1
ATOM 2646 C CA . ARG A 1 347 ? 22.640 -8.428 -29.996 1.00 80.50 347 ARG A CA 1
ATOM 2647 C C . ARG A 1 347 ? 23.483 -9.678 -29.716 1.00 80.50 347 ARG A C 1
ATOM 2649 O O . ARG A 1 347 ? 23.396 -10.651 -30.462 1.00 80.50 347 ARG A O 1
ATOM 2656 N N . LYS A 1 348 ? 24.258 -9.695 -28.626 1.00 77.44 348 LYS A N 1
ATOM 2657 C CA . LYS A 1 348 ? 25.058 -10.865 -28.214 1.00 77.44 348 LYS A CA 1
ATOM 2658 C C . LYS A 1 348 ? 24.195 -12.104 -27.970 1.00 77.44 348 LYS A C 1
ATOM 2660 O O . LYS A 1 348 ? 24.573 -13.180 -28.423 1.00 77.44 348 LYS A O 1
ATOM 2665 N N . LEU A 1 349 ? 23.054 -11.955 -27.291 1.00 75.69 349 LEU A N 1
ATOM 2666 C CA . LEU A 1 349 ? 22.126 -13.051 -27.002 1.00 75.69 349 LEU A CA 1
ATOM 2667 C C . LEU A 1 349 ? 21.527 -13.642 -28.287 1.00 75.69 349 LEU A C 1
ATOM 2669 O O . LEU A 1 349 ? 21.537 -14.859 -28.460 1.00 75.69 349 LEU A O 1
ATOM 2673 N N . PHE A 1 350 ? 21.086 -12.793 -29.219 1.00 77.88 350 PHE A N 1
ATOM 2674 C CA . PHE A 1 350 ? 20.557 -13.218 -30.518 1.00 77.88 350 PHE A CA 1
ATOM 2675 C C . PHE A 1 350 ? 21.563 -14.081 -31.297 1.00 77.88 350 PHE A C 1
ATOM 2677 O O . PHE A 1 350 ? 21.244 -15.197 -31.707 1.00 77.88 350 PHE A O 1
ATOM 2684 N N . TYR A 1 351 ? 22.805 -13.611 -31.448 1.00 78.12 351 TYR A N 1
ATOM 2685 C CA . TYR A 1 351 ? 23.842 -14.360 -32.168 1.00 78.12 351 TYR A CA 1
ATOM 2686 C C . TYR A 1 351 ? 24.381 -15.572 -31.388 1.00 78.12 351 TYR A C 1
ATOM 2688 O O . TYR A 1 351 ? 24.841 -16.521 -32.013 1.00 78.12 351 TYR A O 1
ATOM 2696 N N . TYR A 1 352 ? 24.277 -15.605 -30.056 1.00 74.38 352 TYR A N 1
ATOM 2697 C CA . TYR A 1 352 ? 24.558 -16.807 -29.257 1.00 74.38 352 TYR A CA 1
ATOM 2698 C C . TYR A 1 352 ? 23.512 -17.915 -29.492 1.00 74.38 352 TYR A C 1
ATOM 2700 O O . TYR A 1 352 ? 23.856 -19.091 -29.635 1.00 74.38 352 TYR A O 1
ATOM 2708 N N . LEU A 1 353 ? 22.230 -17.547 -29.591 1.00 75.31 353 LEU A N 1
ATOM 2709 C CA . LEU A 1 353 ? 21.144 -18.488 -29.885 1.00 75.31 353 LEU A CA 1
ATOM 2710 C C . LEU A 1 353 ? 21.166 -18.963 -31.346 1.00 75.31 353 LEU A C 1
ATOM 2712 O O . LEU A 1 353 ? 20.929 -20.145 -31.596 1.00 75.31 353 LEU A O 1
ATOM 2716 N N . LYS A 1 354 ? 21.466 -18.063 -32.295 1.00 79.06 354 LYS A N 1
ATOM 2717 C CA . LYS A 1 354 ? 21.451 -18.318 -33.748 1.00 79.06 354 LYS A CA 1
ATOM 2718 C C . LYS A 1 354 ? 22.750 -18.896 -34.313 1.00 79.06 354 LYS A C 1
ATOM 2720 O O . LYS A 1 354 ? 22.704 -19.682 -35.257 1.00 79.06 354 LYS A O 1
ATOM 2725 N N . GLY A 1 355 ? 23.895 -18.499 -33.770 1.00 76.56 355 GLY A N 1
ATOM 2726 C CA . GLY A 1 355 ? 25.179 -18.588 -34.461 1.00 76.56 355 GLY A CA 1
ATOM 2727 C C . GLY A 1 355 ? 25.409 -17.402 -35.411 1.00 76.56 355 GLY A C 1
ATOM 2728 O O . GLY A 1 355 ? 24.498 -16.627 -35.721 1.00 76.56 355 GLY A O 1
ATOM 2729 N N . GLY A 1 356 ? 26.649 -17.265 -35.879 1.00 83.19 356 GLY A N 1
ATOM 2730 C CA . GLY A 1 356 ? 27.142 -16.152 -36.692 1.00 83.19 356 GLY A CA 1
ATOM 2731 C C . GLY A 1 356 ? 28.029 -15.172 -35.915 1.00 83.19 356 GLY A C 1
ATOM 2732 O O . GLY A 1 356 ? 28.304 -15.346 -34.726 1.00 83.19 356 GLY A O 1
ATOM 2733 N N . GLN A 1 357 ? 28.505 -14.136 -36.606 1.00 89.38 357 GLN A N 1
ATOM 2734 C CA . GLN A 1 357 ? 29.251 -13.038 -35.992 1.00 89.38 357 GLN A CA 1
ATOM 2735 C C . GLN A 1 357 ? 28.295 -12.014 -35.380 1.00 89.38 357 GLN A C 1
ATOM 2737 O O . GLN A 1 357 ? 27.353 -11.586 -36.043 1.00 89.38 357 GLN A O 1
ATOM 2742 N N . VAL A 1 358 ? 28.558 -11.586 -34.142 1.00 86.38 358 VAL A N 1
ATOM 2743 C CA . VAL A 1 358 ? 27.816 -10.479 -33.530 1.00 86.38 358 VAL A CA 1
ATOM 2744 C C . VAL A 1 358 ? 28.050 -9.209 -34.341 1.00 86.38 358 VAL A C 1
ATOM 2746 O O . VAL A 1 358 ? 29.171 -8.717 -34.395 1.00 86.38 358 VAL A O 1
ATOM 2749 N N . ASP A 1 359 ? 26.987 -8.666 -34.919 1.00 87.19 359 ASP A N 1
ATOM 2750 C CA . ASP A 1 359 ? 26.944 -7.319 -35.490 1.00 87.19 359 ASP A CA 1
ATOM 2751 C C . ASP A 1 359 ? 26.103 -6.424 -34.572 1.00 87.19 359 ASP A C 1
ATOM 2753 O O . ASP A 1 359 ? 24.936 -6.732 -34.302 1.00 87.19 359 ASP A O 1
ATOM 2757 N N . TYR A 1 360 ? 26.700 -5.343 -34.073 1.00 82.44 360 TYR A N 1
ATOM 2758 C CA . TYR A 1 360 ? 26.030 -4.308 -33.283 1.00 82.44 360 TYR A CA 1
ATOM 2759 C C . TYR A 1 360 ? 25.406 -3.213 -34.171 1.00 82.44 360 TYR A C 1
ATOM 2761 O O . TYR A 1 360 ? 24.564 -2.455 -33.709 1.00 82.44 360 TYR A O 1
ATOM 2769 N N . GLY A 1 361 ? 25.727 -3.156 -35.463 1.00 83.31 361 GLY A N 1
ATOM 2770 C CA . GLY A 1 361 ? 25.269 -2.114 -36.379 1.00 83.31 361 GLY A CA 1
ATOM 2771 C C . GLY A 1 361 ? 26.133 -0.852 -36.321 1.00 83.31 361 GLY A C 1
ATOM 2772 O O . GLY A 1 361 ? 26.488 -0.352 -35.253 1.00 83.31 361 GLY A O 1
ATOM 2773 N N . GLU A 1 362 ? 26.467 -0.335 -37.501 1.00 79.75 362 GLU A N 1
ATOM 2774 C CA . GLU A 1 362 ? 27.459 0.727 -37.695 1.00 79.75 362 GLU A CA 1
ATOM 2775 C C . GLU A 1 362 ? 27.143 2.022 -36.920 1.00 79.75 362 GLU A C 1
ATOM 2777 O O . GLU A 1 362 ? 28.032 2.603 -36.297 1.00 79.75 362 GLU A O 1
ATOM 2782 N N . GLU A 1 363 ? 25.883 2.468 -36.924 1.00 77.38 363 GLU A N 1
ATOM 2783 C CA . GLU A 1 363 ? 25.462 3.721 -36.279 1.00 77.38 363 GLU A CA 1
ATOM 2784 C C . GLU A 1 363 ? 25.555 3.657 -34.750 1.00 77.38 363 GLU A C 1
ATOM 2786 O O . GLU A 1 363 ? 26.144 4.544 -34.130 1.00 77.38 363 GLU A O 1
ATOM 2791 N N . HIS A 1 364 ? 25.039 2.581 -34.145 1.00 80.12 364 HIS A N 1
ATOM 2792 C CA . HIS A 1 364 ? 25.108 2.352 -32.697 1.00 80.12 364 HIS A CA 1
ATOM 2793 C C . HIS A 1 364 ? 26.563 2.256 -32.229 1.00 80.12 364 HIS A C 1
ATOM 2795 O O . HIS A 1 364 ? 26.961 2.927 -31.282 1.00 80.12 364 HIS A O 1
ATOM 2801 N N . SER A 1 365 ? 27.399 1.515 -32.958 1.00 82.56 365 SER A N 1
ATOM 2802 C CA . SER A 1 365 ? 28.828 1.398 -32.660 1.00 82.56 365 SER A CA 1
ATOM 2803 C C . SER A 1 365 ? 29.604 2.713 -32.772 1.00 82.56 365 SER A C 1
ATOM 2805 O O . SER A 1 365 ? 30.473 2.975 -31.937 1.00 82.56 365 SER A O 1
ATOM 2807 N N . LYS A 1 366 ? 29.266 3.581 -33.737 1.00 78.12 366 LYS A N 1
ATOM 2808 C CA . LYS A 1 366 ? 29.813 4.948 -33.810 1.00 78.12 366 LYS A CA 1
ATOM 2809 C C . LYS A 1 366 ? 29.344 5.814 -32.638 1.00 78.12 366 LYS A C 1
ATOM 2811 O O . LYS A 1 366 ? 30.159 6.530 -32.065 1.00 78.12 366 LYS A O 1
ATOM 2816 N N . ALA A 1 367 ? 28.067 5.733 -32.260 1.00 72.31 367 ALA A N 1
ATOM 2817 C CA . ALA A 1 367 ? 27.494 6.512 -31.159 1.00 72.31 367 ALA A CA 1
ATOM 2818 C C . ALA A 1 367 ? 28.015 6.080 -29.773 1.00 72.31 367 ALA A C 1
ATOM 2820 O O . ALA A 1 367 ? 28.239 6.925 -28.908 1.00 72.31 367 ALA A O 1
ATOM 2821 N N . CYS A 1 368 ? 28.237 4.780 -29.565 1.00 75.06 368 CYS A N 1
ATOM 2822 C CA . CYS A 1 368 ? 28.699 4.202 -28.301 1.00 75.06 368 CYS A CA 1
ATOM 2823 C C . CYS A 1 368 ? 30.215 3.917 -28.250 1.00 75.06 368 CYS A C 1
ATOM 2825 O O . CYS A 1 368 ? 30.701 3.403 -27.243 1.00 75.06 368 CYS A O 1
ATOM 2827 N N . GLY A 1 369 ? 30.976 4.265 -29.294 1.00 79.62 369 GLY A N 1
ATOM 2828 C CA . GLY A 1 369 ? 32.444 4.261 -29.276 1.00 79.62 369 GLY A CA 1
ATOM 2829 C C . GLY A 1 369 ? 33.105 2.876 -29.241 1.00 79.62 369 GLY A C 1
ATOM 2830 O O . GLY A 1 369 ? 34.176 2.732 -28.653 1.00 79.62 369 GLY A O 1
ATOM 2831 N N . HIS A 1 370 ? 32.495 1.856 -29.851 1.00 82.69 370 HIS A N 1
ATOM 2832 C CA . HIS A 1 370 ? 33.027 0.485 -29.887 1.00 82.69 370 HIS A CA 1
ATOM 2833 C C . HIS A 1 370 ? 32.967 -0.130 -31.297 1.00 82.69 370 HIS A C 1
ATOM 2835 O O . HIS A 1 370 ? 32.220 0.357 -32.142 1.00 82.69 370 HIS A O 1
ATOM 2841 N N . PRO A 1 371 ? 33.713 -1.216 -31.585 1.00 82.12 371 PRO A N 1
ATOM 2842 C CA . PRO A 1 371 ? 33.647 -1.889 -32.883 1.00 82.12 371 PRO A CA 1
ATOM 2843 C C . PRO A 1 371 ? 32.240 -2.398 -33.223 1.00 82.12 371 PRO A C 1
ATOM 2845 O O . PRO A 1 371 ? 31.523 -2.870 -32.336 1.00 82.12 371 PRO A O 1
ATOM 2848 N N . GLN A 1 372 ? 31.892 -2.360 -34.515 1.00 84.06 372 GLN A N 1
ATOM 2849 C CA . GLN A 1 372 ? 30.640 -2.904 -35.060 1.00 84.06 372 GLN A CA 1
ATOM 2850 C C . GLN A 1 372 ? 30.543 -4.425 -34.923 1.00 84.06 372 GLN A C 1
ATOM 2852 O O . GLN A 1 372 ? 29.468 -4.951 -34.642 1.00 84.06 372 GLN A O 1
ATOM 2857 N N . PHE A 1 373 ? 31.655 -5.136 -35.101 1.00 87.44 373 PHE A N 1
ATOM 2858 C CA . PHE A 1 373 ? 31.669 -6.593 -35.085 1.00 87.44 373 PHE A CA 1
ATOM 2859 C C . PHE A 1 373 ? 32.289 -7.130 -33.795 1.00 87.44 373 PHE A C 1
ATOM 2861 O O . PHE A 1 373 ? 33.354 -6.693 -33.358 1.00 87.44 373 PHE A O 1
ATOM 2868 N N . GLY A 1 374 ? 31.596 -8.084 -33.180 1.00 83.50 374 GLY A N 1
ATOM 2869 C CA . GLY A 1 374 ? 31.993 -8.772 -31.962 1.00 83.50 374 GLY A CA 1
ATOM 2870 C C . GLY A 1 374 ? 32.384 -10.231 -32.201 1.00 83.50 374 GLY A C 1
ATOM 2871 O O . GLY A 1 374 ? 32.890 -10.612 -33.258 1.00 83.50 374 GLY A O 1
ATOM 2872 N N . ARG A 1 375 ? 32.145 -11.052 -31.172 1.00 82.38 375 ARG A N 1
ATOM 2873 C CA . ARG A 1 375 ? 32.460 -12.486 -31.145 1.00 82.38 375 ARG A CA 1
ATOM 2874 C C . ARG A 1 375 ? 31.723 -13.251 -32.252 1.00 82.38 375 ARG A C 1
ATOM 2876 O O . ARG A 1 375 ? 30.582 -12.933 -32.573 1.00 82.38 375 ARG A O 1
ATOM 2883 N N . VAL A 1 376 ? 32.364 -14.291 -32.781 1.00 82.62 376 VAL A N 1
ATOM 2884 C CA . VAL A 1 376 ? 31.733 -15.294 -33.651 1.00 82.62 376 VAL A CA 1
ATOM 2885 C C . VAL A 1 376 ? 31.268 -16.481 -32.806 1.00 82.62 376 VAL A C 1
ATOM 2887 O O . VAL A 1 376 ? 32.008 -16.957 -31.943 1.00 82.62 376 VAL A O 1
ATOM 2890 N N . TYR A 1 377 ? 30.050 -16.952 -33.060 1.00 79.94 377 TYR A N 1
ATOM 2891 C CA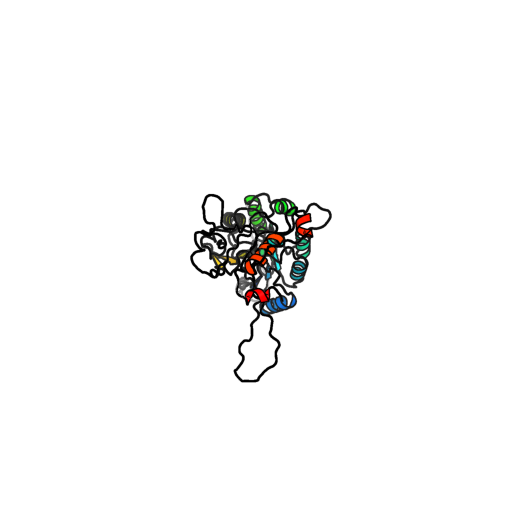 . TYR A 1 377 ? 29.503 -18.200 -32.531 1.00 79.94 377 TYR A CA 1
ATOM 2892 C C . TYR A 1 377 ? 29.306 -19.170 -33.702 1.00 79.94 377 TYR A C 1
ATOM 2894 O O . TYR A 1 377 ? 28.451 -18.946 -34.553 1.00 79.94 377 TYR A O 1
ATOM 2902 N N . GLU A 1 378 ? 30.122 -20.221 -33.793 1.00 71.94 378 GLU A N 1
ATOM 2903 C CA . GLU A 1 378 ? 30.164 -21.094 -34.982 1.00 71.94 378 GLU A CA 1
ATOM 2904 C C . GLU A 1 378 ? 28.892 -21.938 -35.168 1.00 71.94 378 GLU A C 1
ATOM 2906 O O . GLU A 1 378 ? 28.523 -22.263 -36.295 1.00 71.94 378 GLU A O 1
ATOM 2911 N N . GLN A 1 379 ? 28.187 -22.241 -34.076 1.00 66.31 379 GLN A N 1
ATOM 2912 C CA . GLN A 1 379 ? 26.862 -22.861 -34.076 1.00 66.31 379 GLN A CA 1
ATOM 2913 C C . GLN A 1 379 ? 25.965 -22.162 -33.046 1.00 66.31 379 GLN A C 1
ATOM 2915 O O . GLN A 1 379 ? 26.437 -21.723 -31.995 1.00 66.31 379 GLN A O 1
ATOM 2920 N N . GLY A 1 380 ? 24.673 -22.044 -33.355 1.00 63.72 380 GLY A N 1
ATOM 2921 C CA . GLY A 1 380 ? 23.677 -21.494 -32.438 1.00 63.72 380 GLY A CA 1
ATOM 2922 C C . GLY A 1 380 ? 23.321 -22.475 -31.327 1.00 63.72 380 GLY A C 1
ATOM 2923 O O . GLY A 1 380 ? 23.114 -23.657 -31.583 1.00 63.72 380 GLY A O 1
ATOM 2924 N N . SER A 1 381 ? 23.208 -21.986 -30.092 1.00 62.34 381 SER A N 1
ATOM 2925 C CA . SER A 1 381 ? 22.916 -22.823 -28.914 1.00 62.34 381 SER A CA 1
ATOM 2926 C C . SER A 1 381 ? 21.442 -23.250 -28.790 1.00 62.34 381 SER A C 1
ATOM 2928 O O . SER A 1 381 ? 21.007 -23.630 -27.708 1.00 62.34 381 SER A O 1
ATOM 2930 N N . SER A 1 382 ? 20.641 -23.159 -29.858 1.00 54.91 382 SER A N 1
ATOM 2931 C CA . SER A 1 382 ? 19.192 -23.400 -29.821 1.00 54.91 382 SER A CA 1
ATOM 2932 C C . SER A 1 382 ? 18.693 -24.278 -30.972 1.00 54.91 382 SER A C 1
ATOM 2934 O O . SER A 1 382 ? 19.325 -24.380 -32.023 1.00 54.91 382 SER A O 1
ATOM 2936 N N . SER A 1 383 ? 17.554 -24.950 -30.773 1.00 47.88 383 SER A N 1
ATOM 2937 C CA . SER A 1 383 ? 17.000 -25.859 -31.781 1.00 47.88 383 SER A CA 1
ATOM 2938 C C . SER A 1 383 ? 16.427 -25.098 -32.993 1.00 47.88 383 SER A C 1
ATOM 2940 O O . SER A 1 383 ? 15.966 -23.961 -32.847 1.00 47.88 383 SER A O 1
ATOM 2942 N N . PRO A 1 384 ? 16.342 -25.724 -34.188 1.00 45.22 384 PRO A N 1
ATOM 2943 C CA . PRO A 1 384 ? 15.789 -25.083 -35.389 1.00 45.22 384 PRO A CA 1
ATOM 2944 C C . PRO A 1 384 ? 14.321 -24.631 -35.290 1.00 45.22 384 PRO A C 1
ATOM 2946 O O . PRO A 1 384 ? 13.839 -23.949 -36.194 1.00 45.22 384 PRO A O 1
ATOM 2949 N N . ALA A 1 385 ? 13.602 -25.019 -34.231 1.00 41.62 385 ALA A N 1
ATOM 2950 C CA . ALA A 1 385 ? 12.269 -24.510 -33.920 1.00 41.62 385 ALA A CA 1
ATOM 2951 C C . ALA A 1 385 ? 12.332 -23.143 -33.215 1.00 41.62 385 ALA A C 1
ATOM 2953 O O . ALA A 1 385 ? 11.602 -22.231 -33.598 1.00 41.62 385 ALA A O 1
ATOM 2954 N N . LEU A 1 386 ? 13.244 -22.972 -32.246 1.00 42.75 386 LEU A N 1
ATOM 2955 C CA . LEU A 1 386 ? 13.381 -21.735 -31.467 1.00 42.75 386 LEU A CA 1
ATOM 2956 C C . LEU A 1 386 ? 13.754 -20.540 -32.360 1.00 42.75 386 LEU A C 1
ATOM 2958 O O . LEU A 1 386 ? 13.250 -19.436 -32.182 1.00 42.75 386 LEU A O 1
ATOM 2962 N N . LEU A 1 387 ? 14.588 -20.782 -33.376 1.00 41.69 387 LEU A N 1
ATOM 2963 C CA . LEU A 1 387 ? 15.044 -19.751 -34.312 1.00 41.69 387 LEU A CA 1
ATOM 2964 C C . LEU A 1 387 ? 13.978 -19.277 -35.305 1.00 41.69 387 LEU A C 1
ATOM 2966 O O . LEU A 1 387 ? 14.155 -18.213 -35.892 1.00 41.69 387 LEU A O 1
ATOM 2970 N N . ARG A 1 388 ? 12.871 -20.009 -35.493 1.00 37.12 388 ARG A N 1
ATOM 2971 C CA . ARG A 1 388 ? 11.770 -19.544 -36.357 1.00 37.12 388 ARG A CA 1
ATOM 2972 C C . ARG A 1 388 ? 10.930 -18.462 -35.679 1.00 37.12 388 ARG A C 1
ATOM 2974 O O . ARG A 1 388 ? 10.519 -17.531 -36.356 1.00 37.12 388 ARG A O 1
ATOM 2981 N N . ALA A 1 389 ? 10.766 -18.539 -34.357 1.00 37.25 389 ALA A N 1
ATOM 2982 C CA . ALA A 1 389 ? 10.024 -17.559 -33.558 1.00 37.25 389 ALA A CA 1
ATOM 2983 C C . ALA A 1 389 ? 10.754 -16.209 -33.372 1.00 37.25 389 ALA A C 1
ATOM 2985 O O . ALA A 1 389 ? 10.182 -15.277 -32.822 1.00 37.25 389 ALA A O 1
ATOM 2986 N N . LEU A 1 390 ? 12.013 -16.096 -33.817 1.00 37.34 390 LEU A N 1
ATOM 2987 C CA . LEU A 1 390 ? 12.790 -14.845 -33.840 1.00 37.34 390 LEU A CA 1
ATOM 2988 C C . LEU A 1 390 ? 12.846 -14.203 -35.242 1.00 37.34 390 LEU A C 1
ATOM 2990 O O . LEU A 1 390 ? 13.615 -13.267 -35.461 1.00 37.34 390 LEU A O 1
ATOM 2994 N N . TYR A 1 391 ? 12.078 -14.736 -36.198 1.00 35.59 391 TYR A N 1
ATOM 2995 C CA . TYR A 1 391 ? 12.039 -14.313 -37.605 1.00 35.59 391 TYR A CA 1
ATOM 2996 C C . TYR A 1 391 ? 10.607 -14.104 -38.136 1.00 35.59 391 TYR A C 1
ATOM 2998 O O . TYR A 1 391 ? 10.404 -14.017 -39.349 1.00 35.59 391 TYR A O 1
ATOM 3006 N N . SER A 1 392 ? 9.637 -14.015 -37.222 1.00 29.91 392 SER A N 1
ATOM 3007 C CA . SER A 1 392 ? 8.204 -13.789 -37.448 1.00 29.91 392 SER A CA 1
ATOM 3008 C C . SER A 1 392 ? 7.706 -12.655 -36.563 1.00 29.91 392 SER A C 1
ATOM 3010 O O . SER A 1 392 ? 7.117 -11.709 -37.119 1.00 29.91 392 SER A O 1
#

InterPro domains:
  IPR004843 Calcineurin-like, phosphoesterase domain [PF00149] (37-246)
  IPR027629 Putative protein phosphatase DevT-like [PTHR35769] (22-288)
  IPR027629 Putative protein phosphatase DevT-like [TIGR04168] (57-285)
  IPR027629 Putative protein phosphatase DevT-like [cd07397] (37-275)
  IPR029052 Metallo-dependent phosphatase-like [G3DSA:3.60.21.10] (29-283)
  IPR029052 Metallo-dependent phosphatase-like [SSF56300] (30-265)
  IPR029058 Alpha/Beta hydrolase fold [G3DSA:3.40.50.1820] (303-387)
  IPR056304 Lipase-like, C-terminal domain [PF24708] (336-378)

Foldseek 3Di:
DDDDDDDDDDDDDDDDDDDDDDDPDPPPPPDPPQDFFEAEAEQCQCVDDLVVVLVVCVVSVGQEYEYQANQHQLPLVSLLSVLPRPHHYAYAHEQSNCVPDPDCPDPDHDSNRSSCVSCPVRHQALAWDDDVVRQAIEHEAHGNDLFDQDDDPQVCCCVPPVDNHLQSRLVSSLVRQVPRDPRHAYEYRHAFAAWPQACDCQTRQWAFPDPPIHGGGRPSNVSNLVVCVVVVVLGHQEYEHENSAQQGPPRPHGHDQWDADPSNRIYGYNRYPPPDDDDDPPPDDDDDDDDDDDDDDDDDDDCPDDADQADDDDDPPDDPVNPPVPPDPPDDGDHQDRPDDPLSSVQSLLCQQAFAWRASDDVVCVVVVHDRTDDGGHGGPHDPVVNVVVVD

Solvent-accessible surface area (backbone atoms only — not comparable to full-atom values): 23228 Å² total; per-residue (Å²): 133,91,84,88,83,90,86,80,89,80,89,77,92,83,89,84,85,84,82,90,78,78,86,81,72,80,71,76,72,75,76,71,84,81,82,76,44,73,43,71,52,16,36,36,65,62,74,73,47,67,71,65,52,48,52,52,44,66,71,65,60,49,71,32,38,39,34,18,18,22,57,38,62,36,40,43,70,58,42,39,48,58,50,69,48,97,60,57,58,40,32,32,47,9,39,36,28,48,62,78,66,84,71,83,86,62,98,62,82,35,48,50,54,50,35,49,67,44,40,48,82,32,47,16,52,49,29,59,43,79,40,78,94,69,31,35,25,43,22,11,32,64,58,29,38,74,43,29,98,57,74,53,63,43,72,55,39,34,72,77,69,70,26,87,50,53,69,55,42,10,53,34,33,31,53,22,52,64,70,43,63,92,84,36,46,40,30,40,40,18,12,42,42,37,41,89,44,2,82,43,46,45,32,55,19,20,28,50,87,51,90,92,40,31,62,31,10,25,52,30,52,33,51,16,54,53,52,31,46,73,73,63,62,67,58,47,61,35,37,39,13,11,73,55,48,35,66,31,58,92,76,74,49,65,38,41,46,66,52,70,47,99,85,61,29,31,39,40,49,35,14,43,72,81,69,82,77,84,80,79,82,84,78,78,76,93,76,92,82,80,89,83,93,78,84,80,87,83,81,80,89,78,85,77,75,71,93,86,77,73,41,94,74,89,66,98,85,69,64,94,63,77,66,58,94,76,75,60,93,84,70,85,81,78,63,60,60,86,86,62,53,74,67,51,36,51,38,43,48,52,22,44,41,60,24,43,64,24,61,64,43,67,67,56,19,64,76,72,74,49,75,34,67,60,65,71,28,97,63,32,79,52,56,85,67,63,62,50,75,76,75,115

Nearest PDB structures (foldseek):
  8ju8-assembly1_A  TM=6.390E-01  e=3.100E+00  synthetic construct
  7dld-assembly1_A-2  TM=3.093E-01  e=1.586E-01  Candida parapsilosis
  6nte-assembly2_B  TM=6.305E-01  e=2.574E+00  Synechocystis sp. PCC 6803
  4lut-assembly1_A  TM=3.156E-01  e=2.603E-01  Clostridioides difficile 630
  8ruw-assembly3_E  TM=3.559E-01  e=5.144E-01  Archaeoglobus fulgidus DSM 4304